Protein AF-A0A7S1QYG7-F1 (afdb_monomer_lite)

InterPro domains:
  IPR001876 Zinc finger, RanBP2-type [PS01358] (33-52)
  IPR001876 Zinc finger, RanBP2-type [PS50199] (29-58)

Secondary structure (DSSP, 8-state):
-HHHHHHHHTTTS--S-----------PPTTEEE-TTT--EEETT-SS-TTT-PPPPGGG-----------------------------------------PPPP----PPP----PPPPP-PPP--------PPP----------------TTHHHHHHHHHHHHHHHHHHHHHHHHHHHHHHHHHHHHHHHHHHHHHHHHHHHHHHHHHHHHHHHHHHHHHHHHHHHHHHHHHHHHHHHHHHHHHHHHHHHHHHHHHHHHHHHHHHHHHHHHHHHHHHHTS-TT----TT-TTTSSTTTS-S-----------------THHHHHHHHHTT---S--------PPP-HHHHHHHHHHHHH--HHHHHHHHHTTHHHHHHHHHHHHHHHGGG-SS-----HHHHHHHHHHHHHHHTT------------PPP-----HHHHHHHHHHHH-TT-HHHHHHHHHHTTT-HHHHHHHHHHHHHTT----GGG--SS----TTHHHHHHHHHHHHHHHHHHH-GGGTT-HHHHHHHHHS-HHHHHHHHHHHH-SPPPHHHHHHHHHTT-

Foldseek 3Di:
DVVVVVVVVPPPPPPDDDDDDDDDDDDDDPFWDADPPPRDIDGLPDQADPVPRHGDDPPPDDDDDDDDDDDDDDDDDDDDDDDDDDDDDDDDDDDDDDDDDDDDDDDDDDDDDDDDDDDDDDDPDDPPPDPDDDDDDDDDDDDDDDDDDPDDPVVVVVVVVVVVVVVVVVVVVVVVVVVVVVVVVVVVVVVVVVVVVVVVVVVVVVVVVVVVVVVVVVVCCVVVVVVVVVVVVVVVVVVVVVVVVVVVVVVVVVVVVVVVVVVVVVVVVVVVVVVVVVVVVPDDPDPPPDPVPPPPPVVVVPPPDPDDDDPDDDDDDDDDDLVVVVVVLVVVVPDDDDDDDDDDDDDDDPVVVVVVVVVVVPQDLVNLVVCVVVVVLVSVLVVLVVVVVVVVPDPDDDDPSVSVVSVVVNVVSVVVVDPDDDDDDDDDPDDDPDDCDDLLVLLVVLCCVLPVPPVVVSVVVCVVCPVNSVVVNVVSVVCVVVVNSDCVVVPPVPPPDDPVVCCVQVVLVLQLLLLCVVAPVVCSPPPVVVVPPVPDRSVVSNVVSCVVPNDGDDPVSSVVSVVVVD

pLDDT: mean 70.02, std 25.49, range [26.3, 98.56]

Structure (mmCIF, N/CA/C/O backbone):
data_AF-A0A7S1QYG7-F1
#
_entry.id   AF-A0A7S1QYG7-F1
#
loop_
_atom_site.group_PDB
_atom_site.id
_atom_site.type_symbol
_atom_site.label_atom_id
_atom_site.label_alt_id
_atom_site.label_comp_id
_atom_site.label_asym_id
_atom_site.label_entity_id
_atom_site.label_seq_id
_atom_site.pdbx_PDB_ins_code
_atom_site.Cartn_x
_atom_site.Cartn_y
_atom_site.Cartn_z
_atom_site.occupancy
_atom_site.B_iso_or_equiv
_atom_site.auth_seq_id
_atom_site.auth_comp_id
_atom_site.auth_asym_id
_atom_site.auth_atom_id
_atom_site.pdbx_PDB_model_num
ATOM 1 N N . SER A 1 1 ? 1.793 5.940 18.143 1.00 42.12 1 SER A N 1
ATOM 2 C CA . SER A 1 1 ? 1.588 6.685 19.405 1.00 42.12 1 SER A CA 1
ATOM 3 C C . SER A 1 1 ? 0.638 6.001 20.389 1.00 42.12 1 SER A C 1
ATOM 5 O O . SER A 1 1 ? 0.914 6.033 21.578 1.00 42.12 1 SER A O 1
ATOM 7 N N . PHE A 1 2 ? -0.424 5.314 19.941 1.00 30.92 2 PHE A N 1
ATOM 8 C CA . PHE A 1 2 ? -1.368 4.615 20.836 1.00 30.92 2 PHE A CA 1
ATOM 9 C C . PHE A 1 2 ? -0.780 3.353 21.518 1.00 30.92 2 PHE A C 1
ATOM 11 O O . PHE A 1 2 ? -1.027 3.113 22.695 1.00 30.92 2 PHE A O 1
ATOM 18 N N . CYS A 1 3 ? 0.094 2.594 20.838 1.00 36.97 3 CYS A N 1
ATOM 19 C CA . CYS A 1 3 ? 0.769 1.427 21.436 1.00 36.97 3 CYS A CA 1
ATOM 20 C C . CYS A 1 3 ? 1.814 1.789 22.506 1.00 36.97 3 CYS A C 1
ATOM 22 O O . CYS A 1 3 ? 2.080 0.991 23.400 1.00 36.97 3 CYS A O 1
ATOM 24 N N . THR A 1 4 ? 2.396 2.989 22.445 1.00 51.03 4 THR A N 1
ATOM 25 C CA . THR A 1 4 ? 3.426 3.435 23.395 1.00 51.03 4 THR A CA 1
ATOM 26 C C . THR A 1 4 ? 2.821 3.877 24.730 1.00 51.03 4 THR A C 1
ATOM 28 O O . THR A 1 4 ? 3.441 3.699 25.774 1.00 51.03 4 THR A O 1
ATOM 31 N N . LEU A 1 5 ? 1.584 4.386 24.714 1.00 41.97 5 LEU A N 1
ATOM 32 C CA . LEU A 1 5 ? 0.846 4.776 25.920 1.00 41.97 5 LEU A CA 1
ATOM 33 C C . LEU A 1 5 ? 0.330 3.562 26.710 1.00 41.97 5 LEU A C 1
ATOM 35 O O . LEU A 1 5 ? 0.355 3.581 27.940 1.00 41.97 5 LEU A O 1
ATOM 39 N N . LEU A 1 6 ? -0.036 2.469 26.029 1.00 43.16 6 LEU A N 1
ATOM 40 C CA . LEU A 1 6 ? -0.484 1.232 26.684 1.00 43.16 6 LEU A CA 1
ATOM 41 C C . LEU A 1 6 ? 0.656 0.510 27.434 1.00 43.16 6 LEU A C 1
ATOM 43 O O . LEU A 1 6 ? 0.429 -0.108 28.472 1.00 43.16 6 LEU A O 1
ATOM 47 N N . ALA A 1 7 ? 1.898 0.633 26.949 1.00 45.78 7 ALA A N 1
ATOM 48 C CA . ALA A 1 7 ? 3.075 0.004 27.555 1.00 45.78 7 ALA A CA 1
ATOM 49 C C . ALA A 1 7 ? 3.553 0.697 28.850 1.00 45.78 7 ALA A C 1
ATOM 51 O O . ALA A 1 7 ? 4.176 0.056 29.697 1.00 45.78 7 ALA A O 1
ATOM 52 N N . CYS A 1 8 ? 3.248 1.986 29.037 1.00 42.94 8 CYS A N 1
ATOM 53 C CA . CYS A 1 8 ? 3.620 2.724 30.250 1.00 42.94 8 CYS A CA 1
ATOM 54 C C . CYS A 1 8 ? 2.597 2.577 31.389 1.00 42.94 8 CYS A C 1
ATOM 56 O O . CYS A 1 8 ? 2.989 2.616 32.553 1.00 42.94 8 CYS A O 1
ATOM 58 N N . ALA A 1 9 ? 1.316 2.346 31.082 1.00 38.62 9 ALA A N 1
ATOM 59 C CA . ALA A 1 9 ? 0.256 2.241 32.092 1.00 38.62 9 ALA A CA 1
ATOM 60 C C . ALA A 1 9 ? 0.243 0.900 32.861 1.00 38.62 9 ALA A C 1
ATOM 62 O O . ALA A 1 9 ? -0.277 0.832 33.971 1.00 38.62 9 ALA A O 1
ATOM 63 N N . LEU A 1 10 ? 0.849 -0.162 32.316 1.00 40.81 10 LEU A N 1
ATOM 64 C CA . LEU A 1 10 ? 0.818 -1.514 32.905 1.00 40.81 10 LEU A CA 1
ATOM 65 C C . LEU A 1 10 ? 2.023 -1.849 33.802 1.00 40.81 10 LEU A C 1
ATOM 67 O O . LEU A 1 10 ? 2.121 -2.952 34.339 1.00 40.81 10 LEU A O 1
ATOM 71 N N . ARG A 1 11 ? 2.950 -0.906 33.998 1.00 35.47 11 ARG A N 1
ATOM 72 C CA . ARG A 1 11 ? 4.227 -1.167 34.680 1.00 35.47 11 ARG A CA 1
ATOM 73 C C . ARG A 1 11 ? 4.185 -1.319 36.217 1.00 35.47 11 ARG A C 1
ATOM 75 O O . ARG A 1 11 ? 5.116 -1.944 36.719 1.00 35.47 11 ARG A O 1
ATOM 82 N N . PRO A 1 12 ? 3.175 -0.852 36.988 1.00 36.53 12 PRO A N 1
ATOM 83 C CA . PRO A 1 12 ? 3.210 -1.006 38.446 1.00 36.53 12 PRO A CA 1
ATOM 84 C C . PRO A 1 12 ? 2.447 -2.227 38.999 1.00 36.53 12 PRO A C 1
ATOM 86 O O . PRO A 1 12 ? 2.493 -2.450 40.204 1.00 36.53 12 PRO A O 1
ATOM 89 N N . ILE A 1 13 ? 1.776 -3.045 38.175 1.00 38.59 13 ILE A N 1
ATOM 90 C CA . ILE A 1 13 ? 0.925 -4.153 38.674 1.00 38.59 13 ILE A CA 1
ATOM 91 C C . ILE A 1 13 ? 1.674 -5.502 38.763 1.00 38.59 13 ILE A C 1
ATOM 93 O O . ILE A 1 13 ? 1.250 -6.404 39.479 1.00 38.59 13 ILE A O 1
ATOM 97 N N . ILE A 1 14 ? 2.850 -5.643 38.140 1.00 37.31 14 ILE A N 1
ATOM 98 C CA . ILE A 1 14 ? 3.598 -6.915 38.092 1.00 37.31 14 ILE A CA 1
ATOM 99 C C . ILE A 1 14 ? 4.859 -6.838 38.961 1.00 37.31 14 ILE A C 1
ATOM 101 O O . ILE A 1 14 ? 5.983 -6.916 38.474 1.00 37.31 14 ILE A O 1
ATOM 105 N N . ASN A 1 15 ? 4.687 -6.660 40.272 1.00 33.81 15 ASN A N 1
ATOM 106 C CA . ASN A 1 15 ? 5.793 -6.848 41.214 1.00 33.81 15 ASN A CA 1
ATOM 107 C C . ASN A 1 15 ? 5.339 -7.525 42.515 1.00 33.81 15 ASN A C 1
ATOM 109 O O . ASN A 1 15 ? 5.514 -7.010 43.616 1.00 33.81 15 ASN A O 1
ATOM 113 N N . LYS A 1 16 ? 4.766 -8.726 42.382 1.00 32.16 16 LYS A N 1
ATOM 114 C CA . LYS A 1 16 ? 4.836 -9.768 43.413 1.00 32.16 16 LYS A CA 1
ATOM 115 C C . LYS A 1 16 ? 5.182 -11.095 42.743 1.00 32.16 16 LYS A C 1
ATOM 117 O O . LYS A 1 16 ? 4.493 -11.556 41.841 1.00 32.16 16 LYS A O 1
ATOM 122 N N . ARG A 1 17 ? 6.317 -11.648 43.168 1.00 36.16 17 ARG A N 1
ATOM 123 C CA . ARG A 1 17 ? 6.920 -12.898 42.704 1.00 36.16 17 ARG A CA 1
ATOM 124 C C . ARG A 1 17 ? 5.982 -14.083 42.944 1.00 36.16 17 ARG A C 1
ATOM 126 O O . ARG A 1 17 ? 5.699 -14.390 44.096 1.00 36.16 17 ARG A O 1
ATOM 133 N N . VAL A 1 18 ? 5.645 -14.803 41.880 1.00 29.08 18 VAL A N 1
ATOM 134 C CA . VAL A 1 18 ? 5.466 -16.260 41.901 1.00 29.08 18 VAL A CA 1
ATOM 135 C C . VAL A 1 18 ? 6.154 -16.798 40.649 1.00 29.08 18 VAL A C 1
ATOM 137 O O . VAL A 1 18 ? 5.883 -16.355 39.536 1.00 29.08 18 VAL A O 1
ATOM 140 N N . SER A 1 19 ? 7.117 -17.691 40.852 1.00 38.84 19 SER A N 1
ATOM 141 C CA . SER A 1 19 ? 7.883 -18.348 39.799 1.00 38.84 19 SER A CA 1
ATOM 142 C C . SER A 1 19 ? 6.986 -19.268 38.970 1.00 38.84 19 SER A C 1
ATOM 144 O O . SER A 1 19 ? 6.375 -20.180 39.517 1.00 38.84 19 SER A O 1
ATOM 146 N N . CYS A 1 20 ? 6.972 -19.081 37.652 1.00 26.30 20 CYS A N 1
ATOM 147 C CA . CYS A 1 20 ? 6.607 -20.116 36.687 1.00 26.30 20 CYS A CA 1
ATOM 148 C C . CYS A 1 20 ? 7.495 -19.964 35.451 1.00 26.30 20 CYS A C 1
ATOM 150 O O . CYS A 1 20 ? 7.399 -18.998 34.696 1.00 26.30 20 CYS A O 1
ATOM 152 N N . SER A 1 21 ? 8.405 -20.918 35.295 1.00 37.25 21 SER A N 1
ATOM 153 C CA . SER A 1 21 ? 9.235 -21.112 34.113 1.00 37.25 21 SER A CA 1
ATOM 154 C C . SER A 1 21 ? 8.400 -21.820 33.052 1.00 37.25 21 SER A C 1
ATOM 156 O O . SER A 1 21 ? 7.937 -22.915 33.342 1.00 37.25 21 SER A O 1
ATOM 158 N N . LEU A 1 22 ? 8.240 -21.246 31.853 1.00 32.22 22 LEU A N 1
ATOM 159 C CA . LEU A 1 22 ? 8.103 -21.974 30.579 1.00 32.22 22 LEU A CA 1
ATOM 160 C C . LEU A 1 22 ? 8.067 -20.986 29.390 1.00 32.22 22 LEU A C 1
ATOM 162 O O . LEU A 1 22 ? 7.192 -20.136 29.292 1.00 32.22 22 LEU A O 1
ATOM 166 N N . LEU A 1 23 ? 9.049 -21.161 28.496 1.00 34.22 23 LEU A N 1
ATOM 167 C CA . LEU A 1 23 ? 9.113 -20.747 27.082 1.00 34.22 23 LEU A CA 1
ATOM 168 C C . LEU A 1 23 ? 9.076 -19.239 26.755 1.00 34.22 23 LEU A C 1
ATOM 170 O O . LEU A 1 23 ? 8.065 -18.684 26.342 1.00 34.22 23 LEU A O 1
ATOM 174 N N . GLY A 1 24 ? 10.256 -18.607 26.807 1.00 29.50 24 GLY A N 1
ATOM 175 C CA . GLY A 1 24 ? 10.540 -17.335 26.134 1.00 29.50 24 GLY A CA 1
ATOM 176 C C . GLY A 1 24 ? 11.536 -17.526 24.986 1.00 29.50 24 GLY A C 1
ATOM 177 O O . GLY A 1 24 ? 12.669 -17.947 25.215 1.00 29.50 24 GLY A O 1
ATOM 178 N N . VAL A 1 25 ? 11.128 -17.203 23.757 1.00 36.16 25 VAL A N 1
ATOM 179 C CA . VAL A 1 25 ? 12.017 -17.083 22.588 1.00 36.16 25 VAL A CA 1
ATOM 180 C C . VAL A 1 25 ? 12.774 -15.751 22.693 1.00 36.16 25 VAL A C 1
ATOM 182 O O . VAL A 1 25 ? 12.120 -14.707 22.757 1.00 36.16 25 VAL A O 1
ATOM 185 N N . PRO A 1 26 ? 14.121 -15.719 22.717 1.00 39.94 26 PRO A N 1
ATOM 186 C CA . PRO A 1 26 ? 14.843 -14.461 22.807 1.00 39.94 26 PRO A CA 1
ATOM 187 C C . PRO A 1 26 ? 15.038 -13.834 21.423 1.00 39.94 26 PRO A C 1
ATOM 189 O O . PRO A 1 26 ? 15.604 -14.426 20.505 1.00 39.94 26 PRO A O 1
ATOM 192 N N . HIS A 1 27 ? 14.609 -12.581 21.316 1.00 36.19 27 HIS A N 1
ATOM 193 C CA . HIS A 1 27 ? 14.974 -11.646 20.258 1.00 36.19 27 HIS A CA 1
ATOM 194 C C . HIS A 1 27 ? 16.505 -11.449 20.277 1.00 36.19 27 HIS A C 1
ATOM 196 O O . HIS A 1 27 ? 17.041 -10.916 21.248 1.00 36.19 27 HIS A O 1
ATOM 202 N N . MET A 1 28 ? 17.226 -11.885 19.237 1.00 37.41 28 MET A N 1
ATOM 203 C CA . MET A 1 28 ? 18.670 -11.646 19.112 1.00 37.41 28 MET A CA 1
ATOM 204 C C . MET A 1 28 ? 18.954 -10.415 18.250 1.00 37.41 28 MET A C 1
ATOM 206 O O . MET A 1 28 ? 18.619 -10.361 17.067 1.00 37.41 28 MET A O 1
ATOM 210 N N . SER A 1 29 ? 19.600 -9.421 18.853 1.00 41.28 29 SER A N 1
ATOM 211 C CA . SER A 1 29 ? 20.268 -8.313 18.175 1.00 41.28 29 SER A CA 1
ATOM 212 C C . SER A 1 29 ? 21.508 -8.839 17.436 1.00 41.28 29 SER A C 1
ATOM 214 O O . SER A 1 29 ? 22.298 -9.606 17.985 1.00 41.28 29 SER A O 1
ATOM 216 N N . ARG A 1 30 ? 21.664 -8.442 16.167 1.00 56.97 30 ARG A N 1
ATOM 217 C CA . ARG A 1 30 ? 22.759 -8.857 15.272 1.00 56.97 30 ARG A CA 1
ATOM 218 C C . ARG A 1 30 ? 24.131 -8.602 15.923 1.00 56.97 30 ARG A C 1
ATOM 220 O O . ARG A 1 30 ? 24.437 -7.458 16.235 1.00 56.97 30 ARG A O 1
ATOM 227 N N . GLY A 1 31 ? 24.950 -9.647 16.088 1.00 81.56 31 GLY A N 1
ATOM 228 C CA . GLY A 1 31 ? 26.381 -9.518 16.420 1.00 81.56 31 GLY A CA 1
ATOM 229 C C . GLY A 1 31 ? 26.933 -10.426 17.526 1.00 81.56 31 GLY A C 1
ATOM 230 O O . GLY A 1 31 ? 28.151 -10.490 17.677 1.00 81.56 31 GLY A O 1
ATOM 231 N N . TYR A 1 32 ? 26.091 -11.156 18.269 1.00 90.88 32 TYR A N 1
ATOM 232 C CA . TYR A 1 32 ? 26.543 -12.002 19.383 1.00 90.88 32 TYR A CA 1
ATOM 233 C C . TYR A 1 32 ? 25.889 -13.390 19.380 1.00 90.88 32 TYR A C 1
ATOM 235 O O . TYR A 1 32 ? 24.724 -13.527 19.015 1.00 90.88 32 TYR A O 1
ATOM 243 N N . TRP A 1 33 ? 26.622 -14.413 19.832 1.00 92.44 33 TRP A N 1
ATOM 244 C CA . TRP A 1 33 ? 26.095 -15.754 20.121 1.00 92.44 33 TRP A CA 1
ATOM 245 C C . TRP A 1 33 ? 26.381 -16.139 21.576 1.00 92.44 33 TRP A C 1
ATOM 247 O O . TRP A 1 33 ? 27.420 -15.783 22.134 1.00 92.44 33 TRP A O 1
ATOM 257 N N . ARG A 1 34 ? 25.461 -16.867 22.219 1.00 94.44 34 ARG A N 1
ATOM 258 C CA . ARG A 1 34 ? 25.664 -17.379 23.583 1.00 94.44 34 ARG A CA 1
ATOM 259 C C . ARG A 1 34 ? 26.256 -18.781 23.547 1.00 94.44 34 ARG A C 1
ATOM 261 O O . ARG A 1 34 ? 25.757 -19.640 22.825 1.00 94.44 34 ARG A O 1
ATOM 268 N N . CYS A 1 35 ? 27.289 -19.019 24.351 1.00 93.44 35 CYS A N 1
ATOM 269 C CA . CYS A 1 35 ? 27.854 -20.354 24.516 1.00 93.44 35 CYS A CA 1
ATOM 270 C C . CYS A 1 35 ? 26.821 -21.300 25.131 1.00 93.44 35 CYS A C 1
ATOM 272 O O . CYS A 1 35 ? 26.270 -21.008 26.188 1.00 93.44 35 CYS A O 1
ATOM 274 N N . THR A 1 36 ? 26.578 -22.448 24.507 1.00 92.31 36 THR A N 1
ATOM 275 C CA . THR A 1 36 ? 25.620 -23.442 25.016 1.00 92.31 36 THR A CA 1
ATOM 276 C C . THR A 1 36 ? 26.061 -24.074 26.334 1.00 92.31 36 THR A C 1
ATOM 278 O O . THR A 1 36 ? 25.215 -24.555 27.078 1.00 92.31 36 THR A O 1
ATOM 281 N N . VAL A 1 37 ? 27.361 -24.037 26.650 1.00 93.81 37 VAL A N 1
ATOM 282 C CA . VAL A 1 37 ? 27.911 -24.655 27.865 1.00 93.81 37 VAL A CA 1
ATOM 283 C C . VAL A 1 37 ? 28.028 -23.686 29.034 1.00 93.81 37 VAL A C 1
ATOM 285 O O . VAL A 1 37 ? 27.622 -24.032 30.136 1.00 93.81 37 VAL A O 1
ATOM 288 N N . CYS A 1 38 ? 28.527 -22.466 28.824 1.00 93.81 38 CYS A N 1
ATOM 289 C CA . CYS A 1 38 ? 28.718 -21.502 29.920 1.00 93.81 38 CYS A CA 1
ATOM 290 C C . CYS A 1 38 ? 27.833 -20.250 29.828 1.00 93.81 38 CYS A C 1
ATOM 292 O O . CYS A 1 38 ? 27.948 -19.359 30.662 1.00 93.81 38 CYS A O 1
ATOM 294 N N . GLN A 1 39 ? 26.979 -20.144 28.805 1.00 94.38 39 GLN A N 1
ATOM 295 C CA . GLN A 1 39 ? 26.101 -18.996 28.526 1.00 94.38 39 GLN A CA 1
ATOM 296 C C . GLN A 1 39 ? 26.789 -17.635 28.328 1.00 94.38 39 GLN A C 1
ATOM 298 O O . GLN A 1 39 ? 26.099 -16.628 28.148 1.00 94.38 39 GLN A O 1
ATOM 303 N N . ALA A 1 40 ? 28.124 -17.587 28.279 1.00 92.44 40 ALA A N 1
ATOM 304 C CA . ALA A 1 40 ? 28.863 -16.369 27.972 1.00 92.44 40 ALA A CA 1
ATOM 305 C C . ALA A 1 40 ? 28.481 -15.830 26.582 1.00 92.44 40 ALA A C 1
ATOM 307 O O . ALA A 1 40 ? 28.307 -16.599 25.631 1.00 92.44 40 ALA A O 1
ATOM 308 N N . SER A 1 41 ? 28.351 -14.506 26.474 1.00 94.00 41 SER A N 1
ATOM 309 C CA . SER A 1 41 ? 28.115 -13.813 25.206 1.00 94.00 41 SER A CA 1
ATOM 310 C C . SER A 1 41 ? 29.430 -13.684 24.445 1.00 94.00 41 SER A C 1
ATOM 312 O O . SER A 1 41 ? 30.398 -13.141 24.972 1.00 94.00 41 SER A O 1
ATOM 314 N N . ASN A 1 42 ? 29.470 -14.180 23.214 1.00 94.44 42 ASN A N 1
ATOM 315 C CA . ASN A 1 42 ? 30.641 -14.141 22.346 1.00 94.44 42 ASN A CA 1
ATOM 316 C C . ASN A 1 42 ? 30.327 -13.309 21.107 1.00 94.44 42 ASN A C 1
ATOM 318 O O . ASN A 1 42 ? 29.190 -13.287 20.635 1.00 94.44 42 ASN A O 1
ATOM 322 N N . ASN A 1 43 ? 31.340 -12.638 20.565 1.00 92.81 43 ASN A N 1
ATOM 323 C CA . ASN A 1 43 ? 31.219 -11.927 19.298 1.00 92.81 43 ASN A CA 1
ATOM 324 C C . ASN A 1 43 ? 30.958 -12.939 18.161 1.00 92.81 43 ASN A C 1
ATOM 326 O O . ASN A 1 43 ? 31.522 -14.035 18.163 1.00 92.81 43 ASN A O 1
ATOM 330 N N . ALA A 1 44 ? 30.124 -12.580 17.181 1.00 88.94 44 ALA A N 1
ATOM 331 C CA . ALA A 1 44 ? 29.847 -13.388 15.990 1.00 88.94 44 ALA A CA 1
ATOM 332 C C . ALA A 1 44 ? 31.113 -13.807 15.213 1.00 88.94 44 ALA A C 1
ATOM 334 O O . ALA A 1 44 ? 31.106 -14.854 14.571 1.00 88.94 44 ALA A O 1
ATOM 335 N N . ALA A 1 45 ? 32.205 -13.039 15.305 1.00 89.00 45 ALA A N 1
ATOM 336 C CA . ALA A 1 45 ? 33.491 -13.377 14.684 1.00 89.00 45 ALA A CA 1
ATOM 337 C C . ALA A 1 45 ? 34.328 -14.415 15.469 1.00 89.00 45 ALA A C 1
ATOM 339 O O . ALA A 1 45 ? 35.326 -14.920 14.958 1.00 89.00 45 ALA A O 1
ATOM 340 N N . SER A 1 46 ? 33.967 -14.738 16.716 1.00 89.31 46 SER A N 1
ATOM 341 C CA . SER A 1 46 ? 34.741 -15.648 17.569 1.00 89.31 46 SER A CA 1
ATOM 342 C C . SER A 1 46 ? 34.440 -17.118 17.255 1.00 89.31 46 SER A C 1
ATOM 344 O O . SER A 1 46 ? 33.305 -17.571 17.386 1.00 89.31 46 SER A O 1
ATOM 346 N N . PHE A 1 47 ? 35.474 -17.892 16.903 1.00 91.94 47 PHE A N 1
ATOM 347 C CA . PHE A 1 47 ? 35.362 -19.320 16.555 1.00 91.94 47 PHE A CA 1
ATOM 348 C C . PHE A 1 47 ? 35.182 -20.266 17.755 1.00 91.94 47 PHE A C 1
ATOM 350 O O . PHE A 1 47 ? 34.855 -21.438 17.572 1.00 91.94 47 PHE A O 1
ATOM 357 N N . ALA A 1 48 ? 35.420 -19.779 18.971 1.00 94.94 48 ALA A N 1
ATOM 358 C CA . ALA A 1 48 ? 35.276 -20.513 20.221 1.00 94.94 48 ALA A CA 1
ATOM 359 C C . ALA A 1 48 ? 34.789 -19.561 21.316 1.00 94.94 48 ALA A C 1
ATOM 361 O O . ALA A 1 48 ? 34.987 -18.348 21.220 1.00 94.94 48 ALA A O 1
ATOM 362 N N . CYS A 1 49 ? 34.159 -20.108 22.354 1.00 94.88 49 CYS A N 1
ATOM 363 C CA . CYS A 1 49 ? 33.757 -19.310 23.500 1.00 94.88 49 CYS A CA 1
ATOM 364 C C . CYS A 1 49 ? 34.989 -18.754 24.228 1.00 94.88 49 CYS A C 1
ATOM 366 O O . CYS A 1 49 ? 35.862 -19.522 24.625 1.00 94.88 49 CYS A O 1
ATOM 368 N N . THR A 1 50 ? 35.035 -17.443 24.458 1.00 94.75 50 THR A N 1
ATOM 369 C CA . THR A 1 50 ? 36.155 -16.783 25.148 1.00 94.75 50 THR A CA 1
ATOM 370 C C . THR A 1 50 ? 36.277 -17.190 26.615 1.00 94.75 50 THR A C 1
ATOM 372 O O . THR A 1 50 ? 37.382 -17.193 27.143 1.00 94.75 50 THR A O 1
ATOM 375 N N . SER A 1 51 ? 35.178 -17.585 27.269 1.00 95.00 51 SER A N 1
ATOM 376 C CA . SER A 1 51 ? 35.215 -18.060 28.660 1.00 95.00 51 SER A CA 1
ATOM 377 C C . SER A 1 51 ? 35.632 -19.520 28.814 1.00 95.00 51 SER A C 1
ATOM 379 O O . SER A 1 51 ? 36.303 -19.839 29.786 1.00 95.00 51 SER A O 1
ATOM 381 N N . CYS A 1 52 ? 35.197 -20.425 27.930 1.00 94.25 52 CYS A N 1
ATOM 382 C CA . CYS A 1 52 ? 35.362 -21.870 28.160 1.00 94.25 52 CYS A CA 1
ATOM 383 C C . CYS A 1 52 ? 35.990 -22.644 26.992 1.00 94.25 52 CYS A C 1
ATOM 385 O O . CYS A 1 52 ? 36.056 -23.867 27.041 1.00 94.25 52 CYS A O 1
ATOM 387 N N . GLY A 1 53 ? 36.390 -21.974 25.908 1.00 93.69 53 GLY A N 1
ATOM 388 C CA . GLY A 1 53 ? 37.044 -22.595 24.750 1.00 93.69 53 GLY A CA 1
ATOM 389 C C . GLY A 1 53 ? 36.147 -23.477 23.870 1.00 93.69 53 GLY A C 1
ATOM 390 O O . GLY A 1 53 ? 36.602 -23.981 22.845 1.00 93.69 53 GLY A O 1
ATOM 391 N N . HIS A 1 54 ? 34.868 -23.654 24.214 1.00 94.38 54 HIS A N 1
ATOM 392 C CA . HIS A 1 54 ? 33.968 -24.525 23.459 1.00 94.38 54 HIS A CA 1
ATOM 393 C C . HIS A 1 54 ? 33.669 -23.955 22.068 1.00 94.38 54 HIS A C 1
ATOM 395 O O . HIS A 1 54 ? 33.241 -22.807 21.927 1.00 94.38 54 HIS A O 1
ATOM 401 N N . ARG A 1 55 ? 33.857 -24.780 21.033 1.00 93.19 55 ARG A N 1
ATOM 402 C CA . ARG A 1 55 ? 33.496 -24.468 19.642 1.00 93.19 55 ARG A CA 1
ATOM 403 C C . ARG A 1 55 ? 32.053 -24.892 19.343 1.00 93.19 55 ARG A C 1
ATOM 405 O O . ARG A 1 55 ? 31.725 -26.040 19.637 1.00 93.19 55 ARG A O 1
ATOM 412 N N . PRO A 1 56 ? 31.189 -24.027 18.788 1.00 83.31 56 PRO A N 1
ATOM 413 C CA . PRO A 1 56 ? 29.834 -24.424 18.419 1.00 83.31 56 PRO A CA 1
ATOM 414 C C . PRO A 1 56 ? 29.858 -25.420 17.249 1.00 83.31 56 PRO A C 1
ATOM 416 O O . PRO A 1 56 ? 30.660 -25.289 16.321 1.00 83.31 56 PRO A O 1
ATOM 419 N N . SER A 1 57 ? 28.978 -26.421 17.295 1.00 73.19 57 SER A N 1
ATOM 420 C CA . SER A 1 57 ? 28.793 -27.421 16.239 1.00 73.19 57 SER A CA 1
ATOM 421 C C . SER A 1 57 ? 28.455 -26.733 14.910 1.00 73.19 57 SER A C 1
ATOM 423 O O . SER A 1 57 ? 27.710 -25.753 14.890 1.00 73.19 57 SER A O 1
ATOM 425 N N . ALA A 1 58 ? 28.979 -27.243 13.791 1.00 51.56 58 ALA A N 1
ATOM 426 C CA . ALA A 1 58 ? 28.991 -26.582 12.477 1.00 51.56 58 ALA A CA 1
ATOM 427 C C . ALA A 1 58 ? 27.619 -26.145 11.899 1.00 51.56 58 ALA A C 1
ATOM 429 O O . ALA A 1 58 ? 27.590 -25.416 10.912 1.00 51.56 58 ALA A O 1
ATOM 430 N N . GLY A 1 59 ? 26.495 -26.524 12.516 1.00 44.72 59 GLY A N 1
ATOM 431 C CA . GLY A 1 59 ? 25.137 -26.178 12.079 1.00 44.72 59 GLY A CA 1
ATOM 432 C C . GLY A 1 59 ? 24.624 -24.783 12.470 1.00 44.72 59 GLY A C 1
ATOM 433 O O . GLY A 1 59 ? 23.542 -24.413 12.035 1.00 44.72 59 GLY A O 1
ATOM 434 N N . ALA A 1 60 ? 25.361 -23.995 13.264 1.00 47.00 60 ALA A N 1
ATOM 435 C CA . ALA A 1 60 ? 24.896 -22.690 13.768 1.00 47.00 60 ALA A CA 1
ATOM 436 C C . ALA A 1 60 ? 25.521 -21.460 13.070 1.00 47.00 60 ALA A C 1
ATOM 438 O O . ALA A 1 60 ? 25.525 -20.364 13.633 1.00 47.00 60 ALA A O 1
ATOM 439 N N . ARG A 1 61 ? 26.085 -21.607 11.862 1.00 45.16 61 ARG A N 1
ATOM 440 C CA . ARG A 1 61 ? 26.655 -20.472 11.113 1.00 45.16 61 ARG A CA 1
ATOM 441 C C . ARG A 1 61 ? 25.597 -19.823 10.218 1.00 45.16 61 ARG A C 1
ATOM 443 O O . ARG A 1 61 ? 25.209 -20.389 9.202 1.00 45.16 61 ARG A O 1
ATOM 450 N N . PHE A 1 62 ? 25.169 -18.611 10.570 1.00 41.28 62 PHE A N 1
ATOM 451 C CA . PHE A 1 62 ? 24.472 -17.726 9.637 1.00 41.28 62 PHE A CA 1
ATOM 452 C C . PHE A 1 62 ? 25.473 -17.210 8.594 1.00 41.28 62 PHE A C 1
ATOM 454 O O . PHE A 1 62 ? 26.489 -16.609 8.940 1.00 41.28 62 PHE A O 1
ATOM 461 N N . ASN A 1 63 ? 25.189 -17.472 7.317 1.00 35.00 63 ASN A N 1
ATOM 462 C CA . ASN A 1 63 ? 25.968 -16.984 6.182 1.00 35.00 63 ASN A CA 1
ATOM 463 C C . ASN A 1 63 ? 25.863 -15.457 6.077 1.00 35.00 63 ASN A C 1
ATOM 465 O O . ASN A 1 63 ? 24.821 -14.919 5.707 1.00 35.00 63 ASN A O 1
ATOM 469 N N . SER A 1 64 ? 26.967 -14.767 6.339 1.00 38.66 64 SER A N 1
ATOM 470 C CA . SER A 1 64 ? 27.169 -13.373 5.949 1.00 38.66 64 SER A CA 1
ATOM 471 C C . SER A 1 64 ? 28.621 -13.172 5.520 1.00 38.66 64 SER A C 1
ATOM 473 O O . SER A 1 64 ? 29.440 -12.773 6.340 1.00 38.66 64 SER A O 1
ATOM 475 N N . ALA A 1 65 ? 28.936 -13.517 4.266 1.00 34.50 65 ALA A N 1
ATOM 476 C CA . ALA A 1 65 ? 29.959 -12.876 3.424 1.00 34.50 65 ALA A CA 1
ATOM 477 C C . ALA A 1 65 ? 30.150 -13.670 2.119 1.00 34.50 65 ALA A C 1
ATOM 479 O O . ALA A 1 65 ? 30.735 -14.750 2.115 1.00 34.50 65 ALA A O 1
ATOM 480 N N . GLY A 1 66 ? 29.685 -13.105 1.005 1.00 33.09 66 GLY A N 1
ATOM 481 C CA . GLY A 1 66 ? 30.249 -13.369 -0.313 1.00 33.09 66 GLY A CA 1
ATOM 482 C C . GLY A 1 66 ? 31.263 -12.271 -0.616 1.00 33.09 66 GLY A C 1
ATOM 483 O O . GLY A 1 66 ? 30.872 -11.173 -0.992 1.00 33.09 66 GLY A O 1
ATOM 484 N N . ALA A 1 67 ? 32.544 -12.552 -0.400 1.00 32.72 67 ALA A N 1
ATOM 485 C CA . ALA A 1 67 ? 33.668 -11.810 -0.963 1.00 32.72 67 ALA A CA 1
ATOM 486 C C . ALA A 1 67 ? 34.867 -12.764 -0.960 1.00 32.72 67 ALA A C 1
ATOM 488 O O . ALA A 1 67 ? 35.431 -13.074 0.089 1.00 32.72 67 ALA A O 1
ATOM 489 N N . GLY A 1 68 ? 35.170 -13.316 -2.133 1.00 32.53 68 GLY A N 1
ATOM 490 C CA . GLY A 1 68 ? 36.301 -14.210 -2.329 1.00 32.53 68 GLY A CA 1
ATOM 491 C C . GLY A 1 68 ? 37.614 -13.438 -2.259 1.00 32.53 68 GLY A C 1
ATOM 492 O O . GLY A 1 68 ? 37.799 -12.464 -2.983 1.00 32.53 68 GLY A O 1
ATOM 493 N N . ALA A 1 69 ? 38.527 -13.904 -1.413 1.00 30.36 69 ALA A N 1
ATOM 494 C CA . ALA A 1 69 ? 39.941 -13.575 -1.485 1.00 30.36 69 ALA A CA 1
ATOM 495 C C . ALA A 1 69 ? 40.713 -14.895 -1.562 1.00 30.36 69 ALA A C 1
ATOM 497 O O . ALA A 1 69 ? 40.699 -15.704 -0.634 1.00 30.36 69 ALA A O 1
ATOM 498 N N . SER A 1 70 ? 41.318 -15.122 -2.722 1.00 33.50 70 SER A N 1
ATOM 499 C CA . SER A 1 70 ? 42.211 -16.230 -3.030 1.00 33.50 70 SER A CA 1
ATOM 500 C C . SER A 1 70 ? 43.532 -16.089 -2.278 1.00 33.50 70 SER A C 1
ATOM 502 O O . SER A 1 70 ? 44.166 -15.035 -2.297 1.00 33.50 70 SER A O 1
ATOM 504 N N . THR A 1 71 ? 43.959 -17.181 -1.657 1.00 32.38 71 THR A N 1
ATOM 505 C CA . THR A 1 71 ? 45.293 -17.396 -1.102 1.00 32.38 71 THR A CA 1
ATOM 506 C C . THR A 1 71 ? 46.321 -17.590 -2.221 1.00 32.38 71 THR A C 1
ATOM 508 O O . THR A 1 71 ? 46.100 -18.373 -3.141 1.00 32.38 71 THR A O 1
ATOM 511 N N . GLY A 1 72 ? 47.464 -16.908 -2.121 1.00 31.14 72 GLY A N 1
ATOM 512 C CA . GLY A 1 72 ? 48.614 -17.057 -3.014 1.00 31.14 72 GLY A CA 1
ATOM 513 C C . GLY A 1 72 ? 49.913 -16.799 -2.252 1.00 31.14 72 GLY A C 1
ATOM 514 O O . GLY A 1 72 ? 50.023 -15.830 -1.510 1.00 31.14 72 GLY A O 1
ATOM 515 N N . VAL A 1 73 ? 50.842 -17.738 -2.386 1.00 32.03 73 VAL A N 1
ATOM 516 C CA . VAL A 1 73 ? 52.009 -18.020 -1.542 1.00 32.03 73 VAL A CA 1
ATOM 517 C C . VAL A 1 73 ? 53.200 -17.099 -1.856 1.00 32.03 73 VAL A C 1
ATOM 519 O O . VAL A 1 73 ? 53.412 -16.711 -2.999 1.00 32.03 73 VAL A O 1
ATOM 522 N N . SER A 1 74 ? 53.988 -16.769 -0.830 1.00 32.28 74 SER A N 1
ATOM 523 C CA . SER A 1 74 ? 55.222 -15.973 -0.891 1.00 32.28 74 SER A CA 1
ATOM 524 C C . SER A 1 74 ? 56.390 -16.722 -1.547 1.00 32.28 74 SER A C 1
ATOM 526 O O . SER A 1 74 ? 56.586 -17.891 -1.223 1.00 32.28 74 SER A O 1
ATOM 528 N N . SER A 1 75 ? 57.225 -16.038 -2.347 1.00 31.27 75 SER A N 1
ATOM 529 C CA . SER A 1 75 ? 58.691 -16.239 -2.416 1.00 31.27 75 SER A CA 1
ATOM 530 C C . SER A 1 75 ? 59.416 -15.225 -3.323 1.00 31.27 75 SER A C 1
ATOM 532 O O . SER A 1 75 ? 58.984 -14.967 -4.439 1.00 31.27 75 SER A O 1
ATOM 534 N N . ALA A 1 76 ? 60.586 -14.799 -2.826 1.00 30.86 76 ALA A N 1
ATOM 535 C CA . ALA A 1 76 ? 61.798 -14.327 -3.514 1.00 30.86 76 ALA A CA 1
ATOM 536 C C . ALA A 1 76 ? 61.876 -12.900 -4.105 1.00 30.86 76 ALA A C 1
ATOM 538 O O . ALA A 1 76 ? 60.903 -12.280 -4.509 1.00 30.86 76 ALA A O 1
ATOM 539 N N . ALA A 1 77 ? 63.105 -12.378 -4.064 1.00 34.25 77 ALA A N 1
ATOM 540 C CA . ALA A 1 77 ? 63.495 -10.975 -4.049 1.00 34.25 77 ALA A CA 1
ATOM 541 C C . ALA A 1 77 ? 64.284 -10.531 -5.301 1.00 34.25 77 ALA A C 1
ATOM 543 O O . ALA A 1 77 ? 64.955 -11.354 -5.921 1.00 34.25 77 ALA A O 1
ATOM 544 N N . SER A 1 78 ? 64.298 -9.200 -5.509 1.00 30.33 78 SER A N 1
ATOM 545 C CA . SER A 1 78 ? 65.263 -8.356 -6.268 1.00 30.33 78 SER A CA 1
ATOM 546 C C . SER A 1 78 ? 65.141 -8.270 -7.808 1.00 30.33 78 SER A C 1
ATOM 548 O O . SER A 1 78 ? 64.732 -9.243 -8.428 1.00 30.33 78 SER A O 1
ATOM 550 N N . PRO A 1 79 ? 65.660 -7.202 -8.474 1.00 46.34 79 PRO A N 1
ATOM 551 C CA . PRO A 1 79 ? 65.690 -5.764 -8.144 1.00 46.34 79 PRO A CA 1
ATOM 552 C C . PRO A 1 79 ? 65.198 -4.840 -9.309 1.00 46.34 79 PRO A C 1
ATOM 554 O O . PRO A 1 79 ? 64.831 -5.295 -10.385 1.00 46.34 79 PRO A O 1
ATOM 557 N N . GLN A 1 80 ? 65.194 -3.525 -9.041 1.00 38.44 80 GLN A N 1
ATOM 558 C CA . GLN A 1 80 ? 64.807 -2.350 -9.865 1.00 38.44 80 GLN A CA 1
ATOM 559 C C . GLN A 1 80 ? 65.376 -2.276 -11.311 1.00 38.44 80 GLN A C 1
ATOM 561 O O . GLN A 1 80 ? 66.413 -2.881 -11.583 1.00 38.44 80 GLN A O 1
ATOM 566 N N . PRO A 1 81 ? 64.789 -1.435 -12.202 1.00 40.44 81 PRO A N 1
ATOM 567 C CA . PRO A 1 81 ? 65.349 -0.084 -12.391 1.00 40.44 81 PRO A CA 1
ATOM 568 C C . PRO A 1 81 ? 64.350 1.086 -12.578 1.00 40.44 81 PRO A C 1
ATOM 570 O O . PRO A 1 81 ? 63.249 0.956 -13.103 1.00 40.44 81 PRO A O 1
ATOM 573 N N . MET A 1 82 ? 64.855 2.246 -12.145 1.00 36.00 82 MET A N 1
ATOM 574 C CA . MET A 1 82 ? 64.481 3.653 -12.358 1.00 36.00 82 MET A CA 1
ATOM 575 C C . MET A 1 82 ? 63.988 4.064 -13.757 1.00 36.00 82 MET A C 1
ATOM 577 O O . MET A 1 82 ? 64.588 3.668 -14.744 1.00 36.00 82 MET A O 1
ATOM 581 N N . TYR A 1 83 ? 63.012 4.981 -13.788 1.00 35.69 83 TYR A N 1
ATOM 582 C CA . TYR A 1 83 ? 62.866 6.249 -14.556 1.00 35.69 83 TYR A CA 1
ATOM 583 C C . TYR A 1 83 ? 61.449 6.756 -14.179 1.00 35.69 83 TYR A C 1
ATOM 585 O O . TYR A 1 83 ? 60.542 5.946 -14.053 1.00 35.69 83 TYR A O 1
ATOM 593 N N . GLY A 1 84 ? 61.091 8.002 -13.880 1.00 29.00 84 GLY A N 1
ATOM 594 C CA . GLY A 1 84 ? 61.576 9.342 -14.187 1.00 29.00 84 GLY A CA 1
ATOM 595 C C . GLY A 1 84 ? 60.323 10.247 -14.120 1.00 29.00 84 GLY A C 1
ATOM 596 O O . GLY A 1 84 ? 59.344 9.985 -14.807 1.00 29.00 84 GLY A O 1
ATOM 597 N N . SER A 1 85 ? 60.320 11.236 -13.221 1.00 31.34 85 SER A N 1
ATOM 598 C CA . SER A 1 85 ? 59.265 12.257 -12.973 1.00 31.34 85 SER A CA 1
ATOM 599 C C . SER A 1 85 ? 58.986 13.159 -14.206 1.00 31.34 85 SER A C 1
ATOM 601 O O . SER A 1 85 ? 59.826 13.126 -15.106 1.00 31.34 85 SER A O 1
ATOM 603 N N . PRO A 1 86 ? 57.908 13.993 -14.290 1.00 48.53 86 PRO A N 1
ATOM 604 C CA . PRO A 1 86 ? 57.620 15.134 -13.377 1.00 48.53 86 PRO A CA 1
ATOM 605 C C . PRO A 1 86 ? 56.122 15.339 -13.007 1.00 48.53 86 PRO A C 1
ATOM 607 O O . PRO A 1 86 ? 55.226 14.942 -13.737 1.00 48.53 86 PRO A O 1
ATOM 610 N N . ARG A 1 87 ? 55.781 15.771 -11.780 1.00 33.34 87 ARG A N 1
ATOM 611 C CA . ARG A 1 87 ? 55.636 17.150 -11.226 1.00 33.34 87 ARG A CA 1
ATOM 612 C C . ARG A 1 87 ? 54.523 18.040 -11.822 1.00 33.34 87 ARG A C 1
ATOM 614 O O . ARG A 1 87 ? 54.586 18.434 -12.977 1.00 33.34 87 ARG A O 1
ATOM 621 N N . GLY A 1 88 ? 53.635 18.481 -10.920 1.00 30.11 88 GLY A N 1
ATOM 622 C CA . GLY A 1 88 ? 52.749 19.658 -10.995 1.00 30.11 88 GLY A CA 1
ATOM 623 C C . GLY A 1 88 ? 51.760 19.644 -9.809 1.00 30.11 88 GLY A C 1
ATOM 624 O O . GLY A 1 88 ? 50.769 18.933 -9.873 1.00 30.11 88 GLY A O 1
ATOM 625 N N . SER A 1 89 ? 52.133 20.106 -8.605 1.00 31.91 89 SER A N 1
ATOM 626 C CA . SER A 1 89 ? 51.916 21.475 -8.064 1.00 31.91 89 SER A CA 1
ATOM 627 C C . SER A 1 89 ? 50.419 21.830 -7.932 1.00 31.91 89 SER A C 1
ATOM 629 O O . SER A 1 89 ? 49.772 22.123 -8.926 1.00 31.91 89 SER A O 1
ATOM 631 N N . SER A 1 90 ? 49.786 21.597 -6.773 1.00 34.16 90 SER A N 1
ATOM 632 C CA . SER A 1 90 ? 49.571 22.555 -5.659 1.00 34.16 90 SER A CA 1
ATOM 633 C C . SER A 1 90 ? 48.699 23.769 -6.006 1.00 34.16 90 SER A C 1
ATOM 635 O O . SER A 1 90 ? 49.163 24.583 -6.788 1.00 34.16 90 SER A O 1
ATOM 637 N N . VAL A 1 91 ? 47.546 23.943 -5.338 1.00 32.25 91 VAL A N 1
ATOM 638 C CA . VAL A 1 91 ? 47.193 25.135 -4.526 1.00 32.25 91 VAL A CA 1
ATOM 639 C C . VAL A 1 91 ? 46.056 24.747 -3.565 1.00 32.25 91 VAL A C 1
ATOM 641 O O . VAL A 1 91 ? 44.966 24.380 -3.993 1.00 32.25 91 VAL A O 1
ATOM 644 N N . ALA A 1 92 ? 46.325 24.853 -2.267 1.00 34.81 92 ALA A N 1
ATOM 645 C CA . ALA A 1 92 ? 45.334 25.106 -1.229 1.00 34.81 92 ALA A CA 1
ATOM 646 C C . ALA A 1 92 ? 45.529 26.562 -0.792 1.00 34.81 92 ALA A C 1
ATOM 648 O O . ALA A 1 92 ? 46.683 26.962 -0.657 1.00 34.81 92 ALA A O 1
ATOM 649 N N . SER A 1 93 ? 44.440 27.306 -0.583 1.00 31.28 93 SER A N 1
ATOM 650 C CA . SER A 1 93 ? 44.394 28.478 0.300 1.00 31.28 93 SER A CA 1
ATOM 651 C C . SER A 1 93 ? 42.951 28.810 0.670 1.00 31.28 93 SER A C 1
ATOM 653 O O . SER A 1 93 ? 42.052 28.806 -0.170 1.00 31.28 93 SER A O 1
ATOM 655 N N . ASP A 1 94 ? 42.805 29.098 1.955 1.00 31.53 94 ASP A N 1
ATOM 656 C CA . ASP A 1 94 ? 41.643 29.552 2.704 1.00 31.53 94 ASP A CA 1
ATOM 657 C C . ASP A 1 94 ? 40.997 30.838 2.166 1.00 31.53 94 ASP A C 1
ATOM 659 O O . ASP A 1 94 ? 41.671 31.645 1.535 1.00 31.53 94 ASP A O 1
ATOM 663 N N . ILE A 1 95 ? 39.730 31.074 2.536 1.00 32.56 95 ILE A N 1
ATOM 664 C CA . ILE A 1 95 ? 39.227 32.363 3.048 1.00 32.56 95 ILE A CA 1
ATOM 665 C C . ILE A 1 95 ? 38.012 32.075 3.946 1.00 32.56 95 ILE A C 1
ATOM 667 O O . ILE A 1 95 ? 37.010 31.494 3.529 1.00 32.56 95 ILE A O 1
ATOM 671 N N . ALA A 1 96 ? 38.136 32.500 5.202 1.00 34.81 96 ALA A N 1
ATOM 672 C CA . ALA A 1 96 ? 37.075 32.595 6.191 1.00 34.81 96 ALA A CA 1
ATOM 673 C C . ALA A 1 96 ? 36.180 33.820 5.923 1.00 34.81 96 ALA A C 1
ATOM 675 O O . ALA A 1 96 ? 36.662 34.862 5.484 1.00 34.81 96 ALA A O 1
ATOM 676 N N . GLY A 1 97 ? 34.890 33.722 6.254 1.00 30.59 97 GLY A N 1
ATOM 677 C CA . GLY A 1 97 ? 33.947 34.837 6.172 1.00 30.59 97 GLY A CA 1
ATOM 678 C C . GLY A 1 97 ? 32.719 34.614 7.054 1.00 30.59 97 GLY A C 1
ATOM 679 O O . GLY A 1 97 ? 31.915 33.725 6.805 1.00 30.59 97 GLY A O 1
ATOM 680 N N . HIS A 1 98 ? 32.629 35.422 8.105 1.00 34.50 98 HIS A N 1
ATOM 681 C CA . HIS A 1 98 ? 31.629 35.479 9.169 1.00 34.50 98 HIS A CA 1
ATOM 682 C C . HIS A 1 98 ? 30.156 35.483 8.727 1.00 34.50 98 HIS A C 1
ATOM 684 O O . HIS A 1 98 ? 29.812 36.139 7.749 1.00 34.50 98 HIS A O 1
ATOM 690 N N . SER A 1 99 ? 29.271 34.906 9.555 1.00 31.36 99 SER A N 1
ATOM 691 C CA . SER A 1 99 ? 27.955 35.485 9.892 1.00 31.36 99 SER A CA 1
ATOM 692 C C . SER A 1 99 ? 27.361 34.827 11.142 1.00 31.36 99 SER A C 1
ATOM 694 O O . SER A 1 99 ? 26.858 33.709 11.128 1.00 31.36 99 SER A O 1
ATOM 696 N N . SER A 1 100 ? 27.451 35.569 12.238 1.00 32.88 100 SER A N 1
ATOM 697 C CA . SER A 1 100 ? 26.737 35.424 13.503 1.00 32.88 100 SER A CA 1
ATOM 698 C C . SER A 1 100 ? 25.235 35.680 13.341 1.00 32.88 100 SER A C 1
ATOM 700 O O . SER A 1 100 ? 24.855 36.700 12.771 1.00 32.88 100 SER A O 1
ATOM 702 N N . SER A 1 101 ? 24.381 34.837 13.926 1.00 32.31 101 SER A N 1
ATOM 703 C CA . SER A 1 101 ? 23.041 35.265 14.345 1.00 32.31 101 SER A CA 1
ATOM 704 C C . SER A 1 101 ? 22.609 34.537 15.617 1.00 32.31 101 SER A C 1
ATOM 706 O O . SER A 1 101 ? 22.797 33.335 15.791 1.00 32.31 101 SER A O 1
ATOM 708 N N . SER A 1 102 ? 22.136 35.357 16.540 1.00 32.19 102 SER A N 1
ATOM 709 C CA . SER A 1 102 ? 21.897 35.112 17.951 1.00 32.19 102 SER A CA 1
ATOM 710 C C . SER A 1 102 ? 20.559 34.406 18.171 1.00 32.19 102 SER A C 1
ATOM 712 O O . SER A 1 102 ? 19.550 34.805 17.593 1.00 32.19 102 SER A O 1
ATOM 714 N N . ALA A 1 103 ? 20.532 33.399 19.042 1.00 34.78 103 ALA A N 1
ATOM 715 C CA . ALA A 1 103 ? 19.299 32.829 19.578 1.00 34.78 103 ALA A CA 1
ATOM 716 C C . ALA A 1 103 ? 18.846 33.643 20.805 1.00 34.78 103 ALA A C 1
ATOM 718 O O . ALA A 1 103 ? 19.688 33.924 21.661 1.00 34.78 103 ALA A O 1
ATOM 719 N N . PRO A 1 104 ? 17.561 34.016 20.932 1.00 48.34 104 PRO A N 1
ATOM 720 C CA . PRO A 1 104 ? 17.028 34.486 22.197 1.00 48.34 104 PRO A CA 1
ATOM 721 C C . PRO A 1 104 ? 16.478 33.325 23.034 1.00 48.34 104 PRO A C 1
ATOM 723 O O . PRO A 1 104 ? 15.744 32.461 22.550 1.00 48.34 104 PRO A O 1
ATOM 726 N N . ASP A 1 105 ? 16.835 33.373 24.313 1.00 35.44 105 ASP A N 1
ATOM 727 C CA . ASP A 1 105 ? 16.149 32.742 25.434 1.00 35.44 105 ASP A CA 1
ATOM 728 C C . ASP A 1 105 ? 14.650 33.074 25.462 1.00 35.44 105 ASP A C 1
ATOM 730 O O . ASP A 1 105 ? 14.242 34.196 25.153 1.00 35.44 105 ASP A O 1
ATOM 734 N N . GLY A 1 106 ? 13.841 32.140 25.971 1.00 31.89 106 GLY A N 1
ATOM 735 C CA . GLY A 1 106 ? 12.559 32.498 26.574 1.00 31.89 106 GLY A CA 1
ATOM 736 C C . GLY A 1 106 ? 11.490 31.410 26.583 1.00 31.89 106 GLY A C 1
ATOM 737 O O . GLY A 1 106 ? 10.951 31.047 25.544 1.00 31.89 106 GLY A O 1
ATOM 738 N N . GLY A 1 107 ? 11.078 31.013 27.792 1.00 31.39 107 GLY A N 1
ATOM 739 C CA . GLY A 1 107 ? 9.656 30.786 28.069 1.00 31.39 107 GLY A CA 1
ATOM 740 C C . GLY A 1 107 ? 9.233 29.353 28.371 1.00 31.39 107 GLY A C 1
ATOM 741 O O . GLY A 1 107 ? 8.583 28.704 27.558 1.00 31.39 107 GLY A O 1
ATOM 742 N N . GLY A 1 108 ? 9.506 28.892 29.594 1.00 38.66 108 GLY A N 1
ATOM 743 C CA . GLY A 1 108 ? 8.752 27.793 30.190 1.00 38.66 108 GLY A CA 1
ATOM 744 C C . GLY A 1 108 ? 7.297 28.207 30.426 1.00 38.66 108 GLY A C 1
ATOM 745 O O . GLY A 1 108 ? 7.036 29.223 31.067 1.00 38.66 108 GLY A O 1
ATOM 746 N N . ILE A 1 109 ? 6.353 27.406 29.931 1.00 35.66 109 ILE A N 1
ATOM 747 C CA . ILE A 1 109 ? 4.933 27.517 30.269 1.00 35.66 109 ILE A CA 1
ATOM 748 C C . ILE A 1 109 ? 4.515 26.227 30.968 1.00 35.66 109 ILE A C 1
ATOM 750 O O . ILE A 1 109 ? 4.484 25.145 30.381 1.00 35.66 109 ILE A O 1
ATOM 754 N N . ALA A 1 110 ? 4.216 26.374 32.255 1.00 36.12 110 ALA A N 1
ATOM 755 C CA . ALA A 1 110 ? 3.526 25.395 33.070 1.00 36.12 110 ALA A CA 1
ATOM 756 C C . ALA A 1 110 ? 2.079 25.245 32.572 1.00 36.12 110 ALA A C 1
ATOM 758 O O . ALA A 1 110 ? 1.331 26.219 32.518 1.00 36.12 110 ALA A O 1
ATOM 759 N N . GLY A 1 111 ? 1.691 24.021 32.212 1.00 31.03 111 GLY A N 1
ATOM 760 C CA . GLY A 1 111 ? 0.309 23.648 31.911 1.00 31.03 111 GLY A CA 1
ATOM 761 C C . GLY A 1 111 ? -0.336 22.928 33.106 1.00 31.03 111 GLY A C 1
ATOM 762 O O . GLY A 1 111 ? 0.319 22.071 33.705 1.00 31.03 111 GLY A O 1
ATOM 763 N N . PRO A 1 112 ? -1.593 23.240 33.470 1.00 43.44 112 PRO A N 1
ATOM 764 C CA . PRO A 1 112 ? -2.263 22.674 34.634 1.00 43.44 112 PRO A CA 1
ATOM 765 C C . PRO A 1 112 ? -2.949 21.346 34.280 1.00 43.44 112 PRO A C 1
ATOM 767 O O . PRO A 1 112 ? -3.762 21.287 33.363 1.00 43.44 112 PRO A O 1
ATOM 770 N N . TYR A 1 113 ? -2.679 20.285 35.042 1.00 32.94 113 TYR A N 1
ATOM 771 C CA . TYR A 1 113 ? -3.524 19.087 35.063 1.00 32.94 113 TYR A CA 1
ATOM 772 C C . TYR A 1 113 ? -4.066 18.881 36.476 1.00 32.94 113 TYR A C 1
ATOM 774 O O . TYR A 1 113 ? -3.363 18.429 37.380 1.00 32.94 113 TYR A O 1
ATOM 782 N N . SER A 1 114 ? -5.339 19.229 36.652 1.00 32.94 114 SER A N 1
ATOM 783 C CA . SER A 1 114 ? -6.130 18.922 37.839 1.00 32.94 114 SER A CA 1
ATOM 784 C C . SER A 1 114 ? -6.902 17.612 37.640 1.00 32.94 114 SER A C 1
ATOM 786 O O . SER A 1 114 ? -7.633 17.432 36.673 1.00 32.94 114 SER A O 1
ATOM 788 N N . PHE A 1 115 ? -6.680 16.711 38.596 1.00 35.16 115 PHE A N 1
ATOM 789 C CA . PHE A 1 115 ? -7.410 15.511 39.013 1.00 35.16 115 PHE A CA 1
ATOM 790 C C . PHE A 1 115 ? -8.840 15.266 38.479 1.00 35.16 115 PHE A C 1
ATOM 792 O O . PHE A 1 115 ? -9.756 16.036 38.751 1.00 35.16 115 PHE A O 1
ATOM 799 N N . MET A 1 116 ? -9.067 14.063 37.934 1.00 33.06 116 MET A N 1
ATOM 800 C CA . MET A 1 116 ? -10.351 13.347 38.016 1.00 33.06 116 MET A CA 1
ATOM 801 C C . MET A 1 116 ? -10.292 12.376 39.207 1.00 33.06 116 MET A C 1
ATOM 803 O O . MET A 1 116 ? -9.497 11.435 39.217 1.00 33.06 116 MET A O 1
ATOM 807 N N . ARG A 1 117 ? -11.108 12.635 40.234 1.00 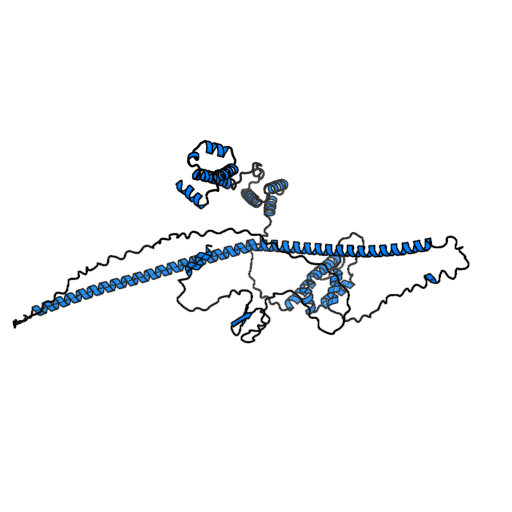33.09 117 ARG A N 1
ATOM 808 C CA . ARG A 1 117 ? -11.334 11.771 41.405 1.00 33.09 117 ARG A CA 1
ATOM 809 C C . ARG A 1 117 ? -12.499 10.820 41.109 1.00 33.09 117 ARG A C 1
ATOM 811 O O . ARG A 1 117 ? -13.580 11.278 40.756 1.00 33.09 117 ARG A O 1
ATOM 818 N N . SER A 1 118 ? -12.287 9.522 41.310 1.00 36.62 118 SER A N 1
ATOM 819 C CA . SER A 1 118 ? -13.337 8.492 41.342 1.00 36.62 118 SER A CA 1
ATOM 820 C C . SER A 1 118 ? -14.292 8.676 42.538 1.00 36.62 118 SER A C 1
ATOM 822 O O . SER A 1 118 ? -13.890 9.268 43.546 1.00 36.62 118 SER A O 1
ATOM 824 N N . PRO A 1 119 ? -15.536 8.157 42.471 1.00 43.38 119 PRO A N 1
ATOM 825 C CA . PRO A 1 119 ? -16.534 8.358 43.516 1.00 43.38 119 PRO A CA 1
ATOM 826 C C . PRO A 1 119 ? -16.199 7.527 44.762 1.00 43.38 119 PRO A C 1
ATOM 828 O O . PRO A 1 119 ? -16.146 6.299 44.719 1.00 43.38 119 PRO A O 1
ATOM 831 N N . GLN A 1 120 ? -15.978 8.208 45.887 1.00 35.81 120 GLN A N 1
ATOM 832 C CA . GLN A 1 120 ? -15.963 7.581 47.205 1.00 35.81 120 GLN A CA 1
ATOM 833 C C . GLN A 1 120 ? -17.386 7.148 47.568 1.00 35.81 120 GLN A C 1
ATOM 835 O O . GLN A 1 120 ? -18.291 7.977 47.652 1.00 35.81 120 GLN A O 1
ATOM 840 N N . GLN A 1 121 ? -17.558 5.851 47.818 1.00 42.62 121 GLN A N 1
ATOM 841 C CA . GLN A 1 121 ? -18.708 5.321 48.540 1.00 42.62 121 GLN A CA 1
ATOM 842 C C . GLN A 1 121 ? -18.760 5.956 49.936 1.00 42.62 121 GLN A C 1
ATOM 844 O O . GLN A 1 121 ? -17.782 5.928 50.687 1.00 42.62 121 GLN A O 1
ATOM 849 N N . GLN A 1 122 ? -19.908 6.548 50.258 1.00 37.34 122 GLN A N 1
ATOM 850 C CA . GLN A 1 122 ? -20.228 7.083 51.575 1.00 37.34 122 GLN A CA 1
ATOM 851 C C . GLN A 1 122 ? -20.274 5.943 52.597 1.00 37.34 122 GLN A C 1
ATOM 853 O O . GLN A 1 122 ? -21.154 5.086 52.557 1.00 37.34 122 GLN A O 1
ATOM 858 N N . LEU A 1 123 ? -19.324 5.956 53.530 1.00 43.41 123 LEU A N 1
ATOM 859 C CA . LEU A 1 123 ? -19.454 5.264 54.809 1.00 43.41 123 LEU A CA 1
ATOM 860 C C . LEU A 1 123 ? -20.541 5.967 55.646 1.00 43.41 123 LEU A C 1
ATOM 862 O O . LEU A 1 123 ? -20.601 7.201 55.630 1.00 43.41 123 LEU A O 1
ATOM 866 N N . PRO A 1 124 ? -21.386 5.229 56.390 1.00 54.47 124 PRO A N 1
ATOM 867 C CA . PRO A 1 124 ? -22.352 5.836 57.298 1.00 54.47 124 PRO A CA 1
ATOM 868 C C . PRO A 1 124 ? -21.633 6.572 58.445 1.00 54.47 124 PRO A C 1
ATOM 870 O O . PRO A 1 124 ? -20.491 6.240 58.781 1.00 54.47 124 PRO A O 1
ATOM 873 N N . PRO A 1 125 ? -22.273 7.591 59.043 1.00 44.03 125 PRO A N 1
ATOM 874 C CA . PRO A 1 125 ? -21.619 8.507 59.966 1.00 44.03 125 PRO A CA 1
ATOM 875 C C . PRO A 1 125 ? -21.165 7.777 61.232 1.00 44.03 125 PRO A C 1
ATOM 877 O O . PRO A 1 125 ? -21.979 7.288 62.015 1.00 44.03 125 PRO A O 1
ATOM 880 N N . GLN A 1 126 ? -19.849 7.756 61.466 1.00 44.34 126 GLN A N 1
ATOM 881 C CA . GLN A 1 126 ? -19.328 7.526 62.806 1.00 44.34 126 GLN A CA 1
ATOM 882 C C . GLN A 1 126 ? -19.821 8.658 63.704 1.00 44.34 126 GLN A C 1
ATOM 884 O O . GLN A 1 126 ? -19.479 9.826 63.519 1.00 44.34 126 GLN A O 1
ATOM 889 N N . GLN A 1 127 ? -20.631 8.279 64.684 1.00 48.03 127 GLN A N 1
ATOM 890 C CA . GLN A 1 127 ? -21.055 9.111 65.793 1.00 48.03 127 GLN A CA 1
ATOM 891 C C . GLN A 1 127 ? -19.795 9.541 66.564 1.00 48.03 127 GLN A C 1
ATOM 893 O O . GLN A 1 127 ? -19.257 8.802 67.388 1.00 48.03 127 GLN A O 1
ATOM 898 N N . GLN A 1 128 ? -19.273 10.725 66.233 1.00 42.16 128 GLN A N 1
ATOM 899 C CA . GLN A 1 128 ? -18.181 11.359 66.957 1.00 42.16 128 GLN A CA 1
ATOM 900 C C . GLN A 1 128 ? -18.656 11.638 68.382 1.00 42.16 128 GLN A C 1
ATOM 902 O O . GLN A 1 128 ? -19.422 12.563 68.648 1.00 42.16 128 GLN A O 1
ATOM 907 N N . ARG A 1 129 ? -18.195 10.799 69.310 1.00 41.38 129 ARG A N 1
ATOM 908 C CA . ARG A 1 129 ? -18.216 11.064 70.745 1.00 41.38 129 ARG A CA 1
ATOM 909 C C . ARG A 1 129 ? -17.382 12.326 70.972 1.00 41.38 129 ARG A C 1
ATOM 911 O O . ARG A 1 129 ? -16.160 12.288 70.856 1.00 41.38 129 ARG A O 1
ATOM 918 N N . GLY A 1 130 ? -18.054 13.444 71.234 1.00 41.31 130 GLY A N 1
ATOM 919 C CA . GLY A 1 130 ? -17.423 14.711 71.582 1.00 41.31 130 GLY A CA 1
ATOM 920 C C . GLY A 1 130 ? -16.530 14.543 72.809 1.00 41.31 130 GLY A C 1
ATOM 921 O O . GLY A 1 130 ? -17.014 14.361 73.925 1.00 41.31 130 GLY A O 1
ATOM 922 N N . GLY A 1 131 ? -15.219 14.590 72.588 1.00 43.94 131 GLY A N 1
ATOM 923 C CA . GLY A 1 131 ? -14.231 14.758 73.640 1.00 43.94 131 GLY A CA 1
ATOM 924 C C . GLY A 1 131 ? -14.248 16.204 74.115 1.00 43.94 131 GLY A C 1
ATOM 925 O O . GLY A 1 131 ? -13.510 17.035 73.596 1.00 43.94 131 GLY A O 1
ATOM 926 N N . HIS A 1 132 ? -15.088 16.509 75.103 1.00 43.16 132 HIS A N 1
ATOM 927 C CA . HIS A 1 132 ? -14.874 17.682 75.939 1.00 43.16 132 HIS A CA 1
ATOM 928 C C . HIS A 1 132 ? -13.756 17.360 76.929 1.00 43.16 132 HIS A C 1
ATOM 930 O O . HIS A 1 132 ? -13.919 16.551 77.841 1.00 43.16 132 HIS A O 1
ATOM 936 N N . GLY A 1 133 ? -12.601 17.992 76.720 1.00 50.50 133 GLY A N 1
ATOM 937 C CA . GLY A 1 133 ? -11.571 18.102 77.738 1.00 50.50 133 GLY A CA 1
ATOM 938 C C . GLY A 1 133 ? -12.109 18.925 78.904 1.00 50.50 133 GLY A C 1
ATOM 939 O O . GLY A 1 133 ? -12.249 20.141 78.794 1.00 50.50 133 GLY A O 1
ATOM 940 N N . SER A 1 134 ? -12.403 18.261 80.017 1.00 43.41 134 SER A N 1
ATOM 941 C CA . SER A 1 134 ? -12.526 18.909 81.318 1.00 43.41 134 SER A CA 1
ATOM 942 C C . SER A 1 134 ? -11.261 18.621 82.106 1.00 43.41 134 SER A C 1
ATOM 944 O O . SER A 1 134 ? -10.874 17.472 82.318 1.00 43.41 134 SER A O 1
ATOM 946 N N . ALA A 1 135 ? -10.598 19.715 82.460 1.00 42.78 135 ALA A N 1
ATOM 947 C CA . ALA A 1 135 ? -9.382 19.767 83.234 1.00 42.78 135 ALA A CA 1
ATOM 948 C C . ALA A 1 135 ? -9.498 18.976 84.542 1.00 42.78 135 ALA A C 1
ATOM 950 O O . ALA A 1 135 ? -10.523 18.984 85.224 1.00 42.78 135 ALA A O 1
ATOM 951 N N . ALA A 1 136 ? -8.388 18.330 84.882 1.00 46.81 136 ALA A N 1
ATOM 952 C CA . ALA A 1 136 ? -8.134 17.742 86.177 1.00 46.81 136 ALA A CA 1
ATOM 953 C C . ALA A 1 136 ? -8.302 18.793 87.286 1.00 46.81 136 ALA A C 1
ATOM 955 O O . ALA A 1 136 ? -7.548 19.761 87.358 1.00 46.81 136 ALA A O 1
ATOM 956 N N . ALA A 1 137 ? -9.264 18.562 88.173 1.00 42.78 137 ALA A N 1
ATOM 957 C CA . ALA A 1 137 ? -9.273 19.118 89.514 1.00 42.78 137 ALA A CA 1
ATOM 958 C C . ALA A 1 137 ? -9.381 17.941 90.483 1.00 42.78 137 ALA A C 1
ATOM 960 O O . ALA A 1 137 ? -10.417 17.288 90.588 1.00 42.78 137 ALA A O 1
ATOM 961 N N . SER A 1 138 ? -8.266 17.642 91.139 1.00 47.28 138 SER A N 1
ATOM 962 C CA . SER A 1 138 ? -8.184 16.734 92.276 1.00 47.28 138 SER A CA 1
ATOM 963 C C . SER A 1 138 ? -9.011 17.279 93.445 1.00 47.28 138 SER A C 1
ATOM 965 O O . SER A 1 138 ? -8.828 18.445 93.801 1.00 47.28 138 SER A O 1
ATOM 967 N N . PRO A 1 139 ? -9.810 16.450 94.133 1.00 48.09 139 PRO A N 1
ATOM 968 C CA . PRO A 1 139 ? -10.117 16.688 95.530 1.00 48.09 139 PRO A CA 1
ATOM 969 C C . PRO A 1 139 ? -9.527 15.573 96.398 1.00 48.09 139 PRO A C 1
ATOM 971 O O . PRO A 1 139 ? -9.773 14.382 96.205 1.00 48.09 139 PRO A O 1
ATOM 974 N N . SER A 1 140 ? -8.729 15.995 97.371 1.00 45.91 140 SER A N 1
ATOM 975 C CA . SER A 1 140 ? -8.259 15.205 98.505 1.00 45.91 140 SER A CA 1
ATOM 976 C C . SER A 1 140 ? -9.424 14.540 99.256 1.00 45.91 140 SER A C 1
ATOM 978 O O . SER A 1 140 ? -10.418 15.220 99.516 1.00 45.91 140 SER A O 1
ATOM 980 N N . PRO A 1 141 ? -9.308 13.280 99.713 1.00 52.66 141 PRO A N 1
ATOM 981 C CA . PRO A 1 141 ? -10.222 12.735 100.703 1.00 52.66 141 PRO A CA 1
ATOM 982 C C . PRO A 1 141 ? -9.600 12.853 102.099 1.00 52.66 141 PRO A C 1
ATOM 984 O O . PRO A 1 141 ? -8.732 12.074 102.493 1.00 52.66 141 PRO A O 1
ATOM 987 N N . SER A 1 142 ? -10.071 13.835 102.864 1.00 43.97 142 SER A N 1
ATOM 988 C CA . SER A 1 142 ? -9.853 13.914 104.308 1.00 43.97 142 SER A CA 1
ATOM 989 C C . SER A 1 142 ? -10.994 13.193 105.026 1.00 43.97 142 SER A C 1
ATOM 991 O O . SER A 1 142 ? -12.141 13.612 104.941 1.00 43.97 142 SER A O 1
ATOM 993 N N . ALA A 1 143 ? -10.641 12.103 105.707 1.00 46.44 143 ALA A N 1
ATOM 994 C CA . ALA A 1 143 ? -11.214 11.546 106.937 1.00 46.44 143 ALA A CA 1
ATOM 995 C C . ALA A 1 143 ? -12.683 11.863 107.314 1.00 46.44 143 ALA A C 1
ATOM 997 O O . ALA A 1 143 ? -13.028 12.991 107.646 1.00 46.44 143 ALA A O 1
ATOM 998 N N . SER A 1 144 ? -13.486 10.826 107.572 1.00 41.22 144 SER A N 1
ATOM 999 C CA . SER A 1 144 ? -13.673 10.293 108.939 1.00 41.22 144 SER A CA 1
ATOM 1000 C C . SER A 1 144 ? -14.930 9.413 109.076 1.00 41.22 144 SER A C 1
ATOM 1002 O O . SER A 1 144 ? -16.027 9.772 108.677 1.00 41.22 144 SER A O 1
ATOM 1004 N N . ARG A 1 145 ? -14.697 8.227 109.655 1.00 42.78 145 ARG A N 1
ATOM 1005 C CA . ARG A 1 145 ? -15.533 7.431 110.576 1.00 42.78 145 ARG A CA 1
ATOM 1006 C C . ARG A 1 145 ? -17.069 7.533 110.508 1.00 42.78 145 ARG A C 1
ATOM 1008 O O . ARG A 1 145 ? -17.661 8.517 110.925 1.00 42.78 145 ARG A O 1
ATOM 1015 N N . GLY A 1 146 ? -17.682 6.371 110.283 1.00 38.78 146 GLY A N 1
ATOM 1016 C CA . GLY A 1 146 ? -19.010 6.015 110.788 1.00 38.78 146 GLY A CA 1
ATOM 1017 C C . GLY A 1 146 ? -19.222 4.499 110.680 1.00 38.78 146 GLY A C 1
ATOM 1018 O O . GLY A 1 146 ? -19.201 3.990 109.562 1.00 38.78 146 GLY A O 1
ATOM 1019 N N . PRO A 1 147 ? -19.328 3.751 111.793 1.00 56.94 147 PRO A N 1
ATOM 1020 C CA . PRO A 1 147 ? -19.353 2.293 111.779 1.00 56.94 147 PRO A CA 1
ATOM 1021 C C . PRO A 1 147 ? -20.772 1.729 111.607 1.00 56.94 147 PRO A C 1
ATOM 1023 O O . PRO A 1 147 ? -21.759 2.337 112.009 1.00 56.94 147 PRO A O 1
ATOM 1026 N N . THR A 1 148 ? -20.821 0.503 111.080 1.00 52.72 148 THR A N 1
ATOM 1027 C CA . THR A 1 148 ? -21.830 -0.527 111.386 1.00 52.72 148 THR A CA 1
ATOM 1028 C C . THR A 1 148 ? -23.301 -0.147 111.181 1.00 52.72 148 THR A C 1
ATOM 1030 O O . THR A 1 148 ? -24.021 0.132 112.134 1.00 52.72 148 THR A O 1
ATOM 1033 N N . ALA A 1 149 ? -23.785 -0.299 109.949 1.00 45.47 149 ALA A N 1
ATOM 1034 C CA . ALA A 1 149 ? -25.167 -0.698 109.704 1.00 45.47 149 ALA A CA 1
ATOM 1035 C C . ALA A 1 149 ? -25.122 -2.034 108.957 1.00 45.47 149 ALA A C 1
ATOM 1037 O O . ALA A 1 149 ? -24.558 -2.125 107.867 1.00 45.47 149 ALA A O 1
ATOM 1038 N N . ALA A 1 150 ? -25.630 -3.086 109.597 1.00 54.31 150 ALA A N 1
ATOM 1039 C CA . ALA A 1 150 ? -25.755 -4.409 109.012 1.00 54.31 150 ALA A CA 1
ATOM 1040 C C . ALA A 1 150 ? -26.587 -4.303 107.726 1.00 54.31 150 ALA A C 1
ATOM 1042 O O . ALA A 1 150 ? -27.799 -4.084 107.778 1.00 54.31 150 ALA A O 1
ATOM 1043 N N . ALA A 1 151 ? -25.910 -4.408 106.580 1.00 47.09 151 ALA A N 1
ATOM 1044 C CA . ALA A 1 151 ? -26.547 -4.459 105.276 1.00 47.09 151 ALA A CA 1
ATOM 1045 C C . ALA A 1 151 ? -27.535 -5.626 105.282 1.00 47.09 151 ALA A C 1
ATOM 1047 O O . ALA A 1 151 ? -27.168 -6.787 105.482 1.00 47.09 151 ALA A O 1
ATOM 1048 N N . SER A 1 152 ? -28.811 -5.290 105.129 1.00 53.47 152 SER A N 1
ATOM 1049 C CA . SER A 1 152 ? -29.880 -6.273 105.085 1.00 53.47 152 SER A CA 1
ATOM 1050 C C . SER A 1 152 ? -29.679 -7.177 103.860 1.00 53.47 152 SER A C 1
ATOM 1052 O O . SER A 1 152 ? -29.376 -6.668 102.778 1.00 53.47 152 SER A O 1
ATOM 1054 N N . PRO A 1 153 ? -29.892 -8.502 103.970 1.00 58.25 153 PRO A N 1
ATOM 1055 C CA . PRO A 1 153 ? -29.609 -9.482 102.910 1.00 58.25 153 PRO A CA 1
ATOM 1056 C C . PRO A 1 153 ? -30.396 -9.284 101.593 1.00 58.25 153 PRO A C 1
ATOM 1058 O O . PRO A 1 153 ? -30.197 -10.028 100.636 1.00 58.25 153 PRO A O 1
ATOM 1061 N N . MET A 1 154 ? -31.275 -8.278 101.505 1.00 58.50 154 MET A N 1
ATOM 1062 C CA . MET A 1 154 ? -31.976 -7.897 100.275 1.00 58.50 154 MET A CA 1
ATOM 1063 C C . MET A 1 154 ? -31.163 -6.992 99.331 1.00 58.50 154 MET A C 1
ATOM 1065 O O . MET A 1 154 ? -31.396 -7.030 98.122 1.00 58.50 154 MET A O 1
ATOM 1069 N N . GLU A 1 155 ? -30.207 -6.195 99.819 1.00 57.06 155 GLU A N 1
ATOM 1070 C CA . GLU A 1 155 ? -29.456 -5.264 98.954 1.00 57.06 155 GLU A CA 1
ATOM 1071 C C . GLU A 1 155 ? -28.378 -5.967 98.118 1.00 57.06 155 GLU A C 1
ATOM 1073 O O . GLU A 1 155 ? -28.182 -5.639 96.945 1.00 57.06 155 GLU A O 1
ATOM 1078 N N . THR A 1 156 ? -27.767 -7.023 98.657 1.00 64.69 156 THR A N 1
ATOM 1079 C CA . THR A 1 156 ? -26.865 -7.918 97.915 1.00 64.69 156 THR A CA 1
ATOM 1080 C C . THR A 1 156 ? -27.574 -8.627 96.756 1.00 64.69 156 THR A C 1
ATOM 1082 O O . THR A 1 156 ? -26.979 -8.823 95.695 1.00 64.69 156 THR A O 1
ATOM 1085 N N . SER A 1 157 ? -28.866 -8.939 96.893 1.00 71.69 157 SER A N 1
ATOM 1086 C CA . SER A 1 157 ? -29.663 -9.557 95.822 1.00 71.69 157 SER A CA 1
ATOM 1087 C C . SER A 1 157 ? -29.911 -8.604 94.641 1.00 71.69 157 SER A C 1
ATOM 1089 O O . SER A 1 157 ? -29.760 -8.991 93.480 1.00 71.69 157 SER A O 1
ATOM 1091 N N . ARG A 1 158 ? -30.186 -7.316 94.903 1.00 77.12 158 ARG A N 1
ATOM 1092 C CA . ARG A 1 158 ? -30.356 -6.309 93.837 1.00 77.12 158 ARG A CA 1
ATOM 1093 C C . ARG A 1 158 ? -29.068 -6.041 93.059 1.00 77.12 158 ARG A C 1
ATOM 1095 O O . ARG A 1 158 ? -29.125 -5.962 91.834 1.00 77.12 158 ARG A O 1
ATOM 1102 N N . ALA A 1 159 ? -27.926 -5.948 93.741 1.00 78.62 159 ALA A N 1
ATOM 1103 C CA . ALA A 1 159 ? -26.627 -5.767 93.084 1.00 78.62 159 ALA A CA 1
ATOM 1104 C C . ALA A 1 159 ? -26.246 -6.969 92.195 1.00 78.62 159 ALA A C 1
ATOM 1106 O O . ALA A 1 159 ? -25.678 -6.806 91.116 1.00 78.62 159 ALA A O 1
ATOM 1107 N N . SER A 1 160 ? -26.619 -8.180 92.616 1.00 80.88 160 SER A N 1
ATOM 1108 C CA . SER A 1 160 ? -26.420 -9.401 91.824 1.00 80.88 160 SER A CA 1
ATOM 1109 C C . SER A 1 160 ? -27.266 -9.391 90.544 1.00 80.88 160 SER A C 1
ATOM 1111 O O . SER A 1 160 ? -26.799 -9.765 89.469 1.00 80.88 160 SER A O 1
ATOM 1113 N N . HIS A 1 161 ? -28.507 -8.906 90.634 1.00 85.19 161 HIS A N 1
ATOM 1114 C CA . HIS A 1 161 ? -29.420 -8.829 89.495 1.00 85.19 161 HIS A CA 1
ATOM 1115 C C . HIS A 1 161 ? -29.006 -7.769 88.460 1.00 85.19 161 HIS A C 1
ATOM 1117 O O . HIS A 1 161 ? -29.144 -7.991 87.256 1.00 85.19 161 HIS A O 1
ATOM 1123 N N . THR A 1 162 ? -28.477 -6.619 88.892 1.00 89.50 162 THR A N 1
ATOM 1124 C CA . THR A 1 162 ? -27.978 -5.588 87.965 1.00 89.50 162 THR A CA 1
ATOM 1125 C C . THR A 1 162 ? -26.715 -6.038 87.233 1.00 89.50 162 THR A C 1
ATOM 1127 O O . THR A 1 162 ? -26.616 -5.815 86.028 1.00 89.50 162 THR A O 1
ATOM 1130 N N . MET A 1 163 ? -25.801 -6.741 87.910 1.00 88.81 163 MET A N 1
ATOM 1131 C CA . MET A 1 163 ? -24.626 -7.367 87.286 1.00 88.81 163 MET A CA 1
ATOM 1132 C C . MET A 1 163 ? -25.022 -8.404 86.227 1.00 88.81 163 MET A C 1
ATOM 1134 O O . MET A 1 163 ? -24.464 -8.413 85.131 1.00 88.81 163 MET A O 1
ATOM 1138 N N . LEU A 1 164 ? -26.036 -9.231 86.506 1.00 91.56 164 LEU A N 1
ATOM 1139 C CA . LEU A 1 164 ? -26.528 -10.215 85.541 1.00 91.56 164 LEU A CA 1
ATOM 1140 C C . LEU A 1 164 ? -27.184 -9.548 84.320 1.00 91.56 164 LEU A C 1
ATOM 1142 O O . LEU A 1 164 ? -26.932 -9.960 83.191 1.00 91.56 164 LEU A O 1
ATOM 1146 N N . GLN A 1 165 ? -27.973 -8.484 84.515 1.00 91.00 165 GLN A N 1
ATOM 1147 C CA . GLN A 1 165 ? -28.539 -7.710 83.400 1.00 91.00 165 GLN A CA 1
ATOM 1148 C C . GLN A 1 165 ? -27.467 -7.004 82.562 1.00 91.00 165 GLN A C 1
ATOM 1150 O O . GLN A 1 165 ? -27.598 -6.943 81.340 1.00 91.00 165 GLN A O 1
ATOM 1155 N N . GLN A 1 166 ? -26.417 -6.481 83.198 1.00 93.06 166 GLN A N 1
ATOM 1156 C CA . GLN A 1 166 ? -25.273 -5.873 82.520 1.00 93.06 166 GLN A CA 1
ATOM 1157 C C . GLN A 1 166 ? -24.562 -6.909 81.634 1.00 93.06 166 GLN A C 1
ATOM 1159 O O . GLN A 1 166 ? -24.412 -6.678 80.436 1.00 93.06 166 GLN A O 1
ATOM 1164 N N . ALA A 1 167 ? -24.233 -8.081 82.187 1.00 91.38 167 ALA A N 1
ATOM 1165 C CA . ALA A 1 167 ? -23.605 -9.172 81.444 1.00 91.38 167 ALA A CA 1
ATOM 1166 C C . ALA A 1 167 ? -24.471 -9.651 80.263 1.00 91.38 167 ALA A C 1
ATOM 1168 O O . ALA A 1 167 ? -23.954 -9.963 79.192 1.00 91.38 167 ALA A O 1
ATOM 1169 N N . LEU A 1 168 ? -25.800 -9.660 80.419 1.00 93.44 168 LEU A N 1
ATOM 1170 C CA . LEU A 1 168 ? -26.728 -10.051 79.354 1.00 93.44 168 LEU A CA 1
ATOM 1171 C C . LEU A 1 168 ? -26.768 -9.023 78.211 1.00 93.44 168 LEU A C 1
ATOM 1173 O O . LEU A 1 168 ? -26.814 -9.414 77.046 1.00 93.44 168 LEU A O 1
ATOM 1177 N N . ARG A 1 169 ? -26.682 -7.720 78.518 1.00 93.31 169 ARG A N 1
ATOM 1178 C CA . ARG A 1 169 ? -26.542 -6.661 77.499 1.00 93.31 169 ARG A CA 1
ATOM 1179 C C . ARG A 1 169 ? -25.193 -6.726 76.790 1.00 93.31 169 ARG A C 1
ATOM 1181 O O . ARG A 1 169 ? -25.135 -6.544 75.578 1.00 93.31 169 ARG A O 1
ATOM 1188 N N . GLU A 1 170 ? -24.118 -7.001 77.523 1.00 94.12 170 GLU A N 1
ATOM 1189 C CA . GLU A 1 170 ? -22.781 -7.172 76.945 1.00 94.12 170 GLU A CA 1
ATOM 1190 C C . GLU A 1 170 ? -22.732 -8.391 76.013 1.00 94.12 170 GLU A C 1
ATOM 1192 O O . GLU A 1 170 ? -22.209 -8.296 74.903 1.00 94.12 170 GLU A O 1
ATOM 1197 N N . ALA A 1 171 ? -23.375 -9.499 76.392 1.00 94.12 171 ALA A N 1
ATOM 1198 C CA . ALA A 1 171 ? -23.519 -10.671 75.531 1.00 94.12 171 ALA A CA 1
ATOM 1199 C C . ALA A 1 171 ? -24.359 -10.384 74.270 1.00 94.12 171 ALA A C 1
ATOM 1201 O O . ALA A 1 171 ? -24.008 -10.837 73.180 1.00 94.12 171 ALA A O 1
ATOM 1202 N N . GLN A 1 172 ? -25.445 -9.610 74.389 1.00 94.88 172 GLN A N 1
ATOM 1203 C CA . GLN A 1 172 ? -26.264 -9.194 73.242 1.00 94.88 172 GLN A CA 1
ATOM 1204 C C . GLN A 1 172 ? -25.485 -8.291 72.277 1.00 94.88 172 GLN A C 1
ATOM 1206 O O . GLN A 1 172 ? -25.493 -8.540 71.075 1.00 94.88 172 GLN A O 1
ATOM 1211 N N . SER A 1 173 ? -24.739 -7.317 72.802 1.00 95.25 173 SER A N 1
ATOM 1212 C CA . SER A 1 173 ? -23.834 -6.472 72.012 1.00 95.25 173 SER A CA 1
ATOM 1213 C C . SER A 1 173 ? -22.764 -7.303 71.291 1.00 95.25 173 SER A C 1
ATOM 1215 O O . SER A 1 173 ? -22.501 -7.100 70.106 1.00 95.25 173 SER A O 1
ATOM 1217 N N . GLY A 1 174 ? -22.198 -8.310 71.967 1.00 95.88 174 GLY A N 1
ATOM 1218 C CA . GLY A 1 174 ? -21.262 -9.251 71.350 1.00 95.88 174 GLY A CA 1
ATOM 1219 C C . GLY A 1 174 ? -21.876 -10.018 70.175 1.00 95.88 174 GLY A C 1
ATOM 1220 O O . GLY A 1 174 ? -21.226 -10.183 69.144 1.00 95.88 174 GLY A O 1
ATOM 1221 N N . LYS A 1 175 ? -23.144 -10.433 70.284 1.00 96.31 175 LYS A N 1
ATOM 1222 C CA . LYS A 1 175 ? -23.861 -11.098 69.187 1.00 96.31 175 LYS A CA 1
ATOM 1223 C C . LYS A 1 175 ? -24.048 -10.175 67.980 1.00 96.31 175 LYS A C 1
ATOM 1225 O O . LYS A 1 175 ? -23.749 -10.587 66.865 1.00 96.31 175 LYS A O 1
ATOM 1230 N N . GLU A 1 176 ? -24.466 -8.928 68.195 1.00 94.94 176 GLU A N 1
ATOM 1231 C CA . GLU A 1 176 ? -24.617 -7.941 67.113 1.00 94.94 176 GLU A CA 1
ATOM 1232 C C . GLU A 1 176 ? -23.286 -7.668 66.395 1.00 94.94 176 GLU A C 1
ATOM 1234 O O . GLU A 1 176 ? -23.251 -7.554 65.168 1.00 94.94 176 GLU A O 1
ATOM 1239 N N . GLN A 1 177 ? -22.172 -7.625 67.135 1.00 95.88 177 GLN A N 1
ATOM 1240 C CA . GLN A 1 177 ? -20.837 -7.497 66.542 1.00 95.88 177 GLN A CA 1
ATOM 1241 C C . GLN A 1 177 ? -20.461 -8.713 65.688 1.00 95.88 177 GLN A C 1
ATOM 1243 O O . GLN A 1 177 ? -19.896 -8.545 64.606 1.00 95.88 177 GLN A O 1
ATOM 1248 N N . VAL A 1 178 ? -20.778 -9.930 66.140 1.00 96.75 178 VAL A N 1
ATOM 1249 C CA . VAL A 1 178 ? -20.538 -11.157 65.364 1.00 96.75 178 VAL A CA 1
ATOM 1250 C C . VAL A 1 178 ? -21.392 -11.176 64.097 1.00 96.75 178 VAL A C 1
ATOM 1252 O O . VAL A 1 178 ? -20.851 -11.427 63.020 1.00 96.75 178 VAL A O 1
ATOM 1255 N N . ASP A 1 179 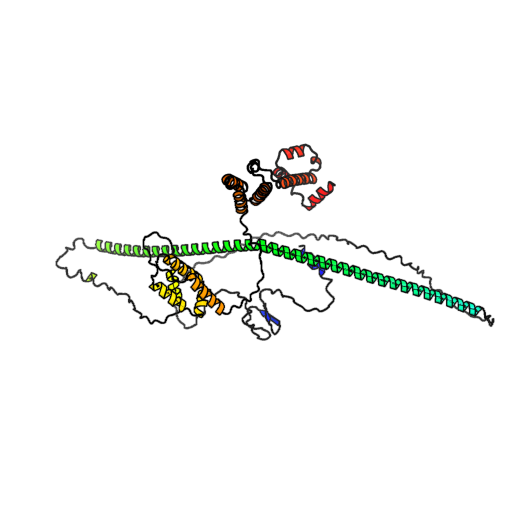? -22.680 -10.840 64.190 1.00 96.50 179 ASP A N 1
ATOM 1256 C CA . ASP A 1 179 ? -23.588 -10.775 63.038 1.00 96.50 179 ASP A CA 1
ATOM 1257 C C . ASP A 1 179 ? -23.117 -9.718 62.019 1.00 96.50 179 ASP A C 1
ATOM 1259 O O . ASP A 1 179 ? -23.099 -9.965 60.808 1.00 96.50 179 ASP A O 1
ATOM 1263 N N . TYR A 1 180 ? -22.642 -8.563 62.498 1.00 96.44 180 TYR A N 1
ATOM 1264 C CA . TYR A 1 180 ? -22.033 -7.534 61.655 1.00 96.44 180 TYR A CA 1
ATOM 1265 C C . TYR A 1 180 ? -20.775 -8.046 60.937 1.00 96.44 180 TYR A C 1
ATOM 1267 O O . TYR A 1 180 ? -20.659 -7.907 59.717 1.00 96.44 180 TYR A O 1
ATOM 1275 N N . LEU A 1 181 ? -19.843 -8.677 61.658 1.00 97.38 181 LEU A N 1
ATOM 1276 C CA . LEU A 1 181 ? -18.631 -9.248 61.061 1.00 97.38 181 LEU A CA 1
ATOM 1277 C C . LEU A 1 181 ? -18.962 -10.351 60.051 1.00 97.38 181 LEU A C 1
ATOM 1279 O O . LEU A 1 181 ? -18.328 -10.436 58.998 1.00 97.38 181 LEU A O 1
ATOM 1283 N N . GLN A 1 182 ? -19.979 -11.165 60.328 1.00 97.75 182 GLN A N 1
ATOM 1284 C CA . GLN A 1 182 ? -20.443 -12.201 59.417 1.00 97.75 182 GLN A CA 1
ATOM 1285 C C . GLN A 1 182 ? -21.013 -11.604 58.123 1.00 97.75 182 GLN A C 1
ATOM 1287 O O . GLN A 1 182 ? -20.698 -12.098 57.039 1.00 97.75 182 GLN A O 1
ATOM 1292 N N . ASN A 1 183 ? -21.767 -10.505 58.208 1.00 97.75 183 ASN A N 1
ATOM 1293 C CA . ASN A 1 183 ? -22.248 -9.764 57.040 1.00 97.75 183 ASN A CA 1
ATOM 1294 C C . ASN A 1 183 ? -21.082 -9.162 56.228 1.00 97.75 183 ASN A C 1
ATOM 1296 O O . ASN A 1 183 ? -21.006 -9.338 55.013 1.00 97.75 183 ASN A O 1
ATOM 1300 N N . VAL A 1 184 ? -20.094 -8.544 56.886 1.00 97.75 184 VAL A N 1
ATOM 1301 C CA . VAL A 1 184 ? -18.882 -8.027 56.216 1.00 97.75 184 VAL A CA 1
ATOM 1302 C C . VAL A 1 184 ? -18.105 -9.148 55.506 1.00 97.75 184 VAL A C 1
ATOM 1304 O O . VAL A 1 184 ? -17.647 -8.973 54.372 1.00 97.75 184 VAL A O 1
ATOM 1307 N N . LEU A 1 185 ? -17.994 -10.331 56.116 1.00 98.06 185 LEU A N 1
ATOM 1308 C CA . LEU A 1 185 ? -17.367 -11.498 55.487 1.00 98.06 185 LEU A CA 1
ATOM 1309 C C . LEU A 1 185 ? -18.165 -12.016 54.282 1.00 98.06 185 LEU A C 1
ATOM 1311 O O . LEU A 1 185 ? -17.572 -12.413 53.281 1.00 98.06 185 LEU A O 1
ATOM 1315 N N . GLN A 1 186 ? -19.496 -11.994 54.333 1.00 97.81 186 GLN A N 1
ATOM 1316 C CA . GLN A 1 186 ? -20.328 -12.367 53.186 1.00 97.81 186 GLN A CA 1
ATOM 1317 C C . GLN A 1 186 ? -20.203 -11.358 52.038 1.00 97.81 186 GLN A C 1
ATOM 1319 O O . GLN A 1 186 ? -19.999 -11.768 50.895 1.00 97.81 186 GLN A O 1
ATOM 1324 N N . ASN A 1 187 ? -20.220 -10.058 52.339 1.00 97.56 187 ASN A N 1
ATOM 1325 C CA . ASN A 1 187 ? -20.060 -9.004 51.335 1.00 97.56 187 ASN A CA 1
ATOM 1326 C C . ASN A 1 187 ? -18.674 -9.032 50.686 1.00 97.56 187 ASN A C 1
ATOM 1328 O O . ASN A 1 187 ? -18.561 -8.901 49.471 1.00 97.56 187 ASN A O 1
ATOM 1332 N N . SER A 1 188 ? -17.615 -9.269 51.464 1.00 97.44 188 SER A N 1
ATOM 1333 C CA . SER A 1 188 ? -16.262 -9.401 50.905 1.00 97.44 188 SER A CA 1
ATOM 1334 C C . SER A 1 188 ? -16.111 -10.641 50.016 1.00 97.44 188 SER A C 1
ATOM 1336 O O . SER A 1 188 ? -15.459 -10.562 48.976 1.00 97.44 188 SER A O 1
ATOM 1338 N N . ARG A 1 189 ? -16.767 -11.763 50.350 1.00 98.25 189 ARG A N 1
ATOM 1339 C CA . ARG A 1 189 ? -16.841 -12.942 49.467 1.00 98.25 189 ARG A CA 1
ATOM 1340 C C . ARG A 1 189 ? -17.609 -12.657 48.181 1.00 98.25 189 ARG A C 1
ATOM 1342 O O . ARG A 1 189 ? -17.182 -13.106 47.122 1.00 98.25 189 ARG A O 1
ATOM 1349 N N . GLN A 1 190 ? -18.722 -11.927 48.262 1.00 97.81 190 GLN A N 1
ATOM 1350 C CA . GLN A 1 190 ? -19.483 -11.546 47.074 1.00 97.81 190 GLN A CA 1
ATOM 1351 C C . GLN A 1 190 ? -18.656 -10.641 46.158 1.00 97.81 190 GLN A C 1
ATOM 1353 O O . GLN A 1 190 ? -18.528 -10.941 44.977 1.00 97.81 190 GLN A O 1
ATOM 1358 N N . TYR A 1 191 ? -18.001 -9.625 46.723 1.00 97.50 191 TYR A N 1
ATOM 1359 C CA . TYR A 1 191 ? -17.099 -8.752 45.978 1.00 97.50 191 TYR A CA 1
ATOM 1360 C C . TYR A 1 191 ? -15.957 -9.533 45.307 1.00 97.50 191 TYR A C 1
ATOM 1362 O O . TYR A 1 191 ? -15.617 -9.261 44.161 1.00 97.50 191 TYR A O 1
ATOM 1370 N N . GLY A 1 192 ? -15.396 -10.542 45.985 1.00 97.50 192 GLY A N 1
ATOM 1371 C CA . GLY A 1 192 ? -14.403 -11.442 45.392 1.00 97.50 192 GLY A CA 1
ATOM 1372 C C . GLY A 1 192 ? -14.918 -12.152 44.136 1.00 97.50 192 GLY A C 1
ATOM 1373 O O . GLY A 1 192 ? -14.244 -12.127 43.110 1.00 97.50 192 GLY A O 1
ATOM 1374 N N . ARG A 1 193 ? -16.141 -12.699 44.184 1.00 98.12 193 ARG A N 1
ATOM 1375 C CA . ARG A 1 193 ? -16.780 -13.343 43.021 1.00 98.12 193 ARG A CA 1
ATOM 1376 C C . ARG A 1 193 ? -17.050 -12.367 41.880 1.00 98.12 193 ARG A C 1
ATOM 1378 O O . ARG A 1 193 ? -16.829 -12.711 40.723 1.00 98.12 193 ARG A O 1
ATOM 1385 N N . ASP A 1 194 ? -17.490 -11.152 42.194 1.00 97.12 194 ASP A N 1
ATOM 1386 C CA . ASP A 1 194 ? -17.756 -10.126 41.180 1.00 97.12 194 ASP A CA 1
ATOM 1387 C C . ASP A 1 194 ? -16.454 -9.691 40.478 1.00 97.12 194 ASP A C 1
ATOM 1389 O O . ASP A 1 194 ? -16.427 -9.500 39.260 1.00 97.12 194 ASP A O 1
ATOM 1393 N N . VAL A 1 195 ? -15.347 -9.597 41.226 1.00 97.88 195 VAL A N 1
ATOM 1394 C CA . VAL A 1 195 ? -14.012 -9.324 40.671 1.00 97.88 195 VAL A CA 1
ATOM 1395 C C . VAL A 1 195 ? -13.522 -10.483 39.798 1.00 97.88 195 VAL A C 1
ATOM 1397 O O . VAL A 1 195 ? -13.014 -10.234 38.706 1.00 97.88 195 VAL A O 1
ATOM 1400 N N . GLU A 1 196 ? -13.691 -11.735 40.229 1.00 97.75 196 GLU A N 1
ATOM 1401 C CA . GLU A 1 196 ? -13.339 -12.917 39.428 1.00 97.75 196 GLU A CA 1
ATOM 1402 C C . GLU A 1 196 ? -14.121 -12.959 38.105 1.00 97.75 196 GLU A C 1
ATOM 1404 O O . GLU A 1 196 ? -13.516 -13.109 37.042 1.00 97.75 196 GLU A O 1
ATOM 1409 N N . ALA A 1 197 ? -15.434 -12.711 38.143 1.00 97.69 197 ALA A N 1
ATOM 1410 C CA . ALA A 1 197 ? -16.273 -12.641 36.946 1.00 97.69 197 ALA A CA 1
ATOM 1411 C C . ALA A 1 197 ? -15.845 -11.506 35.995 1.00 97.69 197 ALA A C 1
ATOM 1413 O O . ALA A 1 197 ? -15.814 -11.680 34.774 1.00 97.69 197 ALA A O 1
ATOM 1414 N N . ALA A 1 198 ? -15.465 -10.344 36.538 1.00 97.56 198 ALA A N 1
ATOM 1415 C CA . ALA A 1 198 ? -14.950 -9.233 35.739 1.00 97.56 198 ALA A CA 1
ATOM 1416 C C . ALA A 1 198 ? -13.601 -9.568 35.073 1.00 97.56 198 ALA A C 1
ATOM 1418 O O . ALA A 1 198 ? -13.377 -9.206 33.914 1.00 97.56 198 ALA A O 1
ATOM 1419 N N . ILE A 1 199 ? -12.713 -10.278 35.779 1.00 98.19 199 ILE A N 1
ATOM 1420 C CA . ILE A 1 199 ? -11.430 -10.748 35.237 1.00 98.19 199 ILE A CA 1
ATOM 1421 C C . ILE A 1 199 ? -11.664 -11.755 34.107 1.00 98.19 199 ILE A C 1
ATOM 1423 O O . ILE A 1 199 ? -11.041 -11.632 33.051 1.00 98.19 199 ILE A O 1
ATOM 1427 N N . GLU A 1 200 ? -12.578 -12.709 34.284 1.00 98.12 200 GLU A N 1
ATOM 1428 C CA . GLU A 1 200 ? -12.911 -13.702 33.258 1.00 98.12 200 GLU A CA 1
ATOM 1429 C C . GLU A 1 200 ? -13.514 -13.047 32.005 1.00 98.12 200 GLU A C 1
ATOM 1431 O O . GLU A 1 200 ? -13.104 -13.339 30.879 1.00 98.12 200 GLU A O 1
ATOM 1436 N N . HIS A 1 201 ? -14.414 -12.075 32.180 1.00 98.00 201 HIS A N 1
ATOM 1437 C CA . HIS A 1 201 ? -14.953 -11.293 31.068 1.00 98.00 201 HIS A CA 1
ATOM 1438 C C . HIS A 1 201 ? -13.850 -10.540 30.303 1.00 98.00 201 HIS A C 1
ATOM 1440 O O . HIS A 1 201 ? -13.823 -10.552 29.068 1.00 98.00 201 HIS A O 1
ATOM 1446 N N . LEU A 1 202 ? -12.907 -9.912 31.016 1.00 98.19 202 LEU A N 1
ATOM 1447 C CA . LEU A 1 202 ? -11.778 -9.223 30.390 1.00 98.19 202 LEU A CA 1
ATOM 1448 C C . LEU A 1 202 ? -10.858 -10.199 29.641 1.00 98.19 202 LEU A C 1
ATOM 1450 O O . LEU A 1 202 ? -10.425 -9.892 28.529 1.00 98.19 202 LEU A O 1
ATOM 1454 N N . ALA A 1 203 ? -10.589 -11.377 30.209 1.00 98.00 203 ALA A N 1
ATOM 1455 C CA . ALA A 1 203 ? -9.791 -12.419 29.567 1.00 98.00 203 ALA A CA 1
ATOM 1456 C C . ALA A 1 203 ? -10.438 -12.901 28.257 1.00 98.00 203 ALA A C 1
ATOM 1458 O O . ALA A 1 203 ? -9.765 -12.970 27.226 1.00 98.00 203 ALA A O 1
ATOM 1459 N N . ASN A 1 204 ? -11.753 -13.131 28.261 1.00 97.88 204 ASN A N 1
ATOM 1460 C CA . ASN A 1 204 ? -12.509 -13.512 27.067 1.00 97.88 204 ASN A CA 1
ATOM 1461 C C . ASN A 1 204 ? -12.482 -12.418 25.990 1.00 97.88 204 ASN A C 1
ATOM 1463 O O . ASN A 1 204 ? -12.318 -12.708 24.802 1.00 97.88 204 ASN A O 1
ATOM 1467 N N . LEU A 1 205 ? -12.579 -11.147 26.391 1.00 98.38 205 LEU A N 1
ATOM 1468 C CA . LEU A 1 205 ? -12.500 -10.017 25.466 1.00 98.38 205 LEU A CA 1
ATOM 1469 C C . LEU A 1 205 ? -11.104 -9.889 24.838 1.00 98.38 205 LEU A C 1
ATOM 1471 O O . LEU A 1 205 ? -10.991 -9.675 23.628 1.00 98.38 205 LEU A O 1
ATOM 1475 N N . LEU A 1 206 ? -10.040 -10.074 25.625 1.00 98.19 206 LEU A N 1
ATOM 1476 C CA . LEU A 1 206 ? -8.662 -10.092 25.125 1.00 98.19 206 LEU A CA 1
ATOM 1477 C C . LEU A 1 206 ? -8.409 -11.273 24.183 1.00 98.19 206 LEU A C 1
ATOM 1479 O O . LEU A 1 206 ? -7.778 -11.094 23.139 1.00 98.19 206 LEU A O 1
ATOM 1483 N N . HIS A 1 207 ? -8.935 -12.456 24.503 1.00 98.19 207 HIS A N 1
ATOM 1484 C CA . HIS A 1 207 ? -8.835 -13.624 23.633 1.00 98.19 207 HIS A CA 1
ATOM 1485 C C . HIS A 1 207 ? -9.527 -13.373 22.287 1.00 98.19 207 HIS A C 1
ATOM 1487 O O . HIS A 1 207 ? -8.899 -13.512 21.238 1.00 98.19 207 HIS A O 1
ATOM 1493 N N . LYS A 1 208 ? -10.771 -12.873 22.306 1.00 98.25 208 LYS A N 1
ATOM 1494 C CA . LYS A 1 208 ? -11.511 -12.503 21.089 1.00 98.25 208 LYS A CA 1
ATOM 1495 C C . LYS A 1 208 ? -10.741 -11.493 20.236 1.00 98.25 208 LYS A C 1
ATOM 1497 O O . LYS A 1 208 ? -10.621 -11.671 19.026 1.00 98.25 208 LYS A O 1
ATOM 1502 N N . LYS A 1 209 ? -10.176 -10.454 20.857 1.00 98.00 209 LYS A N 1
ATOM 1503 C CA . LYS A 1 209 ? -9.388 -9.437 20.140 1.00 98.00 209 LYS A CA 1
ATOM 1504 C C . LYS A 1 209 ? -8.085 -9.988 19.565 1.00 98.00 209 LYS A C 1
ATOM 1506 O O . LYS A 1 209 ? -7.667 -9.550 18.496 1.00 98.00 209 LYS A O 1
ATOM 1511 N N . THR A 1 210 ? -7.469 -10.959 20.233 1.00 98.00 210 THR A N 1
ATOM 1512 C CA . THR A 1 210 ? -6.275 -11.648 19.725 1.00 98.00 210 THR A CA 1
ATOM 1513 C C . THR A 1 210 ? -6.599 -12.438 18.457 1.00 98.00 210 THR A C 1
ATOM 1515 O O . THR A 1 210 ? -5.920 -12.253 17.450 1.00 98.00 210 THR A O 1
ATOM 1518 N N . VAL A 1 211 ? -7.692 -13.209 18.462 1.00 98.19 211 VAL A N 1
ATOM 1519 C CA . VAL A 1 211 ? -8.167 -13.956 17.284 1.00 98.19 211 VAL A CA 1
ATOM 1520 C C . VAL A 1 211 ? -8.536 -13.013 16.132 1.00 98.19 211 VAL A C 1
ATOM 1522 O O . VAL A 1 211 ? -8.148 -13.246 14.990 1.00 98.19 211 VAL A O 1
ATOM 1525 N N . GLU A 1 212 ? -9.217 -11.895 16.411 1.00 97.69 212 GLU A N 1
ATOM 1526 C CA . GLU A 1 212 ? -9.499 -10.866 15.395 1.00 97.69 212 GLU A CA 1
ATOM 1527 C C . GLU A 1 212 ? -8.204 -10.308 14.769 1.00 97.69 212 GLU A C 1
ATOM 1529 O O . GLU A 1 212 ? -8.126 -10.139 13.552 1.00 97.69 212 GLU A O 1
ATOM 1534 N N . CYS A 1 213 ? -7.159 -10.070 15.570 1.00 97.44 213 CYS A N 1
ATOM 1535 C CA . CYS A 1 213 ? -5.865 -9.603 15.064 1.00 97.44 213 CYS A CA 1
ATOM 1536 C C . CYS A 1 213 ? -5.140 -10.660 14.219 1.00 97.44 213 CYS A C 1
ATOM 1538 O O . CYS A 1 213 ? -4.474 -10.308 13.244 1.00 97.44 213 CYS A O 1
ATOM 1540 N N . GLU A 1 214 ? -5.246 -11.939 14.573 1.00 97.75 214 GLU A N 1
ATOM 1541 C CA . GLU A 1 214 ? -4.685 -13.043 13.788 1.00 97.75 214 GLU A CA 1
ATOM 1542 C C . GLU A 1 214 ? -5.399 -13.202 12.446 1.00 97.75 214 GLU A C 1
ATOM 1544 O O . GLU A 1 214 ? -4.729 -13.288 11.416 1.00 97.75 214 GLU A O 1
ATOM 1549 N N . ASN A 1 215 ? -6.729 -13.104 12.427 1.00 97.69 215 ASN A N 1
ATOM 1550 C CA . ASN A 1 215 ? -7.516 -13.131 11.195 1.00 97.69 215 ASN A CA 1
ATOM 1551 C C . ASN A 1 215 ? -7.164 -11.960 10.267 1.00 97.69 215 ASN A C 1
ATOM 1553 O O . ASN A 1 215 ? -6.981 -12.152 9.067 1.00 97.69 215 ASN A O 1
ATOM 1557 N N . LEU A 1 216 ? -6.989 -10.750 10.812 1.00 97.38 216 LEU A N 1
ATOM 1558 C CA . LEU A 1 216 ? -6.544 -9.596 10.024 1.00 97.38 216 LEU A CA 1
ATOM 1559 C C . LEU A 1 216 ? -5.124 -9.781 9.470 1.00 97.38 216 LEU A C 1
ATOM 1561 O O . LEU A 1 216 ? -4.852 -9.375 8.341 1.00 97.38 216 LEU A O 1
ATOM 1565 N N . ARG A 1 217 ? -4.215 -10.412 10.225 1.00 97.69 217 ARG A N 1
ATOM 1566 C CA . ARG A 1 217 ? -2.874 -10.756 9.722 1.00 97.69 217 ARG A CA 1
ATOM 1567 C C . ARG A 1 217 ? -2.927 -11.814 8.624 1.00 97.69 217 ARG A C 1
ATOM 1569 O O . ARG A 1 217 ? -2.182 -11.687 7.656 1.00 97.69 217 ARG A O 1
ATOM 1576 N N . ALA A 1 218 ? -3.778 -12.829 8.760 1.00 97.31 218 ALA A N 1
ATOM 1577 C CA . ALA A 1 218 ? -3.979 -13.846 7.732 1.00 97.31 218 ALA A CA 1
ATOM 1578 C C . ALA A 1 218 ? -4.511 -13.212 6.440 1.00 97.31 218 ALA A C 1
ATOM 1580 O O . ALA A 1 218 ? -3.884 -13.355 5.394 1.00 97.31 218 ALA A O 1
ATOM 1581 N N . LEU A 1 219 ? -5.557 -12.387 6.540 1.00 96.94 219 LEU A N 1
ATOM 1582 C CA . LEU A 1 219 ? -6.141 -11.670 5.404 1.00 96.94 219 LEU A CA 1
ATOM 1583 C C . LEU A 1 219 ? -5.144 -10.698 4.749 1.00 96.94 219 LEU A C 1
ATOM 1585 O O . LEU A 1 219 ? -5.087 -10.570 3.527 1.00 96.94 219 LEU A O 1
ATOM 1589 N N . ALA A 1 220 ? -4.312 -10.023 5.546 1.00 95.94 220 ALA A N 1
ATOM 1590 C CA . ALA A 1 220 ? -3.223 -9.212 5.014 1.00 95.94 220 ALA A CA 1
ATOM 1591 C C . ALA A 1 220 ? -2.194 -10.080 4.272 1.00 95.94 220 ALA A C 1
ATOM 1593 O O . ALA A 1 220 ? -1.775 -9.732 3.172 1.00 95.94 220 ALA A O 1
ATOM 1594 N N . ASN A 1 221 ? -1.792 -11.223 4.824 1.00 97.25 221 ASN A N 1
ATOM 1595 C CA . ASN A 1 221 ? -0.849 -12.111 4.150 1.00 97.25 221 ASN A CA 1
ATOM 1596 C C . ASN A 1 221 ? -1.418 -12.663 2.838 1.00 97.25 221 ASN A C 1
ATOM 1598 O O . ASN A 1 221 ? -0.707 -12.646 1.838 1.00 97.25 221 ASN A O 1
ATOM 1602 N N . GLU A 1 222 ? -2.682 -13.077 2.813 1.00 96.88 222 GLU A N 1
ATOM 1603 C CA . GLU A 1 222 ? -3.356 -13.566 1.605 1.00 96.88 222 GLU A CA 1
ATOM 1604 C C . GLU A 1 222 ? -3.407 -12.503 0.501 1.00 96.88 222 GLU A C 1
ATOM 1606 O O . GLU A 1 222 ? -3.114 -12.806 -0.654 1.00 96.88 222 GLU A O 1
ATOM 1611 N N . ASN A 1 223 ? -3.680 -11.243 0.852 1.00 95.44 223 ASN A N 1
ATOM 1612 C CA . ASN A 1 223 ? -3.772 -10.156 -0.124 1.00 95.44 223 ASN A CA 1
ATOM 1613 C C . ASN A 1 223 ? -2.401 -9.599 -0.553 1.00 95.44 223 ASN A C 1
ATOM 1615 O O . ASN A 1 223 ? -2.183 -9.301 -1.728 1.00 95.44 223 ASN A O 1
ATOM 1619 N N . TYR A 1 224 ? -1.445 -9.460 0.371 1.00 95.62 224 TYR A N 1
ATOM 1620 C CA . TYR A 1 224 ? -0.155 -8.814 0.089 1.00 95.62 224 TYR A CA 1
ATOM 1621 C C . TYR A 1 224 ? 0.940 -9.781 -0.381 1.00 95.62 224 TYR A C 1
ATOM 1623 O O . TYR A 1 224 ? 1.887 -9.340 -1.040 1.00 95.62 224 TYR A O 1
ATOM 1631 N N . ALA A 1 225 ? 0.865 -11.078 -0.068 1.00 95.62 225 ALA A N 1
ATOM 1632 C CA . ALA A 1 225 ? 1.829 -12.064 -0.562 1.00 95.62 225 ALA A CA 1
ATOM 1633 C C . ALA A 1 225 ? 1.871 -12.175 -2.100 1.00 95.62 225 ALA A C 1
ATOM 1635 O O . ALA A 1 225 ? 2.978 -12.104 -2.643 1.00 95.62 225 ALA A O 1
ATOM 1636 N N . PRO A 1 226 ? 0.741 -12.298 -2.831 1.00 95.12 226 PRO A N 1
ATOM 1637 C CA . PRO A 1 226 ? 0.777 -12.398 -4.289 1.00 95.12 226 PRO A CA 1
ATOM 1638 C C . PRO A 1 226 ? 1.325 -11.121 -4.925 1.00 95.12 226 PRO A C 1
ATOM 1640 O O . PRO A 1 226 ? 2.165 -11.211 -5.815 1.00 95.12 226 PRO A O 1
ATOM 1643 N N . LEU A 1 227 ? 0.956 -9.941 -4.412 1.00 96.62 227 LEU A N 1
ATOM 1644 C CA . LEU A 1 227 ? 1.495 -8.666 -4.891 1.00 96.62 227 LEU A CA 1
ATOM 1645 C C . LEU A 1 227 ? 3.014 -8.587 -4.690 1.00 96.62 227 LEU A C 1
ATOM 1647 O O . LEU A 1 227 ? 3.751 -8.223 -5.602 1.00 96.62 227 LEU A O 1
ATOM 1651 N N . ARG A 1 228 ? 3.507 -8.988 -3.512 1.00 97.69 228 ARG A N 1
ATOM 1652 C CA . ARG A 1 228 ? 4.946 -9.012 -3.217 1.00 97.69 228 ARG A CA 1
ATOM 1653 C C . ARG A 1 228 ? 5.701 -9.972 -4.136 1.00 97.69 228 ARG A C 1
ATOM 1655 O O . ARG A 1 228 ? 6.795 -9.643 -4.590 1.00 97.69 228 ARG A O 1
ATOM 1662 N N . ASN A 1 229 ? 5.124 -11.139 -4.411 1.00 97.12 229 ASN A N 1
ATOM 1663 C CA . ASN A 1 229 ? 5.710 -12.125 -5.315 1.00 97.12 229 ASN A CA 1
ATOM 1664 C C . ASN A 1 229 ? 5.679 -11.648 -6.772 1.00 97.12 229 ASN A C 1
ATOM 1666 O O . ASN A 1 229 ? 6.664 -11.833 -7.479 1.00 97.12 229 ASN A O 1
ATOM 1670 N N . ALA A 1 230 ? 4.607 -10.976 -7.200 1.00 97.12 230 ALA A N 1
ATOM 1671 C CA . ALA A 1 230 ? 4.498 -10.386 -8.530 1.00 97.12 230 ALA A CA 1
ATOM 1672 C C . ALA A 1 230 ? 5.537 -9.276 -8.741 1.00 97.12 230 ALA A C 1
ATOM 1674 O O . ALA A 1 230 ? 6.278 -9.317 -9.719 1.00 97.12 230 ALA A O 1
ATOM 1675 N N . VAL A 1 231 ? 5.669 -8.345 -7.789 1.00 98.00 231 VAL A N 1
ATOM 1676 C CA . VAL A 1 231 ? 6.682 -7.276 -7.840 1.00 98.00 231 VAL A CA 1
ATOM 1677 C C . VAL A 1 231 ? 8.095 -7.859 -7.841 1.00 98.00 231 VAL A C 1
ATOM 1679 O O . VAL A 1 231 ? 8.937 -7.435 -8.630 1.00 98.00 231 VAL A O 1
ATOM 1682 N N . ARG A 1 232 ? 8.363 -8.871 -7.003 1.00 98.19 232 ARG A N 1
ATOM 1683 C CA . ARG A 1 232 ? 9.658 -9.565 -7.002 1.00 98.19 232 ARG A CA 1
ATOM 1684 C C . ARG A 1 232 ? 9.934 -10.241 -8.345 1.00 98.19 232 ARG A C 1
ATOM 1686 O O . ARG A 1 232 ? 11.032 -10.101 -8.867 1.00 98.19 232 ARG A O 1
ATOM 1693 N N . SER A 1 233 ? 8.950 -10.936 -8.910 1.00 98.00 233 SER A N 1
ATOM 1694 C CA . SER A 1 233 ? 9.089 -11.611 -10.202 1.00 98.00 233 SER A CA 1
ATOM 1695 C C . SER A 1 233 ? 9.348 -10.615 -11.333 1.00 98.00 233 SER A C 1
ATOM 1697 O O . SER A 1 233 ? 10.265 -10.830 -12.122 1.00 98.00 233 SER A O 1
ATOM 1699 N N . GLN A 1 234 ? 8.623 -9.493 -11.370 1.00 97.75 234 GLN A N 1
ATOM 1700 C CA . GLN A 1 234 ? 8.869 -8.421 -12.335 1.00 97.75 234 GLN A CA 1
ATOM 1701 C C . GLN A 1 234 ? 10.288 -7.863 -12.195 1.00 97.75 234 GLN A C 1
ATOM 1703 O O . GLN A 1 234 ? 11.017 -7.805 -13.184 1.00 97.75 234 GLN A O 1
ATOM 1708 N N . PHE A 1 235 ? 10.721 -7.553 -10.973 1.00 98.38 235 PHE A N 1
ATOM 1709 C CA . PHE A 1 235 ? 12.077 -7.069 -10.718 1.00 98.38 235 PHE A CA 1
ATOM 1710 C C . PHE A 1 235 ? 13.157 -8.078 -11.147 1.00 98.38 235 PHE A C 1
ATOM 1712 O O . PHE A 1 235 ? 14.158 -7.717 -11.759 1.00 98.38 235 PHE A O 1
ATOM 1719 N N . GLU A 1 236 ? 12.957 -9.370 -10.892 1.00 98.31 236 GLU A N 1
ATOM 1720 C CA . GLU A 1 236 ? 13.883 -10.406 -11.359 1.00 98.31 236 GLU A CA 1
ATOM 1721 C C . GLU A 1 236 ? 13.933 -10.494 -12.891 1.00 98.31 236 GLU A C 1
ATOM 1723 O O . GLU A 1 236 ? 15.003 -10.728 -13.459 1.00 98.31 236 GLU A O 1
ATOM 1728 N N . THR A 1 237 ? 12.802 -10.304 -13.579 1.00 97.81 237 THR A N 1
ATOM 1729 C CA . THR A 1 237 ? 12.780 -10.289 -15.049 1.00 97.81 237 THR A CA 1
ATOM 1730 C C . THR A 1 237 ? 13.488 -9.070 -15.629 1.00 97.81 237 THR A C 1
ATOM 1732 O O . THR A 1 237 ? 14.256 -9.234 -16.578 1.00 97.81 237 THR A O 1
ATOM 1735 N N . THR A 1 238 ? 13.319 -7.883 -15.037 1.00 98.19 238 THR A N 1
ATOM 1736 C CA . THR A 1 238 ? 14.001 -6.664 -15.494 1.00 98.19 238 THR A CA 1
ATOM 1737 C C . THR A 1 238 ? 15.504 -6.763 -15.270 1.00 98.19 238 THR A C 1
ATOM 1739 O O . THR A 1 238 ? 16.267 -6.514 -16.197 1.00 98.19 238 THR A O 1
ATOM 1742 N N . VAL A 1 239 ? 15.947 -7.257 -14.109 1.00 98.44 239 VAL A N 1
ATOM 1743 C CA . VAL A 1 239 ? 17.378 -7.482 -13.834 1.00 98.44 239 VAL A CA 1
ATOM 1744 C C . VAL A 1 239 ? 17.989 -8.484 -14.821 1.00 98.44 239 VAL A C 1
ATOM 1746 O O . VAL A 1 239 ? 19.096 -8.279 -15.317 1.00 98.44 239 VAL A O 1
ATOM 1749 N N . LYS A 1 240 ? 17.273 -9.565 -15.165 1.00 98.19 240 LYS A N 1
ATOM 1750 C CA . LYS A 1 240 ? 17.735 -10.519 -16.192 1.00 98.19 240 LYS A CA 1
ATOM 1751 C C . LYS A 1 240 ? 17.813 -9.884 -17.580 1.00 98.19 240 LYS A C 1
ATOM 1753 O O . LYS A 1 240 ? 18.714 -10.226 -18.344 1.00 98.19 240 LYS A O 1
ATOM 1758 N N . GLN A 1 241 ? 16.879 -9.001 -17.922 1.00 98.19 241 GLN A N 1
ATOM 1759 C CA . GLN A 1 241 ? 16.883 -8.284 -19.194 1.00 98.19 241 GLN A CA 1
ATOM 1760 C C . GLN A 1 241 ? 18.052 -7.297 -19.277 1.00 98.19 241 GLN A C 1
ATOM 1762 O O . GLN A 1 241 ? 18.787 -7.322 -20.263 1.00 98.19 241 GLN A O 1
ATOM 1767 N N . GLU A 1 242 ? 18.283 -6.506 -18.231 1.00 97.94 242 GLU A N 1
ATOM 1768 C CA . GLU A 1 242 ? 19.421 -5.585 -18.145 1.00 97.94 242 GLU A CA 1
ATOM 1769 C C . GLU A 1 242 ? 20.756 -6.332 -18.219 1.00 97.94 242 GLU A C 1
ATOM 1771 O O . GLU A 1 242 ? 21.656 -5.923 -18.948 1.00 97.94 242 GLU A O 1
ATOM 1776 N N . ALA A 1 243 ? 20.877 -7.483 -17.551 1.00 98.25 243 ALA A N 1
ATOM 1777 C CA . ALA A 1 243 ? 22.079 -8.310 -17.635 1.00 98.25 243 ALA A CA 1
ATOM 1778 C C . ALA A 1 243 ? 22.357 -8.808 -19.068 1.00 98.25 243 ALA A C 1
ATOM 1780 O O . ALA A 1 243 ? 23.515 -8.857 -19.488 1.00 98.25 243 ALA A O 1
ATOM 1781 N N . ARG A 1 244 ? 21.312 -9.151 -19.838 1.00 98.44 244 ARG A N 1
ATOM 1782 C CA . ARG A 1 244 ? 21.445 -9.531 -21.258 1.00 98.44 244 ARG A CA 1
ATOM 1783 C C . ARG A 1 244 ? 21.875 -8.348 -22.118 1.00 98.44 244 ARG A C 1
ATOM 1785 O O . ARG A 1 244 ? 22.813 -8.492 -22.894 1.00 98.44 244 ARG A O 1
ATOM 1792 N N . GLN A 1 245 ? 21.248 -7.187 -21.935 1.00 98.38 245 GLN A N 1
ATOM 1793 C CA . GLN A 1 245 ? 21.627 -5.958 -22.641 1.00 98.38 245 GLN A CA 1
ATOM 1794 C C . GLN A 1 245 ? 23.075 -5.564 -22.332 1.00 98.38 245 GLN A C 1
ATOM 1796 O O . GLN A 1 245 ? 23.835 -5.213 -23.227 1.00 98.38 245 GLN A O 1
ATOM 1801 N N . GLN A 1 246 ? 23.504 -5.694 -21.077 1.00 98.38 246 GLN A N 1
ATOM 1802 C CA . GLN A 1 246 ? 24.879 -5.405 -20.691 1.00 98.38 246 GLN A CA 1
ATOM 1803 C C . GLN A 1 246 ? 25.878 -6.395 -21.310 1.00 98.38 246 GLN A C 1
ATOM 1805 O O . GLN A 1 246 ? 26.989 -6.000 -21.662 1.00 98.38 246 GLN A O 1
ATOM 1810 N N . ALA A 1 247 ? 25.508 -7.669 -21.464 1.00 98.31 247 ALA A N 1
ATOM 1811 C CA . ALA A 1 247 ? 26.332 -8.648 -22.171 1.00 98.31 247 ALA A CA 1
ATOM 1812 C C . ALA A 1 247 ? 26.453 -8.321 -23.671 1.00 98.31 247 ALA A C 1
ATOM 1814 O O . ALA A 1 247 ? 27.550 -8.397 -24.219 1.00 98.31 247 ALA A O 1
ATOM 1815 N N . GLU A 1 248 ? 25.361 -7.897 -24.309 1.00 98.44 248 GLU A N 1
ATOM 1816 C CA . GLU A 1 248 ? 25.351 -7.457 -25.709 1.00 98.44 248 GLU A CA 1
ATOM 1817 C C . GLU A 1 248 ? 26.216 -6.207 -25.920 1.00 98.44 248 GLU A C 1
ATOM 1819 O O . GLU A 1 248 ? 27.046 -6.183 -26.825 1.00 98.44 248 GLU A O 1
ATOM 1824 N N . LEU A 1 249 ? 26.123 -5.215 -25.029 1.00 98.25 249 LEU A N 1
ATOM 1825 C CA . LEU A 1 249 ? 26.987 -4.031 -25.070 1.00 98.25 249 LEU A CA 1
ATOM 1826 C C . LEU A 1 249 ? 28.474 -4.391 -24.946 1.00 98.25 249 LEU A C 1
ATOM 1828 O O . LEU A 1 249 ? 29.298 -3.838 -25.670 1.00 98.25 249 LEU A O 1
ATOM 1832 N N . ARG A 1 250 ? 28.833 -5.342 -24.074 1.00 98.50 250 ARG A N 1
ATOM 1833 C CA . ARG A 1 250 ? 30.223 -5.829 -23.971 1.00 98.50 250 ARG A CA 1
ATOM 1834 C C . ARG A 1 250 ? 30.676 -6.546 -25.240 1.00 98.50 250 ARG A C 1
ATOM 1836 O O . ARG A 1 250 ? 31.821 -6.383 -25.647 1.00 98.50 250 ARG A O 1
ATOM 1843 N N . HIS A 1 251 ? 29.793 -7.324 -25.861 1.00 98.44 251 HIS A N 1
ATOM 1844 C CA . HIS A 1 251 ? 30.088 -7.990 -27.125 1.00 98.44 251 HIS A CA 1
ATOM 1845 C C . HIS A 1 251 ? 30.331 -6.975 -28.252 1.00 98.44 251 HIS A C 1
ATOM 1847 O O . HIS A 1 251 ? 31.347 -7.058 -28.938 1.00 98.44 251 HIS A O 1
ATOM 1853 N N . LEU A 1 252 ? 29.447 -5.982 -28.401 1.00 98.31 252 LEU A N 1
ATOM 1854 C CA . LEU A 1 252 ? 29.606 -4.900 -29.379 1.00 98.31 252 LEU A CA 1
ATOM 1855 C C . LEU A 1 252 ? 30.892 -4.098 -29.136 1.00 98.31 252 LEU A C 1
ATOM 1857 O O . LEU A 1 252 ? 31.602 -3.785 -30.088 1.00 98.31 252 LEU A O 1
ATOM 1861 N N . GLN A 1 253 ? 31.237 -3.823 -27.875 1.00 98.38 253 GLN A N 1
ATOM 1862 C CA . GLN A 1 253 ? 32.502 -3.169 -27.536 1.00 98.38 253 GLN A CA 1
ATOM 1863 C C . GLN A 1 253 ? 33.711 -3.989 -28.013 1.00 98.38 253 GLN A C 1
ATOM 1865 O O . GLN A 1 253 ? 34.610 -3.435 -28.637 1.00 98.38 253 GLN A O 1
ATOM 1870 N N . GLY A 1 254 ? 33.702 -5.311 -27.809 1.00 97.94 254 GLY A N 1
ATOM 1871 C CA . GLY A 1 254 ? 34.765 -6.188 -28.311 1.00 97.94 254 GLY A CA 1
ATOM 1872 C C . GLY A 1 254 ? 34.884 -6.195 -29.842 1.00 97.94 254 GLY A C 1
ATOM 1873 O O . GLY A 1 254 ? 35.992 -6.239 -30.377 1.00 97.94 254 GLY A O 1
ATOM 1874 N N . GLN A 1 255 ? 33.762 -6.095 -30.565 1.00 98.56 255 GLN A N 1
ATOM 1875 C CA . GLN A 1 255 ? 33.778 -5.949 -32.026 1.00 98.56 255 GLN A CA 1
ATOM 1876 C C . GLN A 1 255 ? 34.394 -4.615 -32.460 1.00 98.56 255 GLN A C 1
ATOM 1878 O O . GLN A 1 255 ? 35.197 -4.591 -33.391 1.00 98.56 255 GLN A O 1
ATOM 1883 N N . ILE A 1 256 ? 34.059 -3.517 -31.774 1.00 98.31 256 ILE A N 1
ATOM 1884 C CA . ILE A 1 256 ? 34.656 -2.199 -32.031 1.00 98.31 256 ILE A CA 1
ATOM 1885 C C . ILE A 1 256 ? 36.172 -2.254 -31.819 1.00 98.31 256 ILE A C 1
ATOM 1887 O O . ILE A 1 256 ? 36.917 -1.805 -32.687 1.00 98.31 256 ILE A O 1
ATOM 1891 N N . ASP A 1 257 ? 36.633 -2.843 -30.716 1.00 98.19 257 ASP A N 1
ATOM 1892 C CA . ASP A 1 257 ? 38.062 -2.949 -30.411 1.00 98.19 257 ASP A CA 1
ATOM 1893 C C . ASP A 1 257 ? 38.807 -3.791 -31.467 1.00 98.19 257 ASP A C 1
ATOM 1895 O O . ASP A 1 257 ? 39.910 -3.432 -31.883 1.00 98.19 257 ASP A O 1
ATOM 1899 N N . THR A 1 258 ? 38.174 -4.855 -31.977 1.00 98.31 258 THR A N 1
ATOM 1900 C CA . THR A 1 258 ? 38.720 -5.681 -33.072 1.00 98.31 258 THR A CA 1
ATOM 1901 C C . THR A 1 258 ? 38.860 -4.875 -34.366 1.00 98.31 258 THR A C 1
ATOM 1903 O O . THR A 1 258 ? 39.939 -4.841 -34.956 1.00 98.31 258 THR A O 1
ATOM 1906 N N . LEU A 1 259 ? 37.810 -4.151 -34.773 1.00 98.44 259 LEU A N 1
ATOM 1907 C CA . LEU A 1 259 ? 37.830 -3.300 -35.970 1.00 98.44 259 LEU A CA 1
ATOM 1908 C C . LEU A 1 259 ? 38.842 -2.149 -35.854 1.00 98.44 259 LEU A C 1
ATOM 1910 O O . LEU A 1 259 ? 39.467 -1.760 -36.842 1.00 98.44 259 LEU A O 1
ATOM 1914 N N . LEU A 1 260 ? 39.026 -1.591 -34.654 1.00 98.12 260 LEU A N 1
ATOM 1915 C CA . LEU A 1 260 ? 40.073 -0.600 -34.390 1.00 98.12 260 LEU A CA 1
ATOM 1916 C C . LEU A 1 260 ? 41.473 -1.211 -34.538 1.00 98.12 260 LEU A C 1
ATOM 1918 O O . LEU A 1 260 ? 42.358 -0.561 -35.102 1.00 98.12 260 LEU A O 1
ATOM 1922 N N . GLY A 1 261 ? 41.653 -2.459 -34.100 1.00 97.75 261 GLY A N 1
ATOM 1923 C CA . GLY A 1 261 ? 42.860 -3.246 -34.345 1.00 97.75 261 GLY A CA 1
ATOM 1924 C C . GLY A 1 261 ? 43.140 -3.404 -35.840 1.00 97.75 261 GLY A C 1
ATOM 1925 O O . GLY A 1 261 ? 44.189 -2.967 -36.315 1.00 97.75 261 GLY A O 1
ATOM 1926 N N . GLU A 1 262 ? 42.175 -3.919 -36.604 1.00 98.19 262 GLU A N 1
ATOM 1927 C CA . GLU A 1 262 ? 42.278 -4.100 -38.062 1.00 98.19 262 GLU A CA 1
ATOM 1928 C C . GLU A 1 262 ? 42.593 -2.784 -38.783 1.00 98.19 262 GLU A C 1
ATOM 1930 O O . GLU A 1 262 ? 43.516 -2.706 -39.596 1.00 98.19 262 GLU A O 1
ATOM 1935 N N . ARG A 1 263 ? 41.903 -1.695 -38.426 1.00 98.31 263 ARG A N 1
ATOM 1936 C CA . ARG A 1 263 ? 42.186 -0.367 -38.982 1.00 98.31 263 ARG A CA 1
ATOM 1937 C C . ARG A 1 263 ? 43.636 0.057 -38.750 1.00 98.31 263 ARG A C 1
ATOM 1939 O O . ARG A 1 263 ? 44.230 0.658 -39.644 1.00 98.31 263 ARG A O 1
ATOM 1946 N N . SER A 1 264 ? 44.202 -0.221 -37.576 1.00 98.38 264 SER A N 1
ATOM 1947 C CA . SER A 1 264 ? 45.593 0.145 -37.284 1.00 98.38 264 SER A CA 1
ATOM 1948 C C . SER A 1 264 ? 46.589 -0.681 -38.111 1.00 98.38 264 SER A C 1
ATOM 1950 O O . SER A 1 264 ? 47.535 -0.110 -38.653 1.00 98.38 264 SER A O 1
ATOM 1952 N N . THR A 1 265 ? 46.323 -1.978 -38.320 1.00 97.94 265 THR A N 1
ATOM 1953 C CA . THR A 1 265 ? 47.133 -2.831 -39.211 1.00 97.94 265 THR A CA 1
ATOM 1954 C C . THR A 1 265 ? 47.100 -2.343 -40.661 1.00 97.94 265 THR A C 1
ATOM 1956 O O . THR A 1 265 ? 48.153 -2.122 -41.257 1.00 97.94 265 THR A O 1
ATOM 1959 N N . LEU A 1 266 ? 45.917 -2.022 -41.196 1.00 98.31 266 LEU A N 1
ATOM 1960 C CA . LEU A 1 266 ? 45.778 -1.455 -42.541 1.00 98.31 266 LEU A CA 1
ATOM 1961 C C . LEU A 1 266 ? 46.500 -0.106 -42.677 1.00 98.31 266 LEU A C 1
ATOM 1963 O O . LEU A 1 266 ? 47.111 0.182 -43.705 1.00 98.31 266 LEU A O 1
ATOM 1967 N N . GLN A 1 267 ? 46.467 0.740 -41.643 1.00 98.25 267 GLN A N 1
ATOM 1968 C CA . GLN A 1 267 ? 47.219 1.999 -41.642 1.00 98.25 267 GLN A CA 1
ATOM 1969 C C . GLN A 1 267 ? 48.736 1.771 -41.694 1.00 98.25 267 GLN A C 1
ATOM 1971 O O . GLN A 1 267 ? 49.433 2.518 -42.387 1.00 98.25 267 GLN A O 1
ATOM 1976 N N . GLN A 1 268 ? 49.244 0.742 -41.010 1.00 98.00 268 GLN A N 1
ATOM 1977 C CA . GLN A 1 268 ? 50.651 0.350 -41.072 1.00 98.00 268 GLN A CA 1
ATOM 1978 C C . GLN A 1 268 ? 51.031 -0.163 -42.468 1.00 98.00 268 GLN A C 1
ATOM 1980 O O . GLN A 1 268 ? 52.039 0.277 -43.020 1.00 98.00 268 GLN A O 1
ATOM 1985 N N . GLU A 1 269 ? 50.207 -1.019 -43.076 1.00 97.81 269 GLU A N 1
ATOM 1986 C CA . GLU A 1 269 ? 50.419 -1.523 -44.441 1.00 97.81 269 GLU A CA 1
ATOM 1987 C C . GLU A 1 269 ? 50.438 -0.397 -45.479 1.00 97.81 269 GLU A C 1
ATOM 1989 O O . GLU A 1 269 ? 51.339 -0.337 -46.316 1.00 97.81 269 GLU A O 1
ATOM 1994 N N . ILE A 1 270 ? 49.501 0.554 -45.387 1.00 98.00 270 ILE A N 1
ATOM 1995 C CA . ILE A 1 270 ? 49.492 1.754 -46.236 1.00 98.00 270 ILE A CA 1
ATOM 1996 C C . ILE A 1 270 ? 50.787 2.558 -46.052 1.00 98.00 270 ILE A C 1
ATOM 1998 O O . ILE A 1 270 ? 51.325 3.085 -47.027 1.00 98.00 270 ILE A O 1
ATOM 2002 N N . GLY A 1 271 ? 51.298 2.664 -44.823 1.00 97.25 271 GLY A N 1
ATOM 2003 C CA . GLY A 1 271 ? 52.588 3.296 -44.537 1.00 97.25 271 GLY A CA 1
ATOM 2004 C C . GLY A 1 271 ? 53.751 2.600 -45.249 1.00 97.25 271 GLY A C 1
ATOM 2005 O O . GLY A 1 271 ? 54.538 3.261 -45.929 1.00 97.25 271 GLY A O 1
ATOM 2006 N N . SER A 1 272 ? 53.814 1.271 -45.159 1.00 97.56 272 SER A N 1
ATOM 2007 C CA . SER A 1 272 ? 54.824 0.445 -45.834 1.00 97.56 272 SER A CA 1
ATOM 2008 C C . SER A 1 272 ? 54.753 0.572 -47.358 1.00 97.56 272 SER A C 1
ATOM 2010 O O . SER A 1 272 ? 55.772 0.811 -48.006 1.00 97.56 272 SER A O 1
ATOM 2012 N N . LEU A 1 273 ? 53.550 0.503 -47.941 1.00 97.44 273 LEU A N 1
ATOM 2013 C CA . LEU A 1 273 ? 53.340 0.677 -49.382 1.00 97.44 273 LEU A CA 1
ATOM 2014 C C . LEU A 1 273 ? 53.768 2.068 -49.859 1.00 97.44 273 LEU A C 1
ATOM 2016 O O . LEU A 1 273 ? 54.439 2.184 -50.881 1.00 97.44 273 LEU A O 1
ATOM 2020 N N . LYS A 1 274 ? 53.446 3.129 -49.109 1.00 97.62 274 LYS A N 1
ATOM 2021 C CA . LYS A 1 274 ? 53.908 4.492 -49.426 1.00 97.62 274 LYS A CA 1
ATOM 2022 C C . LYS A 1 274 ? 55.433 4.604 -49.417 1.00 97.62 274 LYS A C 1
ATOM 2024 O O . LYS A 1 274 ? 55.985 5.311 -50.256 1.00 97.62 274 LYS A O 1
ATOM 2029 N N . SER A 1 275 ? 56.111 3.915 -48.497 1.00 97.19 275 SER A N 1
ATOM 2030 C CA . SER A 1 275 ? 57.577 3.866 -48.472 1.00 97.19 275 SER A CA 1
ATOM 2031 C C . SER A 1 275 ? 58.143 3.190 -49.723 1.00 97.19 275 SER A C 1
ATOM 2033 O O . SER A 1 275 ? 59.065 3.728 -50.329 1.00 97.19 275 SER A O 1
ATOM 2035 N N . LEU A 1 276 ? 57.560 2.061 -50.144 1.00 96.69 276 LEU A N 1
ATOM 2036 C CA . LEU A 1 276 ? 57.962 1.348 -51.363 1.00 96.69 276 LEU A CA 1
ATOM 2037 C C . LEU A 1 276 ? 57.736 2.185 -52.628 1.00 96.69 276 LEU A C 1
ATOM 2039 O O . LEU A 1 276 ? 58.601 2.235 -53.496 1.00 96.69 276 LEU A O 1
ATOM 2043 N N . VAL A 1 277 ? 56.598 2.880 -52.727 1.00 96.44 277 VAL A N 1
ATOM 2044 C CA . VAL A 1 277 ? 56.322 3.792 -53.851 1.00 96.44 277 VAL A CA 1
ATOM 2045 C C . VAL A 1 277 ? 57.379 4.892 -53.919 1.00 96.44 277 VAL A C 1
ATOM 2047 O O . VAL A 1 277 ? 57.922 5.148 -54.988 1.00 96.44 277 VAL A O 1
ATOM 2050 N N . LYS A 1 278 ? 57.739 5.490 -52.779 1.00 96.12 278 LYS A N 1
ATOM 2051 C CA . LYS A 1 278 ? 58.777 6.525 -52.718 1.00 96.12 278 LYS A CA 1
ATOM 2052 C C . LYS A 1 278 ? 60.164 6.000 -53.115 1.00 96.12 278 LYS A C 1
ATOM 2054 O O . LYS A 1 278 ? 60.943 6.731 -53.721 1.00 96.12 278 LYS A O 1
ATOM 2059 N N . GLU A 1 279 ? 60.481 4.751 -52.778 1.00 95.06 279 GLU A N 1
ATOM 2060 C CA . GLU A 1 279 ? 61.722 4.089 -53.201 1.00 95.06 279 GLU A CA 1
ATOM 2061 C C . GLU A 1 279 ? 61.749 3.857 -54.721 1.00 95.06 279 GLU A C 1
ATOM 2063 O O . GLU A 1 279 ? 62.758 4.139 -55.366 1.00 95.06 279 GLU A O 1
ATOM 2068 N N . LEU A 1 280 ? 60.622 3.436 -55.307 1.00 91.50 280 LEU A N 1
ATOM 2069 C CA . LEU A 1 280 ? 60.465 3.282 -56.757 1.00 91.50 280 LEU A CA 1
ATOM 2070 C C . LEU A 1 280 ? 60.542 4.621 -57.505 1.00 91.50 280 LEU A C 1
ATOM 2072 O O . LEU A 1 280 ? 61.172 4.690 -58.556 1.00 91.50 280 LEU A O 1
ATOM 2076 N N . GLU A 1 281 ? 59.948 5.689 -56.967 1.00 92.12 281 GLU A N 1
ATOM 2077 C CA . GLU A 1 281 ? 60.038 7.045 -57.534 1.00 92.12 281 GLU A CA 1
ATOM 2078 C C . GLU A 1 281 ? 61.470 7.605 -57.500 1.00 92.12 281 GLU A C 1
ATOM 2080 O O . GLU A 1 281 ? 61.838 8.419 -58.345 1.00 92.12 281 GLU A O 1
ATOM 2085 N N . GLY A 1 282 ? 62.290 7.165 -56.540 1.00 89.12 282 GLY A N 1
ATOM 2086 C CA . GLY A 1 282 ? 63.708 7.519 -56.449 1.00 89.12 282 GLY A CA 1
ATOM 2087 C C . GLY A 1 282 ? 64.622 6.738 -57.402 1.00 89.12 282 GLY A C 1
ATOM 2088 O O . GLY A 1 282 ? 65.801 7.081 -57.518 1.00 89.12 282 GLY A O 1
ATOM 2089 N N . ALA A 1 283 ? 64.121 5.699 -58.078 1.00 85.88 283 ALA A N 1
ATOM 2090 C CA . ALA A 1 283 ? 64.919 4.900 -59.000 1.00 85.88 283 ALA A CA 1
ATOM 2091 C C . ALA A 1 283 ? 65.193 5.672 -60.312 1.00 85.88 283 ALA A C 1
ATOM 2093 O O . ALA A 1 283 ? 64.293 6.311 -60.861 1.00 85.88 283 ALA A O 1
ATOM 2094 N N . PRO A 1 284 ? 66.426 5.631 -60.853 1.00 82.69 284 PRO A N 1
ATOM 2095 C CA . PRO A 1 284 ? 66.782 6.386 -62.049 1.00 82.69 284 PRO A CA 1
ATOM 2096 C C . PRO A 1 284 ? 65.933 5.949 -63.264 1.00 82.69 284 PRO A C 1
ATOM 2098 O O . PRO A 1 284 ? 65.830 4.751 -63.535 1.00 82.69 284 PRO A O 1
ATOM 2101 N N . PRO A 1 285 ? 65.381 6.892 -64.055 1.00 72.31 285 PRO A N 1
ATOM 2102 C CA . PRO A 1 285 ? 64.369 6.621 -65.089 1.00 72.31 285 PRO A CA 1
ATOM 2103 C C . PRO A 1 285 ? 64.854 5.811 -66.309 1.00 72.31 285 PRO A C 1
ATOM 2105 O O . PRO A 1 285 ? 64.065 5.522 -67.206 1.00 72.31 285 PRO A O 1
ATOM 2108 N N . HIS A 1 286 ? 66.127 5.405 -66.358 1.00 63.06 286 HIS A N 1
ATOM 2109 C CA . HIS A 1 286 ? 66.718 4.670 -67.480 1.00 63.06 286 HIS A CA 1
ATOM 2110 C C . HIS A 1 286 ? 67.651 3.540 -67.024 1.00 63.06 286 HIS A C 1
ATOM 2112 O O . HIS A 1 286 ? 68.787 3.429 -67.481 1.00 63.06 286 HIS A O 1
ATOM 2118 N N . ALA A 1 287 ? 67.186 2.661 -66.137 1.00 58.59 287 ALA A N 1
ATOM 2119 C CA . ALA A 1 287 ? 67.780 1.331 -66.049 1.00 58.59 287 ALA A CA 1
ATOM 2120 C C . ALA A 1 287 ? 67.291 0.510 -67.258 1.00 58.59 287 ALA A C 1
ATOM 2122 O O . ALA A 1 287 ? 66.169 0.010 -67.269 1.00 58.59 287 ALA A O 1
ATOM 2123 N N . SER A 1 288 ? 68.110 0.422 -68.312 1.00 56.28 288 SER A N 1
ATOM 2124 C CA . SER A 1 288 ? 67.873 -0.469 -69.456 1.00 56.28 288 SER A CA 1
ATOM 2125 C C . SER A 1 288 ? 67.662 -1.896 -68.945 1.00 56.28 288 SER A C 1
ATOM 2127 O O . SER A 1 288 ? 68.615 -2.535 -68.503 1.00 56.28 288 SER A O 1
ATOM 2129 N N . TYR A 1 289 ? 66.423 -2.391 -69.000 1.00 58.72 289 TYR A N 1
ATOM 2130 C CA . TYR A 1 289 ? 66.083 -3.768 -68.652 1.00 58.72 289 TYR A CA 1
ATOM 2131 C C . TYR A 1 289 ? 66.897 -4.719 -69.537 1.00 58.72 289 TYR A C 1
ATOM 2133 O O . TYR A 1 289 ? 66.627 -4.849 -70.730 1.00 58.72 289 TYR A O 1
ATOM 2141 N N . ASN A 1 290 ? 67.933 -5.339 -68.968 1.00 63.88 290 ASN A N 1
ATOM 2142 C CA . ASN A 1 290 ? 68.771 -6.303 -69.665 1.00 63.88 290 ASN A CA 1
ATOM 2143 C C . ASN A 1 290 ? 68.175 -7.710 -69.471 1.00 63.88 290 ASN A C 1
ATOM 2145 O O . ASN A 1 290 ? 68.269 -8.265 -68.374 1.00 63.88 290 ASN A O 1
ATOM 2149 N N . PRO A 1 291 ? 67.561 -8.325 -70.498 1.00 62.41 291 PRO A N 1
ATOM 2150 C CA . PRO A 1 291 ? 66.895 -9.621 -70.370 1.00 62.41 291 PRO A CA 1
ATOM 2151 C C . PRO A 1 291 ? 67.859 -10.804 -70.147 1.00 62.41 291 PRO A C 1
ATOM 2153 O O . PRO A 1 291 ? 67.389 -11.937 -70.025 1.00 62.41 291 PRO A O 1
ATOM 2156 N N . ALA A 1 292 ? 69.177 -10.569 -70.099 1.00 59.72 292 ALA A N 1
ATOM 2157 C CA . ALA A 1 292 ? 70.186 -11.581 -69.786 1.00 59.72 292 ALA A CA 1
ATOM 2158 C C . ALA A 1 292 ? 70.332 -11.869 -68.273 1.00 59.72 292 ALA A C 1
ATOM 2160 O O . ALA A 1 292 ? 70.757 -12.962 -67.911 1.00 59.72 292 ALA A O 1
ATOM 2161 N N . ASP A 1 293 ? 69.894 -10.966 -67.387 1.00 55.38 293 ASP A N 1
ATOM 2162 C CA . ASP A 1 293 ? 70.023 -11.101 -65.921 1.00 55.38 293 ASP A CA 1
ATOM 2163 C C . ASP A 1 293 ? 68.822 -11.806 -65.255 1.00 55.38 293 ASP A C 1
ATOM 2165 O O . ASP A 1 293 ? 68.385 -11.480 -64.149 1.00 55.38 293 ASP A O 1
ATOM 2169 N N . LYS A 1 294 ? 68.273 -12.839 -65.907 1.00 54.91 294 LYS A N 1
ATOM 2170 C CA . LYS A 1 294 ? 67.152 -13.634 -65.359 1.00 54.91 294 LYS A CA 1
ATOM 2171 C C . LYS A 1 294 ? 67.510 -14.419 -64.086 1.00 54.91 294 LYS A C 1
ATOM 2173 O O . LYS A 1 294 ? 66.611 -14.915 -63.416 1.00 54.91 294 LYS A O 1
ATOM 2178 N N . GLY A 1 295 ? 68.796 -14.528 -63.741 1.00 54.69 295 GLY A N 1
ATOM 2179 C CA . GLY A 1 295 ? 69.277 -15.327 -62.609 1.00 54.69 295 GLY A CA 1
ATOM 2180 C C . GLY A 1 295 ? 69.262 -14.636 -61.240 1.00 54.69 295 GLY A C 1
ATOM 2181 O O . GLY A 1 295 ? 69.338 -15.330 -60.230 1.00 54.69 295 GLY A O 1
ATOM 2182 N N . LEU A 1 296 ? 69.162 -13.302 -61.165 1.00 53.47 296 LEU A N 1
ATOM 2183 C CA . LEU A 1 296 ? 69.362 -12.576 -59.895 1.00 53.47 296 LEU A CA 1
ATOM 2184 C C . LEU A 1 296 ? 68.078 -12.042 -59.247 1.00 53.47 296 LEU A C 1
ATOM 2186 O O . LEU A 1 296 ? 68.065 -11.805 -58.041 1.00 53.47 296 LEU A O 1
ATOM 2190 N N . LEU A 1 297 ? 66.980 -11.913 -59.996 1.00 51.72 297 LEU A N 1
ATOM 2191 C CA . LEU A 1 297 ? 65.714 -11.408 -59.445 1.00 51.72 297 LEU A CA 1
ATOM 2192 C C . LEU A 1 297 ? 64.886 -12.476 -58.710 1.00 51.72 297 LEU A C 1
ATOM 2194 O O . LEU A 1 297 ? 64.065 -12.122 -57.869 1.00 51.72 297 LEU A O 1
ATOM 2198 N N . PHE A 1 298 ? 65.128 -13.770 -58.948 1.00 48.62 298 PHE A N 1
ATOM 2199 C CA . PHE A 1 298 ? 64.398 -14.840 -58.252 1.00 48.62 298 PHE A CA 1
ATOM 2200 C C . PHE A 1 298 ? 64.959 -15.169 -56.858 1.00 48.62 298 PHE A C 1
ATOM 2202 O O . PHE A 1 298 ? 64.202 -15.586 -55.988 1.00 48.62 298 PHE A O 1
ATOM 2209 N N . ASN A 1 299 ? 66.243 -14.900 -56.593 1.00 48.19 299 ASN A N 1
ATOM 2210 C CA . ASN A 1 299 ? 66.880 -15.273 -55.321 1.00 48.19 299 ASN A CA 1
ATOM 2211 C C . ASN A 1 299 ? 66.507 -14.381 -54.127 1.00 48.19 299 ASN A C 1
ATOM 2213 O O . ASN A 1 299 ? 66.819 -14.735 -52.993 1.00 48.19 299 ASN A O 1
ATOM 2217 N N . ARG A 1 300 ? 65.841 -13.238 -54.340 1.00 47.06 300 ARG A N 1
ATOM 2218 C CA . ARG A 1 300 ? 65.447 -12.340 -53.238 1.00 47.06 300 ARG A CA 1
ATOM 2219 C C . ARG A 1 300 ? 64.001 -12.522 -52.776 1.00 47.06 300 ARG A C 1
ATOM 2221 O O . ARG A 1 300 ? 63.680 -12.119 -51.667 1.00 47.06 300 ARG A O 1
ATOM 2228 N N . VAL A 1 301 ? 63.151 -13.157 -53.585 1.00 49.38 301 VAL A N 1
ATOM 2229 C CA . VAL A 1 301 ? 61.747 -13.430 -53.222 1.00 49.38 301 VAL A CA 1
ATOM 2230 C C . VAL A 1 301 ? 61.596 -14.792 -52.531 1.00 49.38 301 VAL A C 1
ATOM 2232 O O . VAL A 1 301 ? 60.685 -14.967 -51.733 1.00 49.38 301 VAL A O 1
ATOM 2235 N N . THR A 1 302 ? 62.519 -15.736 -52.745 1.00 50.00 302 THR A N 1
ATOM 2236 C CA . THR A 1 302 ? 62.490 -17.069 -52.107 1.00 50.00 302 THR A CA 1
ATOM 2237 C C . THR A 1 302 ? 63.346 -17.199 -50.842 1.00 50.00 302 THR A C 1
ATOM 2239 O O . THR A 1 302 ? 63.359 -18.267 -50.243 1.00 50.00 302 THR A O 1
ATOM 2242 N N . ALA A 1 303 ? 64.056 -16.146 -50.419 1.00 48.66 303 ALA A N 1
ATOM 2243 C CA . ALA A 1 303 ? 64.907 -16.150 -49.219 1.00 48.66 303 ALA A CA 1
ATOM 2244 C C . ALA A 1 303 ? 64.270 -15.438 -48.004 1.00 48.66 303 ALA A C 1
ATOM 2246 O O . ALA A 1 303 ? 64.972 -15.067 -47.066 1.00 48.66 303 ALA A O 1
ATOM 2247 N N . GLY A 1 304 ? 62.954 -15.205 -48.033 1.00 43.91 304 GLY A N 1
ATOM 2248 C CA . GLY A 1 304 ? 62.195 -14.788 -46.857 1.00 43.91 304 GLY A CA 1
ATOM 2249 C C . GLY A 1 304 ? 61.741 -16.017 -46.077 1.00 43.91 304 GLY A C 1
ATOM 2250 O O . GLY A 1 304 ? 60.845 -16.720 -46.537 1.00 43.91 304 GLY A O 1
ATOM 2251 N N . ASP A 1 305 ? 62.381 -16.261 -44.933 1.00 46.28 305 ASP A N 1
ATOM 2252 C CA . ASP A 1 305 ? 62.015 -17.240 -43.904 1.00 46.28 305 ASP A CA 1
ATOM 2253 C C . ASP A 1 305 ? 60.493 -17.307 -43.676 1.00 46.28 305 ASP A C 1
ATOM 2255 O O . ASP A 1 305 ? 59.900 -16.467 -42.997 1.00 46.28 305 ASP A O 1
ATOM 2259 N N . LEU A 1 306 ? 59.863 -18.349 -44.219 1.00 45.59 306 LEU A N 1
ATOM 2260 C CA . LEU A 1 306 ? 58.592 -18.881 -43.739 1.00 45.59 306 LEU A CA 1
ATOM 2261 C C . LEU A 1 306 ? 58.913 -19.852 -42.599 1.00 45.59 306 LEU A C 1
ATOM 2263 O O . LEU A 1 306 ? 58.955 -21.065 -42.788 1.00 45.59 306 LEU A O 1
ATOM 2267 N N . SER A 1 307 ? 59.193 -19.304 -41.421 1.00 43.59 307 SER A N 1
ATOM 2268 C CA . SER A 1 307 ? 59.228 -20.087 -40.188 1.00 43.59 307 SER A CA 1
ATOM 2269 C C . SER A 1 307 ? 57.790 -20.410 -39.778 1.00 43.59 307 SER A C 1
ATOM 2271 O O . SER A 1 307 ? 57.066 -19.541 -39.288 1.00 43.59 307 SER A O 1
ATOM 2273 N N . ASP A 1 308 ? 57.383 -21.655 -40.026 1.00 39.53 308 ASP A N 1
ATOM 2274 C CA . ASP A 1 308 ? 56.190 -22.302 -39.468 1.00 39.53 308 ASP A CA 1
ATOM 2275 C C . ASP A 1 308 ? 56.134 -22.118 -37.938 1.00 39.53 308 ASP A C 1
ATOM 2277 O O . ASP A 1 308 ? 57.127 -22.399 -37.261 1.00 39.53 308 ASP A O 1
ATOM 2281 N N . PRO A 1 309 ? 55.000 -21.703 -37.343 1.00 46.94 309 PRO A N 1
ATOM 2282 C CA . PRO A 1 309 ? 54.800 -21.856 -35.914 1.00 46.94 309 PRO A CA 1
ATOM 2283 C C . PRO A 1 309 ? 54.339 -23.288 -35.615 1.00 46.94 309 PRO A C 1
ATOM 2285 O O . PRO A 1 309 ? 53.288 -23.738 -36.075 1.00 46.94 309 PRO A O 1
ATOM 2288 N N . ASP A 1 310 ? 55.144 -23.978 -34.811 1.00 40.34 310 ASP A N 1
ATOM 2289 C CA . ASP A 1 310 ? 54.937 -25.320 -34.274 1.00 40.34 310 ASP A CA 1
ATOM 2290 C C . ASP A 1 310 ? 53.474 -25.634 -33.903 1.00 40.34 310 ASP A C 1
ATOM 2292 O O . ASP A 1 310 ? 52.896 -25.094 -32.955 1.00 40.34 310 ASP A O 1
ATOM 2296 N N . HIS A 1 311 ? 52.886 -26.587 -34.628 1.00 40.12 311 HIS A N 1
ATOM 2297 C CA . HIS A 1 311 ? 51.710 -27.336 -34.197 1.00 40.12 311 HIS A CA 1
ATOM 2298 C C . HIS A 1 311 ? 52.181 -28.559 -33.401 1.00 40.12 311 HIS A C 1
ATOM 2300 O O . HIS A 1 311 ? 52.441 -29.627 -33.958 1.00 40.12 311 HIS A O 1
ATOM 2306 N N . ASP A 1 312 ? 52.304 -28.394 -32.083 1.00 38.62 312 ASP A N 1
ATOM 2307 C CA . ASP A 1 312 ? 52.644 -29.483 -31.170 1.00 38.62 312 ASP A CA 1
ATOM 2308 C C . ASP A 1 312 ? 51.441 -30.429 -30.981 1.00 38.62 312 ASP A C 1
ATOM 2310 O O . ASP A 1 312 ? 50.416 -30.109 -30.367 1.00 38.62 312 ASP A O 1
ATOM 2314 N N . GLY A 1 313 ? 51.562 -31.614 -31.578 1.00 43.81 313 GLY A N 1
ATOM 2315 C CA . GLY A 1 313 ? 50.606 -32.711 -31.517 1.00 43.81 313 GLY A CA 1
ATOM 2316 C C . GLY A 1 313 ? 50.730 -33.513 -30.222 1.00 43.81 313 GLY A C 1
ATOM 2317 O O . GLY A 1 313 ? 51.351 -34.575 -30.187 1.00 43.81 313 GLY A O 1
ATOM 2318 N N . GLY A 1 314 ? 50.046 -33.058 -29.171 1.00 34.97 314 GLY A N 1
ATOM 2319 C CA . GLY A 1 314 ? 49.878 -33.781 -27.908 1.00 34.97 314 GLY A CA 1
ATOM 2320 C C . GLY A 1 314 ? 48.843 -34.914 -27.980 1.00 34.97 314 GLY A C 1
ATOM 2321 O O . GLY A 1 314 ? 47.632 -34.700 -27.942 1.00 34.97 314 GLY A O 1
ATOM 2322 N N . ARG A 1 315 ? 49.350 -36.147 -28.048 1.00 35.19 315 ARG A N 1
ATOM 2323 C CA . ARG A 1 315 ? 48.658 -37.449 -28.000 1.00 35.19 315 ARG A CA 1
ATOM 2324 C C . ARG A 1 315 ? 47.655 -37.586 -26.835 1.00 35.19 315 ARG A C 1
ATOM 2326 O O . ARG A 1 315 ? 47.997 -37.403 -25.671 1.00 35.19 315 ARG A O 1
ATOM 2333 N N . ARG A 1 316 ? 46.437 -38.038 -27.163 1.00 34.22 316 ARG A N 1
ATOM 2334 C CA . ARG A 1 316 ? 45.366 -38.446 -26.233 1.00 34.22 316 ARG A CA 1
ATOM 2335 C C . ARG A 1 316 ? 45.753 -39.680 -25.406 1.00 34.22 316 ARG A C 1
ATOM 2337 O O . ARG A 1 316 ? 46.044 -40.729 -25.973 1.00 34.22 316 ARG A O 1
ATOM 2344 N N . GLY A 1 317 ? 45.613 -39.582 -24.084 1.00 34.34 317 GLY A N 1
ATOM 2345 C CA . GLY A 1 317 ? 45.324 -40.706 -23.191 1.00 34.34 317 GLY A CA 1
ATOM 2346 C C . GLY A 1 317 ? 43.887 -40.573 -22.684 1.00 34.34 317 GLY A C 1
ATOM 2347 O O . GLY A 1 317 ? 43.557 -39.587 -22.030 1.00 34.34 317 GLY A O 1
ATOM 2348 N N . SER A 1 318 ? 43.010 -41.517 -23.035 1.00 38.31 318 SER A N 1
ATOM 2349 C CA . SER A 1 318 ? 41.606 -41.508 -22.621 1.00 38.31 318 SER A CA 1
ATOM 2350 C C . SER A 1 318 ? 41.450 -42.078 -21.212 1.00 38.31 318 SER A C 1
ATOM 2352 O O . SER A 1 318 ? 41.568 -43.285 -21.008 1.00 38.31 318 SER A O 1
ATOM 2354 N N . VAL A 1 319 ? 41.105 -41.220 -20.258 1.00 38.84 319 VAL A N 1
ATOM 2355 C CA . VAL A 1 319 ? 40.404 -41.616 -19.034 1.00 38.84 319 VAL A CA 1
ATOM 2356 C C . VAL A 1 319 ? 39.125 -40.787 -19.011 1.00 38.84 319 VAL A C 1
ATOM 2358 O O . VAL A 1 319 ? 39.180 -39.559 -19.030 1.00 38.84 319 VAL A O 1
ATOM 2361 N N . ALA A 1 320 ? 37.974 -41.456 -19.090 1.00 41.47 320 ALA A N 1
ATOM 2362 C CA . ALA A 1 320 ? 36.665 -40.818 -19.156 1.00 41.47 320 ALA A CA 1
ATOM 2363 C C . ALA A 1 320 ? 36.390 -40.047 -17.856 1.00 41.47 320 ALA A C 1
ATOM 2365 O O . ALA A 1 320 ? 36.130 -40.640 -16.811 1.00 41.47 320 ALA A O 1
ATOM 2366 N N . ALA A 1 321 ? 36.482 -38.720 -17.928 1.00 42.44 321 ALA A N 1
ATOM 2367 C CA . ALA 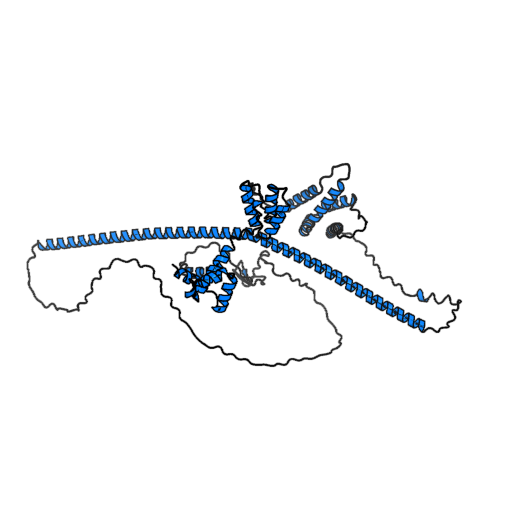A 1 321 ? 36.100 -37.819 -16.852 1.00 42.44 321 ALA A CA 1
ATOM 2368 C C . ALA A 1 321 ? 34.583 -37.531 -16.911 1.00 42.44 321 ALA A C 1
ATOM 2370 O O . ALA A 1 321 ? 34.035 -37.384 -18.008 1.00 42.44 321 ALA A O 1
ATOM 2371 N N . PRO A 1 322 ? 33.900 -37.394 -15.759 1.00 50.31 322 PRO A N 1
ATOM 2372 C CA . PRO A 1 322 ? 32.453 -37.146 -15.679 1.00 50.31 322 PRO A CA 1
ATOM 2373 C C . PRO A 1 322 ? 31.990 -35.832 -16.344 1.00 50.31 322 PRO A C 1
ATOM 2375 O O . PRO A 1 322 ? 30.801 -35.667 -16.611 1.00 50.31 322 PRO A O 1
ATOM 2378 N N . ASP A 1 323 ? 32.909 -34.927 -16.688 1.00 53.59 323 ASP A N 1
ATOM 2379 C CA . ASP A 1 323 ? 32.603 -33.661 -17.366 1.00 53.59 323 ASP A CA 1
ATOM 2380 C C . ASP A 1 323 ? 32.286 -33.829 -18.866 1.00 53.59 323 ASP A C 1
ATOM 2382 O O . ASP A 1 323 ? 31.629 -32.974 -19.465 1.00 53.59 323 ASP A O 1
ATOM 2386 N N . ALA A 1 324 ? 32.669 -34.958 -19.477 1.00 53.56 324 ALA A N 1
ATOM 2387 C CA . ALA A 1 324 ? 32.387 -35.237 -20.887 1.00 53.56 324 ALA A CA 1
ATOM 2388 C C . ALA A 1 324 ? 30.882 -35.416 -21.162 1.00 53.56 324 ALA A C 1
ATOM 2390 O O . ALA A 1 324 ? 30.380 -34.953 -22.182 1.00 53.56 324 ALA A O 1
ATOM 2391 N N . ALA A 1 325 ? 30.138 -36.021 -20.228 1.00 55.06 325 ALA A N 1
ATOM 2392 C CA . ALA A 1 325 ? 28.691 -36.201 -20.347 1.00 55.06 325 ALA A CA 1
ATOM 2393 C C . ALA A 1 325 ? 27.940 -34.858 -20.360 1.00 55.06 325 ALA A C 1
ATOM 2395 O O . ALA A 1 325 ? 27.051 -34.647 -21.185 1.00 55.06 325 ALA A O 1
ATOM 2396 N N . ALA A 1 326 ? 28.330 -33.926 -19.484 1.00 57.41 326 ALA A N 1
ATOM 2397 C CA . ALA A 1 326 ? 27.748 -32.588 -19.433 1.00 57.41 326 ALA A CA 1
ATOM 2398 C C . ALA A 1 326 ? 28.074 -31.776 -20.700 1.00 57.41 326 ALA A C 1
ATOM 2400 O O . ALA A 1 326 ? 27.198 -31.095 -21.233 1.00 57.41 326 ALA A O 1
ATOM 2401 N N . ALA A 1 327 ? 29.299 -31.899 -21.226 1.00 59.25 327 ALA A N 1
ATOM 2402 C CA . ALA A 1 327 ? 29.718 -31.240 -22.464 1.00 59.25 327 ALA A CA 1
ATOM 2403 C C . ALA A 1 327 ? 28.975 -31.772 -23.706 1.00 59.25 327 ALA A C 1
ATOM 2405 O O . ALA A 1 327 ? 28.550 -30.983 -24.550 1.00 59.25 327 ALA A O 1
ATOM 2406 N N . THR A 1 328 ? 28.749 -33.088 -23.798 1.00 59.94 328 THR A N 1
ATOM 2407 C CA . THR A 1 328 ? 27.974 -33.700 -24.892 1.00 59.94 328 THR A CA 1
ATOM 2408 C C . THR A 1 328 ? 26.490 -33.325 -24.831 1.00 59.94 328 THR A C 1
ATOM 2410 O O . THR A 1 328 ? 25.880 -33.060 -25.862 1.00 59.94 328 THR A O 1
ATOM 2413 N N . ILE A 1 329 ? 25.895 -33.222 -23.637 1.00 60.97 329 ILE A N 1
ATOM 2414 C CA . ILE A 1 329 ? 24.502 -32.762 -23.485 1.00 60.97 329 ILE A CA 1
ATOM 2415 C C . ILE A 1 329 ? 24.378 -31.263 -23.816 1.00 60.97 329 ILE A C 1
ATOM 2417 O O . ILE A 1 329 ? 23.397 -30.841 -24.432 1.00 60.97 329 ILE A O 1
ATOM 2421 N N . ALA A 1 330 ? 25.379 -30.452 -23.456 1.00 59.91 330 ALA A N 1
ATOM 2422 C CA . ALA A 1 330 ? 25.410 -29.025 -23.771 1.00 59.91 330 ALA A CA 1
ATOM 2423 C C . ALA A 1 330 ? 25.574 -28.749 -25.277 1.00 59.91 330 ALA A C 1
ATOM 2425 O O . ALA A 1 330 ? 24.932 -27.833 -25.797 1.00 59.91 330 ALA A O 1
ATOM 2426 N N . SER A 1 331 ? 26.365 -29.555 -25.998 1.00 57.56 331 SER A N 1
ATOM 2427 C CA . SER A 1 331 ? 26.550 -29.401 -27.450 1.00 57.56 331 SER A CA 1
ATOM 2428 C C . SER A 1 331 ? 25.276 -29.694 -28.252 1.00 57.56 331 SER A C 1
ATOM 2430 O O . SER A 1 331 ? 25.080 -29.116 -29.318 1.00 57.56 331 SER A O 1
ATOM 2432 N N . TRP A 1 332 ? 24.352 -30.499 -27.715 1.00 61.03 332 TRP A N 1
ATOM 2433 C CA . TRP A 1 332 ? 23.028 -30.727 -28.307 1.00 61.03 332 TRP A CA 1
ATOM 2434 C C . TRP A 1 332 ? 22.012 -29.606 -28.030 1.00 61.03 332 TRP A C 1
ATOM 2436 O O . TRP A 1 332 ? 20.968 -29.557 -28.679 1.00 61.03 332 TRP A O 1
ATOM 2446 N N . ASN A 1 333 ? 22.296 -28.701 -27.086 1.00 51.34 333 ASN A N 1
ATOM 2447 C CA . ASN A 1 333 ? 21.376 -27.640 -26.664 1.00 51.34 333 ASN A CA 1
ATOM 2448 C C . ASN A 1 333 ? 21.669 -26.270 -27.323 1.00 51.34 333 ASN A C 1
ATOM 2450 O O . ASN A 1 333 ? 20.802 -25.400 -27.346 1.00 51.34 333 ASN A O 1
ATOM 2454 N N . LEU A 1 334 ? 22.862 -26.063 -27.897 1.00 42.84 334 LEU A N 1
ATOM 2455 C CA . LEU A 1 334 ? 23.319 -24.778 -28.462 1.00 42.84 334 LEU A CA 1
ATOM 2456 C C . LEU A 1 334 ? 22.914 -24.542 -29.934 1.00 42.84 334 LEU A C 1
ATOM 2458 O O . LEU A 1 334 ? 23.688 -24.024 -30.732 1.00 42.84 334 LEU A O 1
ATOM 2462 N N . GLY A 1 335 ? 21.679 -24.888 -30.298 1.00 43.94 335 GLY A N 1
ATOM 2463 C CA . GLY A 1 335 ? 21.100 -24.597 -31.614 1.00 43.94 335 GLY A CA 1
ATOM 2464 C C . GLY A 1 335 ? 19.834 -23.758 -31.484 1.00 43.94 335 GLY A C 1
ATOM 2465 O O . GLY A 1 335 ? 18.730 -24.293 -31.573 1.00 43.94 335 GLY A O 1
ATOM 2466 N N . GLY A 1 336 ? 19.977 -22.458 -31.223 1.00 38.44 336 GLY A N 1
ATOM 2467 C CA . GLY A 1 336 ? 18.828 -21.579 -31.016 1.00 38.44 336 GLY A CA 1
ATOM 2468 C C . GLY A 1 336 ? 19.160 -20.090 -30.988 1.00 38.44 336 GLY A C 1
ATOM 2469 O O . GLY A 1 336 ? 18.964 -19.446 -29.964 1.00 38.44 336 GLY A O 1
ATOM 2470 N N . SER A 1 337 ? 19.601 -19.525 -32.112 1.00 35.41 337 SER A N 1
ATOM 2471 C CA . SER A 1 337 ? 19.360 -18.110 -32.419 1.00 35.41 337 SER A CA 1
ATOM 2472 C C . SER A 1 337 ? 19.160 -17.935 -33.926 1.00 35.41 337 SER A C 1
ATOM 2474 O O . SER A 1 337 ? 19.757 -18.635 -34.740 1.00 35.41 337 SER A O 1
ATOM 2476 N N . GLY A 1 338 ? 18.188 -17.094 -34.280 1.00 39.72 338 GLY A N 1
ATOM 2477 C CA . GLY A 1 338 ? 17.609 -17.015 -35.614 1.00 39.72 338 GLY A CA 1
ATOM 2478 C C . GLY A 1 338 ? 18.553 -16.450 -36.671 1.00 39.72 338 GLY A C 1
ATOM 2479 O O . GLY A 1 338 ? 19.189 -15.421 -36.477 1.00 39.72 338 GLY A O 1
ATOM 2480 N N . GLY A 1 339 ? 18.549 -17.106 -37.825 1.00 30.97 339 GLY A N 1
ATOM 2481 C CA . GLY A 1 339 ? 19.096 -16.617 -39.081 1.00 30.97 339 GLY A CA 1
ATOM 2482 C C . GLY A 1 339 ? 18.614 -17.542 -40.189 1.00 30.97 339 GLY A C 1
ATOM 2483 O O . GLY A 1 339 ? 18.978 -18.714 -40.222 1.00 30.97 339 GLY A O 1
ATOM 2484 N N . ALA A 1 340 ? 17.722 -17.047 -41.044 1.00 39.31 340 ALA A N 1
ATOM 2485 C CA . ALA A 1 340 ? 17.197 -17.790 -42.178 1.00 39.31 340 ALA A CA 1
ATOM 2486 C C . ALA A 1 340 ? 18.321 -18.062 -43.191 1.00 39.31 340 ALA A C 1
ATOM 2488 O O . ALA A 1 340 ? 18.661 -17.202 -43.995 1.00 39.31 340 ALA A O 1
ATOM 2489 N N . ALA A 1 341 ? 18.886 -19.266 -43.152 1.00 34.41 341 ALA A N 1
ATOM 2490 C CA . ALA A 1 341 ? 19.630 -19.852 -44.257 1.00 34.41 341 ALA A CA 1
ATOM 2491 C C . ALA A 1 341 ? 19.447 -21.374 -44.215 1.00 34.41 341 ALA A C 1
ATOM 2493 O O . ALA A 1 341 ? 19.640 -22.028 -43.192 1.00 34.41 341 ALA A O 1
ATOM 2494 N N . SER A 1 342 ? 18.999 -21.924 -45.336 1.00 42.03 342 SER A N 1
ATOM 2495 C CA . SER A 1 342 ? 18.722 -23.337 -45.568 1.00 42.03 342 SER A CA 1
ATOM 2496 C C . SER A 1 342 ? 19.973 -24.202 -45.380 1.00 42.03 342 SER A C 1
ATOM 2498 O O . SER A 1 342 ? 20.815 -24.288 -46.270 1.00 42.03 342 SER A O 1
ATOM 2500 N N . GLY A 1 343 ? 20.065 -24.875 -44.235 1.00 34.69 343 GLY A N 1
ATOM 2501 C CA . GLY A 1 343 ? 21.064 -25.901 -43.943 1.00 34.69 343 GLY A CA 1
ATOM 2502 C C . GLY A 1 343 ? 20.620 -26.719 -42.735 1.00 34.69 343 GLY A C 1
ATOM 2503 O O . GLY A 1 343 ? 20.931 -26.378 -41.600 1.00 34.69 343 GLY A O 1
ATOM 2504 N N . GLY A 1 344 ? 19.818 -27.762 -42.965 1.00 35.53 344 GLY A N 1
ATOM 2505 C CA . GLY A 1 344 ? 19.304 -28.621 -41.899 1.00 35.53 344 GLY A CA 1
ATOM 2506 C C . GLY A 1 344 ? 20.429 -29.403 -41.221 1.00 35.53 344 GLY A C 1
ATOM 2507 O O . GLY A 1 344 ? 20.984 -30.324 -41.814 1.00 35.53 344 GLY A O 1
ATOM 2508 N N . ALA A 1 345 ? 20.745 -29.063 -39.971 1.00 39.59 345 ALA A N 1
ATOM 2509 C CA . ALA A 1 345 ? 21.581 -29.902 -39.124 1.00 39.59 345 ALA A CA 1
ATOM 2510 C C . ALA A 1 345 ? 20.811 -31.190 -38.787 1.00 39.59 345 ALA A C 1
ATOM 2512 O O . ALA A 1 345 ? 19.763 -31.155 -38.138 1.00 39.59 345 ALA A O 1
ATOM 2513 N N . ALA A 1 346 ? 21.311 -32.329 -39.267 1.00 47.00 346 ALA A N 1
ATOM 2514 C CA . ALA A 1 346 ? 20.745 -33.635 -38.967 1.00 47.00 346 ALA A CA 1
ATOM 2515 C C . ALA A 1 346 ? 20.904 -33.941 -37.468 1.00 47.00 346 ALA A C 1
ATOM 2517 O O . ALA A 1 346 ? 22.017 -33.990 -36.945 1.00 47.00 346 ALA A O 1
ATOM 2518 N N . LEU A 1 347 ? 19.779 -34.148 -36.778 1.00 54.97 347 LEU A N 1
ATOM 2519 C CA . LEU A 1 347 ? 19.748 -34.705 -35.425 1.00 54.97 347 LEU A CA 1
ATOM 2520 C C . LEU A 1 347 ? 20.392 -36.104 -35.413 1.00 54.97 347 LEU A C 1
ATOM 2522 O O . LEU A 1 347 ? 20.419 -36.774 -36.451 1.00 54.97 347 LEU A O 1
ATOM 2526 N N . PRO A 1 348 ? 20.907 -36.571 -34.261 1.00 54.88 348 PRO A N 1
ATOM 2527 C CA . PRO A 1 348 ? 21.560 -37.869 -34.178 1.00 54.88 348 PRO A CA 1
ATOM 2528 C C . PRO A 1 348 ? 20.627 -38.984 -34.666 1.00 54.88 348 PRO A C 1
ATOM 2530 O O . PRO A 1 348 ? 19.532 -39.173 -34.136 1.00 54.88 348 PRO A O 1
ATOM 2533 N N . GLY A 1 349 ? 21.073 -39.743 -35.671 1.00 68.88 349 GLY A N 1
ATOM 2534 C CA . GLY A 1 349 ? 20.384 -40.953 -36.122 1.00 68.88 349 GLY A CA 1
ATOM 2535 C C . GLY A 1 349 ? 20.368 -42.048 -35.045 1.00 68.88 349 GLY A C 1
ATOM 2536 O O . GLY A 1 349 ? 20.834 -41.857 -33.921 1.00 68.88 349 GLY A O 1
ATOM 2537 N N . ASN A 1 350 ? 19.896 -43.246 -35.402 1.00 68.06 350 ASN A N 1
ATOM 2538 C CA . ASN A 1 350 ? 19.748 -44.402 -34.495 1.00 68.06 350 ASN A CA 1
ATOM 2539 C C . ASN A 1 350 ? 21.008 -44.758 -33.668 1.00 68.06 350 ASN A C 1
ATOM 2541 O O . ASN A 1 350 ? 20.902 -45.450 -32.654 1.00 68.06 350 ASN A O 1
ATOM 2545 N N . ALA A 1 351 ? 22.195 -44.316 -34.095 1.00 68.44 351 ALA A N 1
ATOM 2546 C CA . ALA A 1 351 ? 23.440 -44.443 -33.341 1.00 68.44 351 ALA A CA 1
ATOM 2547 C C . ALA A 1 351 ? 23.473 -43.536 -32.095 1.00 68.44 351 ALA A C 1
ATOM 2549 O O . ALA A 1 351 ? 23.710 -44.032 -30.997 1.00 68.44 351 ALA A O 1
ATOM 2550 N N . GLY A 1 352 ? 23.136 -42.248 -32.223 1.00 73.38 352 GLY A N 1
ATOM 2551 C CA . GLY A 1 352 ? 23.168 -41.320 -31.087 1.00 73.38 352 GLY A CA 1
ATOM 2552 C C . GLY A 1 352 ? 22.042 -41.560 -30.077 1.00 73.38 352 GLY A C 1
ATOM 2553 O O . GLY A 1 352 ? 22.212 -41.291 -28.892 1.00 73.38 352 GLY A O 1
ATOM 2554 N N . GLN A 1 353 ? 20.927 -42.170 -30.498 1.00 72.12 353 GLN A N 1
ATOM 2555 C CA . GLN A 1 353 ? 19.894 -42.634 -29.562 1.00 72.12 353 GLN A CA 1
ATOM 2556 C C . GLN A 1 353 ? 20.389 -43.792 -28.681 1.00 72.12 353 GLN A C 1
ATOM 2558 O O . GLN A 1 353 ? 20.129 -43.811 -27.477 1.00 72.12 353 GLN A O 1
ATOM 2563 N N . ARG A 1 354 ? 21.129 -44.751 -29.262 1.00 72.00 354 ARG A N 1
ATOM 2564 C CA . ARG A 1 354 ? 21.744 -45.856 -28.507 1.00 72.00 354 ARG A CA 1
ATOM 2565 C C . ARG A 1 354 ? 22.825 -45.352 -27.558 1.00 72.00 354 ARG A C 1
ATOM 2567 O O . ARG A 1 354 ? 22.899 -45.817 -26.422 1.00 72.00 354 ARG A O 1
ATOM 2574 N N . GLU A 1 355 ? 23.617 -44.386 -28.001 1.00 74.31 355 GLU A N 1
ATOM 2575 C CA . GLU A 1 355 ? 24.665 -43.770 -27.190 1.00 74.31 355 GLU A CA 1
ATOM 2576 C C . GLU A 1 355 ? 24.077 -42.981 -26.011 1.00 74.31 355 GLU A C 1
ATOM 2578 O O . GLU A 1 355 ? 24.501 -43.194 -24.879 1.00 74.31 355 GLU A O 1
ATOM 2583 N N . LEU A 1 356 ? 23.011 -42.196 -26.225 1.00 78.06 356 LEU A N 1
ATOM 2584 C CA . LEU A 1 356 ? 22.268 -41.523 -25.152 1.00 78.06 356 LEU A CA 1
ATOM 2585 C C . LEU A 1 356 ? 21.704 -42.522 -24.128 1.00 78.06 356 LEU A C 1
ATOM 2587 O O . LEU A 1 356 ? 21.824 -42.294 -22.927 1.00 78.06 356 LEU A O 1
ATOM 2591 N N . MET A 1 357 ? 21.108 -43.632 -24.576 1.00 76.31 357 MET A N 1
ATOM 2592 C CA . MET A 1 357 ? 20.559 -44.648 -23.665 1.00 76.31 357 MET A CA 1
ATOM 2593 C C . MET A 1 357 ? 21.650 -45.385 -22.883 1.00 76.31 357 MET A C 1
ATOM 2595 O O . MET A 1 357 ? 21.463 -45.695 -21.705 1.00 76.31 357 MET A O 1
ATOM 2599 N N . THR A 1 358 ? 22.805 -45.622 -23.507 1.00 78.12 358 THR A N 1
ATOM 2600 C CA . THR A 1 358 ? 23.976 -46.211 -22.840 1.00 78.12 358 THR A CA 1
ATOM 2601 C C . THR A 1 358 ? 24.521 -45.246 -21.791 1.00 78.12 358 THR A C 1
ATOM 2603 O O . THR A 1 358 ? 24.776 -45.640 -20.655 1.00 78.12 358 THR A O 1
ATOM 2606 N N . LEU A 1 359 ? 24.600 -43.960 -22.140 1.00 79.12 359 LEU A N 1
ATOM 2607 C CA . LEU A 1 359 ? 25.085 -42.905 -21.265 1.00 79.12 359 LEU A CA 1
ATOM 2608 C C . LEU A 1 359 ? 24.151 -42.722 -20.065 1.00 79.12 359 LEU A C 1
ATOM 2610 O O . LEU A 1 359 ? 24.629 -4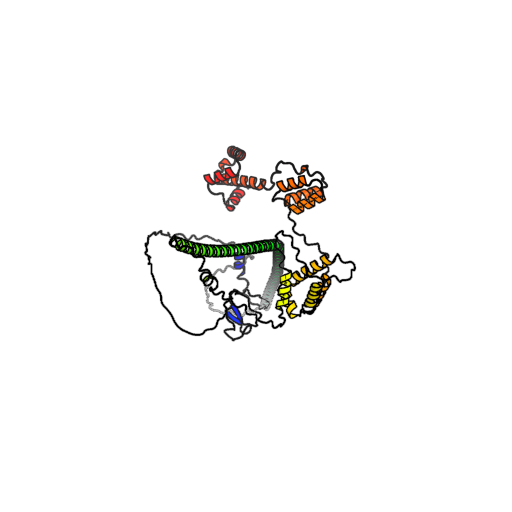2.750 -18.937 1.00 79.12 359 LEU A O 1
ATOM 2614 N N . LEU A 1 360 ? 22.831 -42.683 -20.281 1.00 80.06 360 LEU A N 1
ATOM 2615 C CA . LEU A 1 360 ? 21.817 -42.631 -19.220 1.00 80.06 360 LEU A CA 1
ATOM 2616 C C . LEU A 1 360 ? 21.873 -43.826 -18.267 1.00 80.06 360 LEU A C 1
ATOM 2618 O O . LEU A 1 360 ? 21.703 -43.657 -17.062 1.00 80.06 360 LEU A O 1
ATOM 2622 N N . SER A 1 361 ? 22.141 -45.018 -18.798 1.00 77.75 361 SER A N 1
ATOM 2623 C CA . SER A 1 361 ? 22.266 -46.243 -17.999 1.00 77.75 361 SER A CA 1
ATOM 2624 C C . SER A 1 361 ? 23.576 -46.298 -17.201 1.00 77.75 361 SER A C 1
ATOM 2626 O O . SER A 1 361 ? 23.662 -47.031 -16.220 1.00 77.75 361 SER A O 1
ATOM 2628 N N . SER A 1 362 ? 24.584 -45.517 -17.606 1.00 78.56 362 SER A N 1
ATOM 2629 C CA . SER A 1 362 ? 25.902 -45.439 -16.960 1.00 78.56 362 SER A CA 1
ATOM 2630 C C . SER A 1 362 ? 26.030 -44.339 -15.899 1.00 78.56 362 SER A C 1
ATOM 2632 O O . SER A 1 362 ? 27.056 -44.269 -15.225 1.00 78.56 362 SER A O 1
ATOM 2634 N N . ILE A 1 363 ? 25.011 -43.483 -15.732 1.00 85.06 363 ILE A N 1
ATOM 2635 C CA . ILE A 1 363 ? 25.014 -42.419 -14.717 1.00 85.06 363 ILE A CA 1
ATOM 2636 C C . ILE A 1 363 ? 24.941 -43.063 -13.329 1.00 85.06 363 ILE A C 1
ATOM 2638 O O . ILE A 1 363 ? 23.942 -43.685 -12.959 1.00 85.06 363 ILE A O 1
ATOM 2642 N N . ASP A 1 364 ? 26.003 -42.893 -12.548 1.00 83.81 364 ASP A N 1
ATOM 2643 C CA . ASP A 1 364 ? 26.056 -43.315 -11.155 1.00 83.81 364 ASP A CA 1
ATOM 2644 C C . ASP A 1 364 ? 25.323 -42.321 -10.231 1.00 83.81 364 ASP A C 1
ATOM 2646 O O . ASP A 1 364 ? 24.928 -41.212 -10.611 1.00 83.81 364 ASP A O 1
ATOM 2650 N N . GLU A 1 365 ? 25.126 -42.722 -8.977 1.00 76.94 365 GLU A N 1
ATOM 2651 C CA . GLU A 1 365 ? 24.377 -41.936 -7.994 1.00 76.94 365 GLU A CA 1
ATOM 2652 C C . GLU A 1 365 ? 25.009 -40.555 -7.755 1.00 76.94 365 GLU A C 1
ATOM 2654 O O . GLU A 1 365 ? 24.301 -39.547 -7.679 1.00 76.94 365 GLU A O 1
ATOM 2659 N N . THR A 1 366 ? 26.342 -40.468 -7.753 1.00 77.94 366 THR A N 1
ATOM 2660 C CA . THR A 1 366 ? 27.048 -39.200 -7.528 1.00 77.94 366 THR A CA 1
ATOM 2661 C C . THR A 1 366 ? 26.860 -38.210 -8.678 1.00 77.94 366 THR A C 1
ATOM 2663 O O . THR A 1 366 ? 26.672 -37.011 -8.440 1.00 77.94 366 THR A O 1
ATOM 2666 N N . THR A 1 367 ? 26.841 -38.694 -9.923 1.00 77.88 367 THR A N 1
ATOM 2667 C CA . THR A 1 367 ? 26.614 -37.859 -11.108 1.00 77.88 367 THR A CA 1
ATOM 2668 C C . THR A 1 367 ? 25.149 -37.439 -11.218 1.00 77.88 367 THR A C 1
ATOM 2670 O O . THR A 1 367 ? 24.870 -36.304 -11.606 1.00 77.88 367 THR A O 1
ATOM 2673 N N . SER A 1 368 ? 24.209 -38.282 -10.776 1.00 74.88 368 SER A N 1
ATOM 2674 C CA . SER A 1 368 ? 22.781 -37.935 -10.743 1.00 74.88 368 SER A CA 1
ATOM 2675 C C . SER A 1 368 ? 22.489 -36.719 -9.850 1.00 74.88 368 SER A C 1
ATOM 2677 O O . SER A 1 368 ? 21.798 -35.793 -10.271 1.00 74.88 368 SER A O 1
ATOM 2679 N N . VAL A 1 369 ? 23.115 -36.633 -8.669 1.00 74.69 369 VAL A N 1
ATOM 2680 C CA . VAL A 1 369 ? 22.963 -35.488 -7.753 1.00 74.69 369 VAL A CA 1
ATOM 2681 C C . VAL A 1 369 ? 23.574 -34.210 -8.339 1.00 74.69 369 VAL A C 1
ATOM 2683 O O . VAL A 1 369 ? 23.053 -33.113 -8.127 1.00 74.69 369 VAL A O 1
ATOM 2686 N N . LYS A 1 370 ? 24.676 -34.323 -9.092 1.00 74.19 370 LYS A N 1
ATOM 2687 C CA . LYS A 1 370 ? 25.299 -33.176 -9.774 1.00 74.19 370 LYS A CA 1
ATOM 2688 C C . LYS A 1 370 ? 24.431 -32.658 -10.923 1.00 74.19 370 LYS A C 1
ATOM 2690 O O . LYS A 1 370 ? 24.276 -31.447 -11.055 1.00 74.19 370 LYS A O 1
ATOM 2695 N N . LEU A 1 371 ? 23.838 -33.557 -11.709 1.00 75.44 371 LEU A N 1
ATOM 2696 C CA . LEU A 1 371 ? 22.918 -33.212 -12.797 1.00 75.44 371 LEU A CA 1
ATOM 2697 C C . LEU A 1 371 ? 21.631 -32.554 -12.276 1.00 75.44 371 LEU A C 1
ATOM 2699 O O . LEU A 1 371 ? 21.157 -31.598 -12.890 1.00 75.44 371 LEU A O 1
ATOM 2703 N N . ASP A 1 372 ? 21.113 -33.007 -11.128 1.00 75.75 372 ASP A N 1
ATOM 2704 C CA . ASP A 1 372 ? 19.947 -32.402 -10.466 1.00 75.75 372 ASP A CA 1
ATOM 2705 C C . ASP A 1 372 ? 20.248 -30.980 -9.988 1.00 75.75 372 ASP A C 1
ATOM 2707 O O . ASP A 1 372 ? 19.542 -30.034 -10.335 1.00 75.75 372 ASP A O 1
ATOM 2711 N N . LYS A 1 373 ? 21.376 -30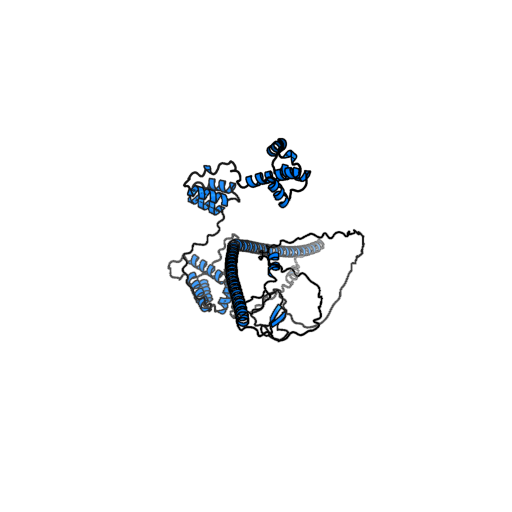.795 -9.290 1.00 70.62 373 LYS A N 1
ATOM 2712 C CA . LYS A 1 373 ? 21.825 -29.468 -8.838 1.00 70.62 373 LYS A CA 1
ATOM 2713 C C . LYS A 1 373 ? 22.111 -28.505 -9.992 1.00 70.62 373 LYS A C 1
ATOM 2715 O O . LYS A 1 373 ? 21.983 -27.298 -9.811 1.00 70.62 373 LYS A O 1
ATOM 2720 N N . ALA A 1 374 ? 22.486 -29.024 -11.160 1.00 72.56 374 ALA A N 1
ATOM 2721 C CA . ALA A 1 374 ? 22.711 -28.242 -12.371 1.00 72.56 374 ALA A CA 1
ATOM 2722 C C . ALA A 1 374 ? 21.430 -27.991 -13.196 1.00 72.56 374 ALA A C 1
ATOM 2724 O O . ALA A 1 374 ? 21.504 -27.343 -14.238 1.00 72.56 374 ALA A O 1
ATOM 2725 N N . GLY A 1 375 ? 20.266 -28.510 -12.777 1.00 77.38 375 GLY A N 1
ATOM 2726 C CA . GLY A 1 375 ? 19.005 -28.381 -13.519 1.00 77.38 375 GLY A CA 1
ATOM 2727 C C . GLY A 1 375 ? 18.994 -29.108 -14.871 1.00 77.38 375 GLY A C 1
ATOM 2728 O O . GLY A 1 375 ? 18.137 -28.845 -15.714 1.00 77.38 375 GLY A O 1
ATOM 2729 N N . MET A 1 376 ? 19.936 -30.028 -15.110 1.00 79.19 376 MET A N 1
ATOM 2730 C CA . MET A 1 376 ? 20.113 -30.677 -16.415 1.00 79.19 376 MET A CA 1
ATOM 2731 C C . MET A 1 376 ? 19.053 -31.746 -16.717 1.00 79.19 376 MET A C 1
ATOM 2733 O O . MET A 1 376 ? 18.858 -32.100 -17.880 1.00 79.19 376 MET A O 1
ATOM 2737 N N . PHE A 1 377 ? 18.312 -32.230 -15.714 1.00 79.56 377 PHE A N 1
ATOM 2738 C CA . PHE A 1 377 ? 17.247 -33.216 -15.937 1.00 79.56 377 PHE A CA 1
ATOM 2739 C C . PHE A 1 377 ? 16.073 -32.673 -16.753 1.00 79.56 377 PHE A C 1
ATOM 2741 O O . PHE A 1 377 ? 15.475 -33.422 -17.526 1.00 79.56 377 PHE A O 1
ATOM 2748 N N . ASP A 1 378 ? 15.757 -31.383 -16.643 1.00 72.25 378 ASP A N 1
ATOM 2749 C CA . ASP A 1 378 ? 14.681 -30.792 -17.441 1.00 72.25 378 ASP A CA 1
ATOM 2750 C C . ASP A 1 378 ? 15.104 -30.587 -18.901 1.00 72.25 378 ASP A C 1
ATOM 2752 O O . ASP A 1 378 ? 14.310 -30.845 -19.807 1.00 72.25 378 ASP A O 1
ATOM 2756 N N . ALA A 1 379 ? 16.377 -30.264 -19.156 1.00 71.38 379 ALA A N 1
ATOM 2757 C CA . ALA A 1 379 ? 16.938 -30.269 -20.509 1.00 71.38 379 ALA A CA 1
ATOM 2758 C C . ALA A 1 379 ? 16.886 -31.675 -21.130 1.00 71.38 379 ALA A C 1
ATOM 2760 O O . ALA A 1 379 ? 16.484 -31.840 -22.284 1.00 71.38 379 ALA A O 1
ATOM 2761 N N . LEU A 1 380 ? 17.196 -32.707 -20.340 1.00 78.38 380 LEU A N 1
ATOM 2762 C CA . LEU A 1 380 ? 17.151 -34.092 -20.796 1.00 78.38 380 LEU A CA 1
ATOM 2763 C C . LEU A 1 380 ? 15.729 -34.555 -21.155 1.00 78.38 380 LEU A C 1
ATOM 2765 O O . LEU A 1 380 ? 15.537 -35.238 -22.163 1.00 78.38 380 LEU A O 1
ATOM 2769 N N . LYS A 1 381 ? 14.716 -34.136 -20.381 1.00 74.44 381 LYS A N 1
ATOM 2770 C CA . LYS A 1 381 ? 13.297 -34.386 -20.696 1.00 74.44 381 LYS A CA 1
ATOM 2771 C C . LYS A 1 381 ? 12.882 -33.734 -22.013 1.00 74.44 381 LYS A C 1
ATOM 2773 O O . LYS A 1 381 ? 12.161 -34.355 -22.790 1.00 74.44 381 LYS A O 1
ATOM 2778 N N . VAL A 1 382 ? 13.336 -32.508 -22.282 1.00 70.12 382 VAL A N 1
ATOM 2779 C CA . VAL A 1 382 ? 13.035 -31.797 -23.536 1.00 70.12 382 VAL A CA 1
ATOM 2780 C C . VAL A 1 382 ? 13.677 -32.500 -24.734 1.00 70.12 382 VAL A C 1
ATOM 2782 O O . VAL A 1 382 ? 13.009 -32.690 -25.752 1.00 70.12 382 VAL A O 1
ATOM 2785 N N . ILE A 1 383 ? 14.931 -32.946 -24.607 1.00 75.31 383 ILE A N 1
ATOM 2786 C CA . ILE A 1 383 ? 15.633 -33.708 -25.652 1.00 75.31 383 ILE A CA 1
ATOM 2787 C C . ILE A 1 383 ? 14.906 -35.032 -25.929 1.00 75.31 383 ILE A C 1
ATOM 2789 O O . ILE A 1 383 ? 14.581 -35.325 -27.081 1.00 75.31 383 ILE A O 1
ATOM 2793 N N . CYS A 1 384 ? 14.548 -35.785 -24.883 1.00 76.56 384 CYS A N 1
ATOM 2794 C CA . CYS A 1 384 ? 13.792 -37.034 -25.024 1.00 76.56 384 CYS A CA 1
ATOM 2795 C C . CYS A 1 384 ? 12.403 -36.802 -25.644 1.00 76.56 384 CYS A C 1
ATOM 2797 O O . CYS A 1 384 ? 11.971 -37.566 -26.506 1.00 76.56 384 CYS A O 1
ATOM 2799 N N . GLY A 1 385 ? 11.718 -35.720 -25.261 1.00 70.06 385 GLY A N 1
ATOM 2800 C CA . GLY A 1 385 ? 10.429 -35.335 -25.832 1.00 70.06 385 GLY A CA 1
ATOM 2801 C C . GLY A 1 385 ? 10.511 -35.037 -27.331 1.00 70.06 385 GLY A C 1
ATOM 2802 O O . GLY A 1 385 ? 9.673 -35.521 -28.091 1.00 70.06 385 GLY A O 1
ATOM 2803 N N . ARG A 1 386 ? 11.549 -34.310 -27.768 1.00 69.50 386 ARG A N 1
ATOM 2804 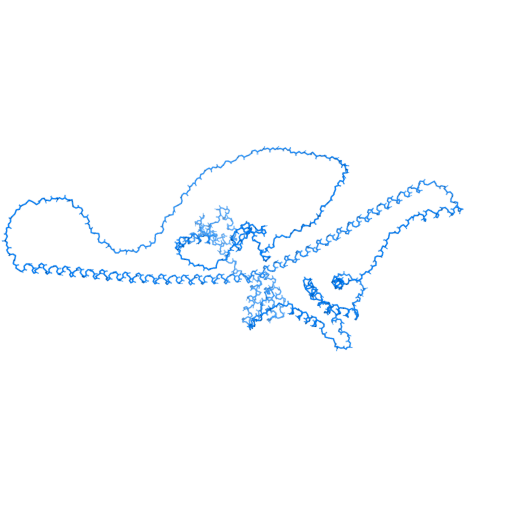C CA . ARG A 1 386 ? 11.802 -34.012 -29.190 1.00 69.50 386 ARG A CA 1
ATOM 2805 C C . ARG A 1 386 ? 12.149 -35.263 -29.999 1.00 69.50 386 ARG A C 1
ATOM 2807 O O . ARG A 1 386 ? 11.670 -35.414 -31.118 1.00 69.50 386 ARG A O 1
ATOM 2814 N N . MET A 1 387 ? 12.922 -36.184 -29.426 1.00 71.00 387 MET A N 1
ATOM 2815 C CA . MET A 1 387 ? 13.223 -37.465 -30.072 1.00 71.00 387 MET A CA 1
ATOM 2816 C C . MET A 1 387 ? 11.963 -38.327 -30.258 1.00 71.00 387 MET A C 1
ATOM 2818 O O . MET A 1 387 ? 11.768 -38.918 -31.319 1.00 71.00 387 MET A O 1
ATOM 2822 N N . CYS A 1 388 ? 11.068 -38.350 -29.266 1.00 66.94 388 CYS A N 1
ATOM 2823 C CA . CYS A 1 388 ? 9.802 -39.083 -29.342 1.00 66.94 388 CYS A CA 1
ATOM 2824 C C . CYS A 1 388 ? 8.816 -38.491 -30.359 1.00 66.94 388 CYS A C 1
ATOM 2826 O O . CYS A 1 388 ? 8.108 -39.241 -31.032 1.00 66.94 388 CYS A O 1
ATOM 2828 N N . THR A 1 389 ? 8.736 -37.162 -30.491 1.00 65.75 389 THR A N 1
ATOM 2829 C CA . THR A 1 389 ? 7.822 -36.534 -31.461 1.00 65.75 389 THR A CA 1
ATOM 2830 C C . THR A 1 389 ? 8.270 -36.748 -32.902 1.00 65.75 389 THR A C 1
ATOM 2832 O O . THR A 1 389 ? 7.416 -36.907 -33.772 1.00 65.75 389 THR A O 1
ATOM 2835 N N . GLN A 1 390 ? 9.578 -36.829 -33.155 1.00 63.81 390 GLN A N 1
ATOM 2836 C CA . GLN A 1 390 ? 10.128 -37.086 -34.488 1.00 63.81 390 GLN A CA 1
ATOM 2837 C C . GLN A 1 390 ? 10.020 -38.562 -34.915 1.00 63.81 390 GLN A C 1
ATOM 2839 O O . GLN A 1 390 ? 9.923 -38.855 -36.104 1.00 63.81 390 GLN A O 1
ATOM 2844 N N . ALA A 1 391 ? 9.951 -39.494 -33.958 1.00 57.97 391 ALA A N 1
ATOM 2845 C CA . ALA A 1 391 ? 9.785 -40.927 -34.219 1.00 57.97 391 ALA A CA 1
ATOM 2846 C C . ALA A 1 391 ? 8.368 -41.333 -34.688 1.00 57.97 391 ALA A C 1
ATOM 2848 O O . ALA A 1 391 ? 8.164 -42.475 -35.097 1.00 57.97 391 ALA A O 1
ATOM 2849 N N . LYS A 1 392 ? 7.388 -40.412 -34.693 1.00 52.59 392 LYS A N 1
ATOM 2850 C CA . LYS A 1 392 ? 5.995 -40.670 -35.123 1.00 52.59 392 LYS A CA 1
ATOM 2851 C C . LYS A 1 392 ? 5.818 -41.026 -36.614 1.00 52.59 392 LYS A C 1
ATOM 2853 O O . LYS A 1 392 ? 4.691 -41.265 -37.033 1.00 52.59 392 LYS A O 1
ATOM 2858 N N . GLY A 1 393 ? 6.894 -41.084 -37.402 1.00 53.22 393 GLY A N 1
ATOM 2859 C CA . GLY A 1 393 ? 6.873 -41.466 -38.820 1.00 53.22 393 GLY A CA 1
ATOM 2860 C C . GLY A 1 393 ? 7.298 -42.906 -39.145 1.00 53.22 393 GLY A C 1
ATOM 2861 O O . GLY A 1 393 ? 7.368 -43.235 -40.324 1.00 53.22 393 GLY A O 1
ATOM 2862 N N . MET A 1 394 ? 7.613 -43.764 -38.163 1.00 45.22 394 MET A N 1
ATOM 2863 C CA . MET A 1 394 ? 8.089 -45.131 -38.443 1.00 45.22 394 MET A CA 1
ATOM 2864 C C . MET A 1 394 ? 6.980 -46.195 -38.318 1.00 45.22 394 MET A C 1
ATOM 2866 O O . MET A 1 394 ? 6.331 -46.282 -37.272 1.00 45.22 394 MET A O 1
ATOM 2870 N N . PRO A 1 395 ? 6.771 -47.046 -39.342 1.00 43.41 395 PRO A N 1
ATOM 2871 C CA . PRO A 1 395 ? 5.844 -48.164 -39.266 1.00 43.41 395 PRO A CA 1
ATOM 2872 C C . PRO A 1 395 ? 6.517 -49.324 -38.528 1.00 43.41 395 PRO A C 1
ATOM 2874 O O . PRO A 1 395 ? 7.345 -50.030 -39.094 1.00 43.41 395 PRO A O 1
ATOM 2877 N N . ASN A 1 396 ? 6.210 -49.433 -37.235 1.00 43.09 396 ASN A N 1
ATOM 2878 C CA . ASN A 1 396 ? 6.142 -50.639 -36.394 1.00 43.09 396 ASN A CA 1
ATOM 2879 C C . ASN A 1 396 ? 6.341 -50.194 -34.944 1.00 43.09 396 ASN A C 1
ATOM 2881 O O . ASN A 1 396 ? 7.447 -50.140 -34.407 1.00 43.09 396 ASN A O 1
ATOM 2885 N N . GLY A 1 397 ? 5.225 -49.787 -34.339 1.00 51.22 397 GLY A N 1
ATOM 2886 C CA . GLY A 1 397 ? 5.165 -49.331 -32.963 1.00 51.22 397 GLY A CA 1
ATOM 2887 C C . GLY A 1 397 ? 5.395 -50.474 -31.986 1.00 51.22 397 GLY A C 1
ATOM 2888 O O . GLY A 1 397 ? 4.559 -51.360 -31.871 1.00 51.22 397 GLY A O 1
ATOM 2889 N N . GLN A 1 398 ? 6.505 -50.399 -31.258 1.00 47.75 398 GLN A N 1
ATOM 2890 C CA . GLN A 1 398 ? 6.654 -50.875 -29.882 1.00 47.75 398 GLN A CA 1
ATOM 2891 C C . GLN A 1 398 ? 7.989 -50.350 -29.339 1.00 47.75 398 GLN A C 1
ATOM 2893 O O . GLN A 1 398 ? 8.965 -51.075 -29.192 1.00 47.75 398 GLN A O 1
ATOM 2898 N N . TYR A 1 399 ? 8.038 -49.052 -29.046 1.00 46.31 399 TYR A N 1
ATOM 2899 C CA . TYR A 1 399 ? 9.026 -48.534 -28.105 1.00 46.31 399 TYR A CA 1
ATOM 2900 C C . TYR A 1 399 ? 8.278 -47.902 -26.934 1.00 46.31 399 TYR A C 1
ATOM 2902 O O . TYR A 1 399 ? 7.331 -47.141 -27.163 1.00 46.31 399 TYR A O 1
ATOM 2910 N N . PRO A 1 400 ? 8.644 -48.234 -25.683 1.00 53.16 400 PRO A N 1
ATOM 2911 C CA . PRO A 1 400 ? 8.036 -47.606 -24.525 1.00 53.16 400 PRO A CA 1
ATOM 2912 C C . PRO A 1 400 ? 8.300 -46.101 -24.590 1.00 53.16 400 PRO A C 1
ATOM 2914 O O . PRO A 1 400 ? 9.360 -45.661 -25.034 1.00 53.16 400 PRO A O 1
ATOM 2917 N N . ASN A 1 401 ? 7.312 -45.310 -24.175 1.00 60.47 401 ASN A N 1
ATOM 2918 C CA . ASN A 1 401 ? 7.412 -43.859 -24.115 1.00 60.47 401 ASN A CA 1
ATOM 2919 C C . ASN A 1 401 ? 8.655 -43.487 -23.289 1.00 60.47 401 ASN A C 1
ATOM 2921 O O . ASN A 1 401 ? 8.635 -43.596 -22.064 1.00 60.47 401 ASN A O 1
ATOM 2925 N N . LEU A 1 402 ? 9.743 -43.076 -23.953 1.00 56.81 402 LEU A N 1
ATOM 2926 C CA . LEU A 1 402 ? 11.021 -42.776 -23.298 1.00 56.81 402 LEU A CA 1
ATOM 2927 C C . LEU A 1 402 ? 10.854 -41.718 -22.208 1.00 56.81 402 LEU A C 1
ATOM 2929 O O . LEU A 1 402 ? 11.529 -41.782 -21.189 1.00 56.81 402 LEU A O 1
ATOM 2933 N N . THR A 1 403 ? 9.900 -40.798 -22.359 1.00 59.41 403 THR A N 1
ATOM 2934 C CA . THR A 1 403 ? 9.570 -39.823 -21.319 1.00 59.41 403 THR A CA 1
ATOM 2935 C C . THR A 1 403 ? 9.010 -40.501 -20.071 1.00 59.41 403 THR A C 1
ATOM 2937 O O . THR A 1 403 ? 9.352 -40.087 -18.966 1.00 59.41 403 THR A O 1
ATOM 2940 N N . SER A 1 404 ? 8.189 -41.549 -20.209 1.00 63.00 404 SER A N 1
ATOM 2941 C CA . SER A 1 404 ? 7.676 -42.303 -19.059 1.00 63.00 404 SER A CA 1
ATOM 2942 C C . SER A 1 404 ? 8.757 -43.178 -18.432 1.00 63.00 404 SER A C 1
ATOM 2944 O O . SER A 1 404 ? 8.851 -43.198 -17.212 1.00 63.00 404 SER A O 1
ATOM 2946 N N . VAL A 1 405 ? 9.610 -43.823 -19.236 1.00 63.53 405 VAL A N 1
ATOM 2947 C CA . VAL A 1 405 ? 10.725 -44.652 -18.744 1.00 63.53 405 VAL A CA 1
ATOM 2948 C C . VAL A 1 405 ? 11.747 -43.796 -17.999 1.00 63.53 405 VAL A C 1
ATOM 2950 O O . VAL A 1 405 ? 12.100 -44.110 -16.869 1.00 63.53 405 VAL A O 1
ATOM 2953 N N . VAL A 1 406 ? 12.157 -42.660 -18.570 1.00 67.12 406 VAL A N 1
ATOM 2954 C CA . VAL A 1 406 ? 13.059 -41.709 -17.906 1.00 67.12 406 VAL A CA 1
ATOM 2955 C C . VAL A 1 406 ? 12.394 -41.133 -16.656 1.00 67.12 406 VAL A C 1
ATOM 2957 O O . VAL A 1 406 ? 13.019 -41.083 -15.605 1.00 67.12 406 VAL A O 1
ATOM 2960 N N . SER A 1 407 ? 11.109 -40.768 -16.708 1.00 69.44 407 SER A N 1
ATOM 2961 C CA . SER A 1 407 ? 10.397 -40.275 -15.518 1.00 69.44 407 SER A CA 1
ATOM 2962 C C . SER A 1 407 ? 10.266 -41.331 -14.420 1.00 69.44 407 SER A C 1
ATOM 2964 O O . SER A 1 407 ? 10.291 -40.971 -13.247 1.00 69.44 407 SER A O 1
ATOM 2966 N N . GLN A 1 408 ? 10.122 -42.607 -14.780 1.00 68.81 408 GLN A N 1
ATOM 2967 C CA . GLN A 1 408 ? 10.024 -43.722 -13.845 1.00 68.81 408 GLN A CA 1
ATOM 2968 C C . GLN A 1 408 ? 11.382 -44.036 -13.213 1.00 68.81 408 GLN A C 1
ATOM 2970 O O . GLN A 1 408 ? 11.473 -44.055 -11.992 1.00 68.81 408 GLN A O 1
ATOM 2975 N N . VAL A 1 409 ? 12.447 -44.144 -14.012 1.00 64.00 409 VAL A N 1
ATOM 2976 C CA . VAL A 1 409 ? 13.819 -44.338 -13.513 1.00 64.00 409 VAL A CA 1
ATOM 2977 C C . VAL A 1 409 ? 14.245 -43.175 -12.609 1.00 64.00 409 VAL A C 1
ATOM 2979 O O . VAL A 1 409 ? 14.851 -43.393 -11.564 1.00 64.00 409 VAL A O 1
ATOM 2982 N N . LEU A 1 410 ? 13.884 -41.933 -12.955 1.00 67.62 410 LEU A N 1
ATOM 2983 C CA . LEU A 1 410 ? 14.162 -40.762 -12.115 1.00 67.62 410 LEU A CA 1
ATOM 2984 C C . LEU A 1 410 ? 13.349 -40.751 -10.815 1.00 67.62 410 LEU A C 1
ATOM 2986 O O . LEU A 1 410 ? 13.829 -40.233 -9.809 1.00 67.62 410 LEU A O 1
ATOM 2990 N N . ARG A 1 411 ? 12.132 -41.308 -10.819 1.00 68.88 411 ARG A N 1
ATOM 2991 C CA . ARG A 1 411 ? 11.284 -41.425 -9.624 1.00 68.88 411 ARG A CA 1
ATOM 2992 C C . ARG A 1 411 ? 11.814 -42.514 -8.693 1.00 68.88 411 ARG A C 1
ATOM 2994 O O . ARG A 1 411 ? 12.100 -42.218 -7.543 1.00 68.88 411 ARG A O 1
ATOM 3001 N N . GLU A 1 412 ? 12.098 -43.699 -9.228 1.00 67.75 412 GLU A N 1
ATOM 3002 C CA . GLU A 1 412 ? 12.697 -44.822 -8.494 1.00 67.75 412 GLU A CA 1
ATOM 3003 C C . GLU A 1 412 ? 14.058 -44.447 -7.876 1.00 67.75 412 GLU A C 1
ATOM 3005 O O . GLU A 1 412 ? 14.338 -44.794 -6.731 1.00 67.75 412 GLU A O 1
ATOM 3010 N N . ARG A 1 413 ? 14.891 -43.671 -8.586 1.00 62.34 413 ARG A N 1
ATOM 3011 C CA . ARG A 1 413 ? 16.186 -43.183 -8.072 1.00 62.34 413 ARG A CA 1
ATOM 3012 C C . ARG A 1 413 ? 16.042 -42.073 -7.026 1.00 62.34 413 ARG A C 1
ATOM 3014 O O . ARG A 1 413 ? 16.835 -42.026 -6.091 1.00 62.34 413 ARG A O 1
ATOM 3021 N N . ARG A 1 414 ? 15.039 -41.197 -7.155 1.00 61.78 414 ARG A N 1
ATOM 3022 C CA . ARG A 1 414 ? 14.721 -40.177 -6.140 1.00 61.78 414 ARG A CA 1
ATOM 3023 C C . ARG A 1 414 ? 14.197 -40.818 -4.853 1.00 61.78 414 ARG A C 1
ATOM 3025 O O . ARG A 1 414 ? 14.577 -40.380 -3.772 1.00 61.78 414 ARG A O 1
ATOM 3032 N N . ASP A 1 415 ? 13.384 -41.861 -4.978 1.00 61.47 415 ASP A N 1
ATOM 3033 C CA . ASP A 1 415 ? 12.831 -42.602 -3.844 1.00 61.47 415 ASP A CA 1
ATOM 3034 C C . ASP A 1 415 ? 13.911 -43.461 -3.153 1.00 61.47 415 ASP A C 1
ATOM 3036 O O . ASP A 1 415 ? 13.926 -43.570 -1.926 1.00 61.47 415 ASP A O 1
ATOM 3040 N N . ALA A 1 416 ? 14.886 -43.986 -3.910 1.00 60.31 416 ALA A N 1
ATOM 3041 C CA . ALA A 1 416 ? 16.054 -44.687 -3.367 1.00 60.31 416 ALA A CA 1
ATOM 3042 C C . ALA A 1 416 ? 17.030 -43.772 -2.594 1.00 60.31 416 ALA A C 1
ATOM 3044 O O . ALA A 1 416 ? 17.710 -44.241 -1.685 1.00 60.31 416 ALA A O 1
ATOM 3045 N N . ALA A 1 417 ? 17.063 -42.466 -2.890 1.00 54.09 417 ALA A N 1
ATOM 3046 C CA . ALA A 1 417 ? 17.947 -41.487 -2.243 1.00 54.09 417 ALA A CA 1
ATOM 3047 C C . ALA A 1 417 ? 17.487 -41.026 -0.834 1.00 54.09 417 ALA A C 1
ATOM 3049 O O . ALA A 1 417 ? 18.016 -40.055 -0.292 1.00 54.09 417 ALA A O 1
ATOM 3050 N N . GLY A 1 418 ? 16.523 -41.716 -0.208 1.00 43.31 418 GLY A N 1
ATOM 3051 C CA . GLY A 1 418 ? 16.307 -41.643 1.245 1.00 43.31 418 GLY A CA 1
ATOM 3052 C C . GLY A 1 418 ? 15.613 -40.382 1.781 1.00 43.31 418 GLY A C 1
ATOM 3053 O O . GLY A 1 418 ? 15.832 -40.004 2.931 1.00 43.31 418 GLY A O 1
ATOM 3054 N N . GLY A 1 419 ? 14.753 -39.734 0.993 1.00 39.75 419 GLY A N 1
ATOM 3055 C CA . GLY A 1 419 ? 13.915 -38.614 1.442 1.00 39.75 419 GLY A CA 1
ATOM 3056 C C . GLY A 1 419 ? 12.538 -39.062 1.939 1.00 39.75 419 GLY A C 1
ATOM 3057 O O . GLY A 1 419 ? 11.543 -38.874 1.244 1.00 39.75 419 GLY A O 1
ATOM 3058 N N . GLY A 1 420 ? 12.463 -39.656 3.133 1.00 39.50 420 GLY A N 1
ATOM 3059 C CA . GLY A 1 420 ? 11.204 -40.097 3.740 1.00 39.50 420 GLY A CA 1
ATOM 3060 C C . GLY A 1 420 ? 10.193 -38.958 3.916 1.00 39.50 420 GLY A C 1
ATOM 3061 O O . GLY A 1 420 ? 10.385 -38.071 4.744 1.00 39.50 420 GLY A O 1
ATOM 3062 N N . SER A 1 421 ? 9.090 -39.013 3.168 1.00 37.91 421 SER A N 1
ATOM 3063 C CA . SER A 1 421 ? 7.900 -38.190 3.398 1.00 37.91 421 SER A CA 1
ATOM 3064 C C . SER A 1 421 ? 6.753 -39.111 3.790 1.00 37.91 421 SER A C 1
ATOM 3066 O O . SER A 1 421 ? 6.174 -39.801 2.954 1.00 37.91 421 SER A O 1
ATOM 3068 N N . HIS A 1 422 ? 6.460 -39.144 5.088 1.00 33.44 422 HIS A N 1
ATOM 3069 C CA . HIS A 1 422 ? 5.261 -39.771 5.623 1.00 33.44 422 HIS A CA 1
ATOM 3070 C C . HIS A 1 422 ? 4.023 -39.105 5.019 1.00 33.44 422 HIS A C 1
ATOM 3072 O O . HIS A 1 422 ? 3.811 -37.899 5.149 1.00 33.44 422 HIS A O 1
ATOM 3078 N N . ALA A 1 423 ? 3.206 -39.932 4.379 1.00 34.78 423 ALA A N 1
ATOM 3079 C CA . ALA A 1 423 ? 1.847 -39.619 4.005 1.00 34.78 423 ALA A CA 1
ATOM 3080 C C . ALA A 1 423 ? 1.005 -39.320 5.254 1.00 34.78 423 ALA A C 1
ATOM 3082 O O . ALA A 1 423 ? 0.947 -40.128 6.181 1.00 34.78 423 ALA A O 1
ATOM 3083 N N . LEU A 1 424 ? 0.283 -38.203 5.226 1.00 29.95 424 LEU A N 1
ATOM 3084 C CA . LEU A 1 424 ? -1.035 -38.128 5.838 1.00 29.95 424 LEU A CA 1
ATOM 3085 C C . LEU A 1 424 ? -2.014 -37.702 4.753 1.00 29.95 424 LEU A C 1
ATOM 3087 O O . LEU A 1 424 ? -2.001 -36.573 4.267 1.00 29.95 424 LEU A O 1
ATOM 3091 N N . ALA A 1 425 ? -2.820 -38.678 4.354 1.00 38.12 425 ALA A N 1
ATOM 3092 C CA . ALA A 1 425 ? -4.034 -38.481 3.600 1.00 38.12 425 ALA A CA 1
ATOM 3093 C C . ALA A 1 425 ? -5.002 -37.642 4.443 1.00 38.12 425 ALA A C 1
ATOM 3095 O O . ALA A 1 425 ? -5.370 -38.040 5.547 1.00 38.12 425 ALA A O 1
ATOM 3096 N N . ILE A 1 426 ? -5.414 -36.497 3.906 1.00 31.47 426 ILE A N 1
ATOM 3097 C CA . ILE A 1 426 ? -6.661 -35.841 4.282 1.00 31.47 426 ILE A CA 1
ATOM 3098 C C . ILE A 1 426 ? -7.400 -35.564 2.978 1.00 31.47 426 ILE A C 1
ATOM 3100 O O . ILE A 1 426 ? -6.896 -34.886 2.082 1.00 31.47 426 ILE A O 1
ATOM 3104 N N . GLU A 1 427 ? -8.577 -36.169 2.883 1.00 44.34 427 GLU A N 1
ATOM 3105 C CA . GLU A 1 427 ? -9.605 -35.891 1.895 1.00 44.34 427 GLU A CA 1
ATOM 3106 C C . GLU A 1 427 ? -9.876 -34.384 1.831 1.00 44.34 427 GLU A C 1
ATOM 3108 O O . GLU A 1 427 ? -10.199 -33.754 2.837 1.00 44.34 427 GLU A O 1
ATOM 3113 N N . ALA A 1 428 ? -9.758 -33.792 0.645 1.00 31.48 428 ALA A N 1
ATOM 3114 C CA . ALA A 1 428 ? -10.209 -32.430 0.406 1.00 31.48 428 ALA A CA 1
ATOM 3115 C C . ALA A 1 428 ? -10.787 -32.318 -1.006 1.00 31.48 428 ALA A C 1
ATOM 3117 O O . ALA A 1 428 ? -10.121 -31.923 -1.962 1.00 31.48 428 ALA A O 1
ATOM 3118 N N . SER A 1 429 ? -12.078 -32.624 -1.118 1.00 44.44 429 SER A N 1
ATOM 3119 C CA . SER A 1 429 ? -12.962 -31.899 -2.024 1.00 44.44 429 SER A CA 1
ATOM 3120 C C . SER A 1 429 ? -13.045 -30.446 -1.534 1.00 44.44 429 SER A C 1
ATOM 3122 O O . SER A 1 429 ? -13.899 -30.099 -0.721 1.00 44.44 429 SER A O 1
ATOM 3124 N N . GLY A 1 430 ? -12.101 -29.611 -1.964 1.00 32.66 430 GLY A N 1
ATOM 3125 C CA . GLY A 1 430 ? -12.060 -28.173 -1.697 1.00 32.66 430 GLY A CA 1
ATOM 3126 C C . GLY A 1 430 ? -11.973 -27.393 -3.013 1.00 32.66 430 GLY A C 1
ATOM 3127 O O . GLY A 1 430 ? -11.370 -27.891 -3.966 1.00 32.66 430 GLY A O 1
ATOM 3128 N N . PRO A 1 431 ? -12.604 -26.209 -3.111 1.00 38.44 431 PRO A N 1
ATOM 3129 C CA . PRO A 1 431 ? -12.775 -25.499 -4.371 1.00 38.44 431 PRO A CA 1
ATOM 3130 C C . PRO A 1 431 ? -11.426 -25.028 -4.921 1.00 38.44 431 PRO A C 1
ATOM 3132 O O . PRO A 1 431 ? -10.582 -24.508 -4.193 1.00 38.44 431 PRO A O 1
ATOM 3135 N N . VAL A 1 432 ? -11.253 -25.217 -6.230 1.00 30.80 432 VAL A N 1
ATOM 3136 C CA . VAL A 1 432 ? -10.089 -24.796 -7.020 1.00 30.80 432 VAL A CA 1
ATOM 3137 C C . VAL A 1 432 ? -9.712 -23.342 -6.682 1.00 30.80 432 VAL A C 1
ATOM 3139 O O . VAL A 1 432 ? -10.602 -22.485 -6.674 1.00 30.80 432 VAL A O 1
ATOM 3142 N N . PRO A 1 433 ? -8.426 -23.031 -6.420 1.00 36.00 433 PRO A N 1
ATOM 3143 C CA . PRO A 1 433 ? -7.989 -21.675 -6.110 1.00 36.00 433 PRO A CA 1
ATOM 3144 C C . PRO A 1 433 ? -8.344 -20.737 -7.267 1.00 36.00 433 PRO A C 1
ATOM 3146 O O . PRO A 1 433 ? -7.902 -20.919 -8.403 1.00 36.00 433 PRO A O 1
ATOM 3149 N N . GLN A 1 434 ? -9.180 -19.742 -6.970 1.00 38.12 434 GLN A N 1
ATOM 3150 C CA . GLN A 1 434 ? -9.565 -18.695 -7.908 1.00 38.12 434 GLN A CA 1
ATOM 3151 C C . GLN A 1 434 ? -8.314 -17.880 -8.241 1.00 38.12 434 GLN A C 1
ATOM 3153 O O . GLN A 1 434 ? -7.853 -17.062 -7.448 1.00 38.12 434 GLN A O 1
ATOM 3158 N N . VAL A 1 435 ? -7.746 -18.123 -9.420 1.00 32.97 435 VAL A N 1
ATOM 3159 C CA . VAL A 1 435 ? -6.816 -17.196 -10.067 1.00 32.97 435 VAL A CA 1
ATOM 3160 C C . VAL A 1 435 ? -7.495 -15.826 -10.058 1.00 32.97 435 VAL A C 1
ATOM 3162 O O . VAL A 1 435 ? -8.626 -15.713 -10.531 1.00 32.97 435 VAL A O 1
ATOM 3165 N N . THR A 1 436 ? -6.854 -14.796 -9.497 1.00 45.06 436 THR A N 1
ATOM 3166 C CA . THR A 1 436 ? -7.371 -13.420 -9.519 1.00 45.06 436 THR A CA 1
ATOM 3167 C C . THR A 1 436 ? -7.251 -12.881 -10.939 1.00 45.06 436 THR A C 1
ATOM 3169 O O . THR A 1 436 ? -6.327 -12.150 -11.289 1.00 45.06 436 THR A O 1
ATOM 3172 N N . THR A 1 437 ? -8.151 -13.336 -11.797 1.00 70.44 437 THR A N 1
ATOM 3173 C CA . THR A 1 437 ? -8.321 -12.859 -13.163 1.00 70.44 437 THR A CA 1
ATOM 3174 C C . THR A 1 437 ? -8.669 -11.386 -13.074 1.00 70.44 437 THR A C 1
ATOM 3176 O O . THR A 1 437 ? -9.523 -11.035 -12.253 1.00 70.44 437 THR A O 1
ATOM 3179 N N . SER A 1 438 ? -7.998 -10.539 -13.856 1.00 90.25 438 SER A N 1
ATOM 3180 C CA . SER A 1 438 ? -8.221 -9.091 -13.791 1.00 90.25 438 SER A CA 1
ATOM 3181 C C . SER A 1 438 ? -9.716 -8.787 -13.934 1.00 90.25 438 SER A C 1
ATOM 3183 O O . SER A 1 438 ? -10.439 -9.524 -14.611 1.00 90.25 438 SER A O 1
ATOM 3185 N N . ASP A 1 439 ? -10.215 -7.729 -13.293 1.00 92.81 439 ASP A N 1
ATOM 3186 C CA . ASP A 1 439 ? -11.651 -7.423 -13.341 1.00 92.81 439 ASP A CA 1
ATOM 3187 C C . ASP A 1 439 ? -12.152 -7.253 -14.784 1.00 92.81 439 ASP A C 1
ATOM 3189 O O . ASP A 1 439 ? -13.263 -7.669 -15.105 1.00 92.81 439 ASP A O 1
ATOM 3193 N N . ARG A 1 440 ? -11.282 -6.810 -15.701 1.00 95.56 440 ARG A N 1
ATOM 3194 C CA . ARG A 1 440 ? -11.532 -6.807 -17.148 1.00 95.56 440 ARG A CA 1
ATOM 3195 C C . ARG A 1 440 ? -11.837 -8.202 -17.709 1.00 95.56 440 ARG A C 1
ATOM 3197 O O . ARG A 1 440 ? -12.778 -8.361 -18.487 1.00 95.56 440 ARG A O 1
ATOM 3204 N N . GLU A 1 441 ? -11.074 -9.223 -17.324 1.00 95.50 441 GLU A N 1
ATOM 3205 C CA . GLU A 1 441 ? -11.339 -10.611 -17.725 1.00 95.50 441 GLU A CA 1
ATOM 3206 C C . GLU A 1 441 ? -12.621 -11.155 -17.093 1.00 95.50 441 GLU A C 1
ATOM 3208 O O . GLU A 1 441 ? -13.367 -11.880 -17.752 1.00 95.50 441 GLU A O 1
ATOM 3213 N N . ARG A 1 442 ? -12.908 -10.792 -15.837 1.00 96.00 442 ARG A N 1
ATOM 3214 C CA . ARG A 1 442 ? -14.142 -11.202 -15.145 1.00 96.00 442 ARG A CA 1
ATOM 3215 C C . ARG A 1 442 ? -15.374 -10.629 -15.836 1.00 96.00 442 ARG A C 1
ATOM 3217 O O . ARG A 1 442 ? -16.318 -11.374 -16.093 1.00 96.00 442 ARG A O 1
ATOM 3224 N N . VAL A 1 443 ? -15.333 -9.344 -16.198 1.00 96.88 443 VAL A N 1
ATOM 3225 C CA . VAL A 1 443 ? -16.365 -8.684 -17.009 1.00 96.88 443 VAL A CA 1
ATOM 3226 C C . VAL A 1 443 ? -16.498 -9.378 -18.362 1.00 96.88 443 VAL A C 1
ATOM 3228 O O . VAL A 1 443 ? -17.606 -9.738 -18.746 1.00 96.88 443 VAL A O 1
ATOM 3231 N N . SER A 1 444 ? -15.381 -9.644 -19.047 1.00 96.56 444 SER A N 1
ATOM 3232 C CA . SER A 1 444 ? -15.399 -10.267 -20.378 1.00 96.56 444 SER A CA 1
ATOM 3233 C C . SER A 1 444 ? -16.030 -11.660 -20.361 1.00 96.56 444 SER A C 1
ATOM 3235 O O . SER A 1 444 ? -16.862 -11.968 -21.208 1.00 96.56 444 SER A O 1
ATOM 3237 N N . ARG A 1 445 ? -15.699 -12.496 -19.367 1.00 96.44 445 ARG A N 1
ATOM 3238 C CA . ARG A 1 445 ? -16.297 -13.833 -19.217 1.00 96.44 445 ARG A CA 1
ATOM 3239 C C . ARG A 1 445 ? -17.775 -13.770 -18.862 1.00 96.44 445 ARG A C 1
ATOM 3241 O O . ARG A 1 445 ? -18.564 -14.508 -19.447 1.00 96.44 445 ARG A O 1
ATOM 3248 N N . LEU A 1 446 ? -18.150 -12.909 -17.914 1.00 96.06 446 LEU A N 1
ATOM 3249 C CA . LEU A 1 446 ? -19.545 -12.744 -17.509 1.00 96.06 446 LEU A CA 1
ATOM 3250 C C . LEU A 1 446 ? -20.401 -12.270 -18.689 1.00 96.06 446 LEU A C 1
ATOM 3252 O O . LEU A 1 446 ? -21.493 -12.792 -18.905 1.00 96.06 446 LEU A O 1
ATOM 3256 N N . PHE A 1 447 ? -19.880 -11.330 -19.476 1.00 96.50 447 PHE A N 1
ATOM 3257 C CA . PHE A 1 447 ? -20.561 -10.798 -20.645 1.00 96.50 447 PHE A CA 1
ATOM 3258 C C . PHE A 1 447 ? -20.676 -11.840 -21.764 1.00 96.50 447 PHE A C 1
ATOM 3260 O O . PHE A 1 447 ? -21.781 -12.099 -22.222 1.00 96.50 447 PHE A O 1
ATOM 3267 N N . LEU A 1 448 ? -19.586 -12.526 -22.125 1.00 95.19 448 LEU A N 1
ATOM 3268 C CA . LEU A 1 448 ? -19.595 -13.593 -23.139 1.00 95.19 448 LEU A CA 1
ATOM 3269 C C . LEU A 1 448 ? -20.526 -14.761 -22.788 1.00 95.19 448 LEU A C 1
ATOM 3271 O O . LEU A 1 448 ? -21.118 -15.359 -23.680 1.00 95.19 448 LEU A O 1
ATOM 3275 N N . THR A 1 449 ? -20.673 -15.075 -21.498 1.00 96.62 449 THR A N 1
ATOM 3276 C CA . THR A 1 449 ? -21.566 -16.150 -21.035 1.00 96.62 449 THR A CA 1
ATOM 3277 C C . THR A 1 449 ? -23.041 -15.797 -21.240 1.00 96.62 449 THR A C 1
ATOM 3279 O O . THR A 1 449 ? -23.844 -16.677 -21.534 1.00 96.62 449 THR A O 1
ATOM 3282 N N . ASN A 1 450 ? -23.409 -14.522 -21.088 1.00 96.31 450 ASN A N 1
ATOM 3283 C CA . ASN A 1 450 ? -24.802 -14.078 -21.188 1.00 96.31 450 ASN A CA 1
ATOM 3284 C C . ASN A 1 450 ? -25.158 -13.534 -22.581 1.00 96.31 450 ASN A C 1
ATOM 3286 O O . ASN A 1 450 ? -26.313 -13.632 -22.994 1.00 96.31 450 ASN A O 1
ATOM 3290 N N . LYS A 1 451 ? -24.184 -12.954 -23.295 1.00 94.69 451 LYS A N 1
ATOM 3291 C CA . LYS A 1 451 ? -24.350 -12.244 -24.570 1.00 94.69 451 LYS A CA 1
ATOM 3292 C C . LYS A 1 451 ? -23.114 -12.374 -25.476 1.00 94.69 451 LYS A C 1
ATOM 3294 O O . LYS A 1 451 ? -22.340 -11.423 -25.612 1.00 94.69 451 LYS A O 1
ATOM 3299 N N . PRO A 1 452 ? -22.912 -13.534 -26.119 1.00 94.69 452 PRO A N 1
ATOM 3300 C CA . PRO A 1 452 ? -21.739 -13.760 -26.963 1.00 94.69 452 PRO A CA 1
ATOM 3301 C C . PRO A 1 452 ? -21.692 -12.853 -28.207 1.00 94.69 452 PRO A C 1
ATOM 3303 O O . PRO A 1 452 ? -20.602 -12.533 -28.672 1.00 94.69 452 PRO A O 1
ATOM 3306 N N . ASP A 1 453 ? -22.842 -12.384 -28.704 1.00 96.06 453 ASP A N 1
ATOM 3307 C CA . ASP A 1 453 ? -22.936 -11.642 -29.973 1.00 96.06 453 ASP A CA 1
ATOM 3308 C C . ASP A 1 453 ? -22.656 -10.127 -29.847 1.00 96.06 453 ASP A C 1
ATOM 3310 O O . ASP A 1 453 ? -22.572 -9.431 -30.854 1.00 96.06 453 ASP A O 1
ATOM 3314 N N . GLN A 1 454 ? -22.499 -9.591 -28.627 1.00 94.62 454 GLN A N 1
ATOM 3315 C CA . GLN A 1 454 ? -22.343 -8.145 -28.363 1.00 94.62 454 GLN A CA 1
ATOM 3316 C C . GLN A 1 454 ? -20.916 -7.752 -27.931 1.00 94.62 454 GLN A C 1
ATOM 3318 O O . GLN A 1 454 ? -20.712 -6.910 -27.054 1.00 94.62 454 GLN A O 1
ATOM 3323 N N . LEU A 1 455 ? -19.899 -8.365 -28.536 1.00 92.94 455 LEU A N 1
ATOM 3324 C CA . LEU A 1 455 ? -18.493 -8.114 -28.190 1.00 92.94 455 LEU A CA 1
ATOM 3325 C C . LEU A 1 455 ? -18.045 -6.657 -28.409 1.00 92.94 455 LEU A C 1
ATOM 3327 O O . LEU A 1 455 ? -17.232 -6.144 -27.638 1.00 92.94 455 LEU A O 1
ATOM 3331 N N . ASP A 1 456 ? -18.591 -5.973 -29.413 1.00 94.62 456 ASP A N 1
ATOM 3332 C CA . ASP A 1 456 ? -18.241 -4.576 -29.698 1.00 94.62 456 ASP A CA 1
ATOM 3333 C C . ASP A 1 456 ? -18.767 -3.617 -28.619 1.00 94.62 456 ASP A C 1
ATOM 3335 O O . ASP A 1 456 ? -18.054 -2.710 -28.180 1.00 94.62 456 ASP A O 1
ATOM 3339 N N . GLU A 1 457 ? -19.974 -3.873 -28.106 1.00 94.69 457 GLU A N 1
ATOM 3340 C CA . GLU A 1 457 ? -20.576 -3.107 -27.008 1.00 94.69 457 GLU A CA 1
ATOM 3341 C C . GLU A 1 457 ? -19.787 -3.300 -25.706 1.00 94.69 457 GLU A C 1
ATOM 3343 O O . GLU A 1 457 ? -19.506 -2.340 -24.984 1.00 94.69 457 GLU A O 1
ATOM 3348 N N . LEU A 1 458 ? -19.336 -4.532 -25.442 1.00 95.19 458 LEU A N 1
ATOM 3349 C CA . LEU A 1 458 ? -18.440 -4.835 -24.329 1.00 95.19 458 LEU A CA 1
ATOM 3350 C C . LEU A 1 458 ? -17.129 -4.043 -24.419 1.00 95.19 458 LEU A C 1
ATOM 3352 O O . LEU A 1 458 ? -16.685 -3.485 -23.415 1.00 95.19 458 LEU A O 1
ATOM 3356 N N . ASN A 1 459 ? -16.508 -3.970 -25.598 1.00 94.31 459 ASN A N 1
ATOM 3357 C CA . ASN A 1 459 ? -15.270 -3.211 -25.781 1.00 94.31 459 ASN A CA 1
ATOM 3358 C C . ASN A 1 459 ? -15.478 -1.709 -25.537 1.00 94.31 459 ASN A C 1
ATOM 3360 O O . ASN A 1 459 ? -14.638 -1.081 -24.888 1.00 94.31 459 ASN A O 1
ATOM 3364 N N . MET A 1 460 ? -16.611 -1.149 -25.972 1.00 94.06 460 MET A N 1
ATOM 3365 C CA . MET A 1 460 ? -16.990 0.234 -25.659 1.00 94.06 460 MET A CA 1
ATOM 3366 C C . MET A 1 460 ? -17.204 0.456 -24.155 1.00 94.06 460 MET A C 1
ATOM 3368 O O . MET A 1 460 ? -16.689 1.426 -23.596 1.00 94.06 460 MET A O 1
ATOM 3372 N N . MET A 1 461 ? -17.908 -0.449 -23.469 1.00 94.62 461 MET A N 1
ATOM 3373 C CA . MET A 1 461 ? -18.096 -0.365 -22.015 1.00 94.62 461 MET A CA 1
ATOM 3374 C C . MET A 1 461 ? -16.766 -0.465 -21.265 1.00 94.62 461 MET A C 1
ATOM 3376 O O . MET A 1 461 ? -16.507 0.330 -20.365 1.00 94.62 461 MET A O 1
ATOM 3380 N N . LEU A 1 462 ? -15.886 -1.388 -21.659 1.00 95.12 462 LEU A N 1
ATOM 3381 C CA . LEU A 1 462 ? -14.560 -1.532 -21.059 1.00 95.12 462 LEU A CA 1
ATOM 3382 C C . LEU A 1 462 ? -13.664 -0.309 -21.298 1.00 95.12 462 LEU A C 1
ATOM 3384 O O . LEU A 1 462 ? -12.829 -0.010 -20.449 1.00 95.12 462 LEU A O 1
ATOM 3388 N N . ALA A 1 463 ? -13.826 0.402 -22.416 1.00 94.75 463 ALA A N 1
ATOM 3389 C CA . ALA A 1 463 ? -13.128 1.665 -22.654 1.00 94.75 463 ALA A CA 1
ATOM 3390 C C . ALA A 1 463 ? -13.643 2.784 -21.728 1.00 94.75 463 ALA A C 1
ATOM 3392 O O . ALA A 1 463 ? -12.847 3.496 -21.120 1.00 94.75 463 ALA A O 1
ATOM 3393 N N . ASN A 1 464 ? -14.963 2.891 -21.543 1.00 92.94 464 ASN A N 1
ATOM 3394 C CA . ASN A 1 464 ? -15.582 3.906 -20.674 1.00 92.94 464 ASN A CA 1
ATOM 3395 C C . ASN A 1 464 ? -15.339 3.663 -19.169 1.00 92.94 464 ASN A C 1
ATOM 3397 O O . ASN A 1 464 ? -15.395 4.594 -18.360 1.00 92.94 464 ASN A O 1
ATOM 3401 N N . TYR A 1 465 ? -15.066 2.414 -18.789 1.00 94.81 465 TYR A N 1
ATOM 3402 C CA . TYR A 1 465 ? -14.828 1.980 -17.409 1.00 94.81 465 TYR A CA 1
ATOM 3403 C C . TYR A 1 465 ? -13.363 1.607 -17.132 1.00 94.81 465 TYR A C 1
ATOM 3405 O O . TYR A 1 465 ? -13.094 0.843 -16.206 1.00 94.81 465 TYR A O 1
ATOM 3413 N N . GLN A 1 466 ? -12.403 2.148 -17.888 1.00 93.06 466 GLN A N 1
ATOM 3414 C CA . GLN A 1 466 ? -10.983 1.880 -17.649 1.00 93.06 466 GLN A CA 1
ATOM 3415 C C . GLN A 1 466 ? -10.567 2.302 -16.224 1.00 93.06 466 GLN A C 1
ATOM 3417 O O . GLN A 1 466 ? -10.752 3.454 -15.828 1.00 93.06 466 GLN A O 1
ATOM 3422 N N . GLY A 1 467 ? -10.034 1.363 -15.438 1.00 89.62 467 GLY A N 1
ATOM 3423 C CA . GLY A 1 467 ? -9.697 1.542 -14.018 1.00 89.62 467 GLY A CA 1
ATOM 3424 C C . GLY A 1 467 ? -10.877 1.429 -13.038 1.00 89.62 467 GLY A C 1
ATOM 3425 O O . GLY A 1 467 ? -10.672 1.549 -11.831 1.00 89.62 467 GLY A O 1
ATOM 3426 N N . ARG A 1 468 ? -12.102 1.204 -13.531 1.00 95.00 468 ARG A N 1
ATOM 3427 C CA . ARG A 1 468 ? -13.338 0.972 -12.752 1.00 95.00 468 ARG A CA 1
ATOM 3428 C C . ARG A 1 468 ? -14.056 -0.304 -13.198 1.00 95.00 468 ARG A C 1
ATOM 3430 O O . ARG A 1 468 ? -15.278 -0.427 -13.102 1.00 95.00 468 ARG A O 1
ATOM 3437 N N . GLU A 1 469 ? -13.306 -1.281 -13.693 1.00 95.75 469 GLU A N 1
ATOM 3438 C CA . GLU A 1 469 ? -13.854 -2.519 -14.244 1.00 95.75 469 GLU A CA 1
ATOM 3439 C C . GLU A 1 469 ? -14.582 -3.353 -13.173 1.00 95.75 469 GLU A C 1
ATOM 3441 O O . GLU A 1 469 ? -15.543 -4.055 -13.487 1.00 95.75 469 GLU A O 1
ATOM 3446 N N . GLY A 1 470 ? -14.190 -3.229 -11.899 1.00 92.81 470 GLY A N 1
ATOM 3447 C CA . GLY A 1 470 ? -14.875 -3.871 -10.773 1.00 92.81 470 GLY A CA 1
ATOM 3448 C C . GLY A 1 470 ? -16.311 -3.369 -10.556 1.00 92.81 470 GLY A C 1
ATOM 3449 O O . GLY A 1 470 ? -17.208 -4.168 -10.278 1.00 92.81 470 GLY A O 1
ATOM 3450 N N . GLU A 1 471 ? -16.567 -2.071 -10.752 1.00 94.19 471 GLU A N 1
ATOM 3451 C CA . GLU A 1 471 ? -17.922 -1.501 -10.677 1.00 94.19 471 GLU A CA 1
ATOM 3452 C C . GLU A 1 471 ? -18.790 -1.980 -11.842 1.00 94.19 471 GLU A C 1
ATOM 3454 O O . GLU A 1 471 ? -19.954 -2.344 -11.653 1.00 94.19 471 GLU A O 1
ATOM 3459 N N . LEU A 1 472 ? -18.208 -2.022 -13.046 1.00 96.00 472 LEU A N 1
ATOM 3460 C CA . LEU A 1 472 ? -18.875 -2.543 -14.237 1.00 96.00 472 LEU A CA 1
ATOM 3461 C C . LEU A 1 472 ? -19.260 -4.017 -14.045 1.00 96.00 472 LEU A C 1
ATOM 3463 O O . LEU A 1 472 ? -20.386 -4.402 -14.360 1.00 96.00 472 LEU A O 1
ATOM 3467 N N . TYR A 1 473 ? -18.371 -4.826 -13.459 1.00 96.44 473 TYR A N 1
ATOM 3468 C CA . TYR A 1 473 ? -18.658 -6.221 -13.127 1.00 96.44 473 TYR A CA 1
ATOM 3469 C C . TYR A 1 473 ? -19.846 -6.356 -12.172 1.00 96.44 473 TYR A C 1
ATOM 3471 O O . TYR A 1 473 ? -20.749 -7.152 -12.426 1.00 96.44 473 TYR A O 1
ATOM 3479 N N . ALA A 1 474 ? -19.872 -5.574 -11.088 1.00 94.94 474 ALA A N 1
ATOM 3480 C CA . ALA A 1 474 ? -20.957 -5.619 -10.110 1.00 94.94 474 ALA A CA 1
ATOM 3481 C C . ALA A 1 474 ? -22.309 -5.230 -10.732 1.00 94.94 474 ALA A C 1
ATOM 3483 O O . ALA A 1 474 ? -23.309 -5.912 -10.498 1.00 94.94 474 ALA A O 1
ATOM 3484 N N . LYS A 1 475 ? -22.330 -4.185 -11.573 1.00 95.31 475 LYS A N 1
ATOM 3485 C CA . LYS A 1 475 ? -23.536 -3.740 -12.288 1.00 95.31 475 LYS A CA 1
ATOM 3486 C C . LYS A 1 475 ? -24.043 -4.790 -13.274 1.00 95.31 475 LYS A C 1
ATOM 3488 O O . LYS A 1 475 ? -25.218 -5.147 -13.215 1.00 95.31 475 LYS A O 1
ATOM 3493 N N . LEU A 1 476 ? -23.165 -5.322 -14.128 1.00 95.94 476 LEU A N 1
ATOM 3494 C CA . LEU A 1 476 ? -23.528 -6.355 -15.104 1.00 95.94 476 LEU A CA 1
ATOM 3495 C C . LEU A 1 476 ? -24.002 -7.635 -14.416 1.00 95.94 476 LEU A C 1
ATOM 3497 O O . LEU A 1 476 ? -25.002 -8.217 -14.823 1.00 95.94 476 LEU A O 1
ATOM 3501 N N . LYS A 1 477 ? -23.339 -8.048 -13.330 1.00 96.19 477 LYS A N 1
ATOM 3502 C CA . LYS A 1 477 ? -23.754 -9.214 -12.545 1.00 96.19 477 LYS A CA 1
ATOM 3503 C C . LYS A 1 477 ? -25.157 -9.027 -11.968 1.00 96.19 477 LYS A C 1
ATOM 3505 O O . LYS A 1 477 ? -26.008 -9.884 -12.176 1.00 96.19 477 LYS A O 1
ATOM 3510 N N . ALA A 1 478 ? -25.423 -7.888 -11.330 1.00 94.62 478 ALA A N 1
ATOM 3511 C CA . ALA A 1 478 ? -26.742 -7.580 -10.780 1.00 94.62 478 ALA A CA 1
ATOM 3512 C C . ALA A 1 478 ? -27.831 -7.422 -11.860 1.00 94.62 478 ALA A C 1
ATOM 3514 O O . ALA A 1 478 ? -29.016 -7.612 -11.579 1.00 94.62 478 ALA A O 1
ATOM 3515 N N . GLN A 1 479 ? -27.468 -7.032 -13.085 1.00 93.94 479 GLN A N 1
ATOM 3516 C CA . GLN A 1 479 ? -28.409 -6.950 -14.202 1.00 93.94 479 GLN A CA 1
ATOM 3517 C C . GLN A 1 479 ? -28.753 -8.341 -14.747 1.00 93.94 479 GLN A C 1
ATOM 3519 O O . GLN A 1 479 ? -29.931 -8.680 -14.854 1.00 93.94 479 GLN A O 1
ATOM 3524 N N . PHE A 1 480 ? -27.745 -9.179 -15.005 1.00 95.44 480 PHE A N 1
ATOM 3525 C CA . PHE A 1 480 ? -27.967 -10.539 -15.494 1.00 95.44 480 PHE A CA 1
ATOM 3526 C C . PHE A 1 480 ? -28.677 -11.426 -14.461 1.00 95.44 480 PHE A C 1
ATOM 3528 O O . PHE A 1 480 ? -29.533 -12.223 -14.837 1.00 95.44 480 PHE A O 1
ATOM 3535 N N . GLU A 1 481 ? -28.418 -11.242 -13.161 1.00 94.19 481 GLU A N 1
ATOM 3536 C CA . GLU A 1 481 ? -29.154 -11.934 -12.088 1.00 94.19 481 GLU A CA 1
ATOM 3537 C C . GLU A 1 481 ? -30.637 -11.532 -12.020 1.00 94.19 481 GLU A C 1
ATOM 3539 O O . GLU A 1 481 ? -31.470 -12.337 -11.610 1.00 94.19 481 GLU A O 1
ATOM 3544 N N . ARG A 1 482 ? -30.997 -10.322 -12.473 1.00 94.44 482 ARG A N 1
ATOM 3545 C CA . ARG A 1 482 ? -32.399 -9.888 -12.608 1.00 94.44 482 ARG A CA 1
ATOM 3546 C C . ARG A 1 482 ? -33.091 -10.443 -13.858 1.00 94.44 482 ARG A C 1
ATOM 3548 O O . ARG A 1 482 ? -34.285 -10.215 -14.031 1.00 94.44 482 ARG A O 1
ATOM 3555 N N . GLY A 1 483 ? -32.369 -11.176 -14.708 1.00 92.25 483 GLY A N 1
ATOM 3556 C CA . GLY A 1 483 ? -32.891 -11.723 -15.961 1.00 92.25 483 GLY A CA 1
ATOM 3557 C C . GLY A 1 483 ? -33.127 -10.668 -17.042 1.00 92.25 483 GLY A C 1
ATOM 3558 O O . GLY A 1 483 ? -33.775 -10.964 -18.047 1.00 92.25 483 GLY A O 1
ATOM 3559 N N . ASP A 1 484 ? -32.611 -9.453 -16.849 1.00 87.56 484 ASP A N 1
ATOM 3560 C CA . ASP A 1 484 ? -32.756 -8.378 -17.816 1.00 87.56 484 ASP A CA 1
ATOM 3561 C C . ASP A 1 484 ? -31.753 -8.578 -18.957 1.00 87.56 484 ASP A C 1
ATOM 3563 O O . ASP A 1 484 ? -30.533 -8.581 -18.762 1.00 87.56 484 ASP A O 1
ATOM 3567 N N . LYS A 1 485 ? -32.283 -8.830 -20.155 1.00 82.88 485 LYS A N 1
ATOM 3568 C CA . LYS A 1 485 ? -31.484 -9.095 -21.355 1.00 82.88 485 LYS A CA 1
ATOM 3569 C C . LYS A 1 485 ? -31.156 -7.821 -22.118 1.00 82.88 485 LYS A C 1
ATOM 3571 O O . LYS A 1 485 ? -30.407 -7.909 -23.089 1.00 82.88 485 LYS A O 1
ATOM 3576 N N . ASP A 1 486 ? -31.667 -6.658 -21.724 1.00 82.75 486 ASP A N 1
ATOM 3577 C CA . ASP A 1 486 ? -31.368 -5.409 -22.417 1.00 82.75 486 ASP A CA 1
ATOM 3578 C C . ASP A 1 486 ? -30.234 -4.646 -21.717 1.00 82.75 486 ASP A C 1
ATOM 3580 O O . ASP A 1 486 ? -30.411 -4.010 -20.682 1.00 82.75 486 ASP A O 1
ATOM 3584 N N . VAL A 1 487 ? -29.025 -4.731 -22.278 1.00 72.88 487 VAL A N 1
ATOM 3585 C CA . VAL A 1 487 ? -27.842 -4.035 -21.728 1.00 72.88 487 VAL A CA 1
ATOM 3586 C C . VAL A 1 487 ? -27.738 -2.619 -22.301 1.00 72.88 487 VAL A C 1
ATOM 3588 O O . VAL A 1 487 ? -27.084 -1.770 -21.696 1.00 72.88 487 VAL A O 1
ATOM 3591 N N . GLY A 1 488 ? -28.475 -2.316 -23.378 1.00 72.12 488 GLY A N 1
ATOM 3592 C CA . GLY A 1 488 ? -28.458 -1.001 -24.014 1.00 72.12 488 GLY A CA 1
ATOM 3593 C C . GLY A 1 488 ? -28.945 0.108 -23.079 1.00 72.12 488 GLY A C 1
ATOM 3594 O O . GLY A 1 488 ? -28.473 1.237 -23.164 1.00 72.12 488 GLY A O 1
ATOM 3595 N N . SER A 1 489 ? -29.800 -0.220 -22.101 1.00 64.44 489 SER A N 1
ATOM 3596 C CA . SER A 1 489 ? -30.247 0.729 -21.072 1.00 64.44 489 SER A CA 1
ATOM 3597 C C . SER A 1 489 ? -29.176 1.073 -20.022 1.00 64.44 489 SER A C 1
ATOM 3599 O O . SER A 1 489 ? -29.379 2.000 -19.237 1.00 64.44 489 SER A O 1
ATOM 3601 N N . LEU A 1 490 ? -28.053 0.346 -19.969 1.00 62.91 490 LEU A N 1
ATOM 3602 C CA . LEU A 1 490 ? -26.931 0.630 -19.062 1.00 62.91 490 LEU A CA 1
ATOM 3603 C C . LEU A 1 490 ? -25.928 1.624 -19.674 1.00 62.91 490 LEU A C 1
ATOM 3605 O O . LEU A 1 490 ? -25.084 2.172 -18.960 1.00 62.91 490 LEU A O 1
ATOM 3609 N N . VAL A 1 491 ? -26.057 1.874 -20.981 1.00 58.34 491 VAL A N 1
ATOM 3610 C CA . VAL A 1 491 ? -25.302 2.857 -21.760 1.00 58.34 491 VAL A CA 1
ATOM 3611 C C . VAL A 1 491 ? -26.201 4.066 -22.030 1.00 58.34 491 VAL A C 1
ATOM 3613 O O . VAL A 1 491 ? -26.488 4.407 -23.171 1.00 58.34 491 VAL A O 1
ATOM 3616 N N . ASP A 1 492 ? -26.658 4.742 -20.976 1.00 47.94 492 ASP A N 1
ATOM 3617 C CA . ASP A 1 492 ? -26.990 6.160 -21.123 1.00 47.94 492 ASP A CA 1
ATOM 3618 C C . ASP A 1 492 ? -25.638 6.903 -21.177 1.00 47.94 492 ASP A C 1
ATOM 3620 O O . ASP A 1 492 ? -24.879 6.835 -20.206 1.00 47.94 492 ASP A O 1
ATOM 3624 N N . PRO A 1 493 ? -25.253 7.561 -22.292 1.00 47.09 493 PRO A N 1
ATOM 3625 C CA . PRO A 1 493 ? -23.990 8.296 -22.383 1.00 47.09 493 PRO A CA 1
ATOM 3626 C C . PRO A 1 493 ? -23.964 9.526 -21.477 1.00 47.09 493 PRO A C 1
ATOM 3628 O O . PRO A 1 493 ? -22.947 10.217 -21.409 1.00 47.09 493 PRO A O 1
ATOM 3631 N N . ARG A 1 494 ? -25.066 9.829 -20.780 1.00 43.72 494 ARG A N 1
ATOM 3632 C CA . ARG A 1 494 ? -25.012 10.730 -19.637 1.00 43.72 494 ARG A CA 1
ATOM 3633 C C . ARG A 1 494 ? -24.135 10.070 -18.584 1.00 43.72 494 ARG A C 1
ATOM 3635 O O . ARG A 1 494 ? -24.492 8.990 -18.120 1.00 43.72 494 ARG A O 1
ATOM 3642 N N . PRO A 1 495 ? -23.008 10.691 -18.190 1.00 40.19 495 PRO A N 1
ATOM 3643 C CA . PRO A 1 495 ? -22.251 10.232 -17.041 1.00 40.19 495 PRO A CA 1
ATOM 3644 C C . PRO A 1 495 ? -23.244 10.085 -15.892 1.00 40.19 495 PRO A C 1
ATOM 3646 O O . PRO A 1 495 ? -23.770 11.082 -15.406 1.00 40.19 495 PRO A O 1
ATOM 3649 N N . LEU A 1 496 ? -23.576 8.845 -15.528 1.00 42.94 496 LEU A N 1
ATOM 3650 C CA . LEU A 1 496 ? -24.318 8.568 -14.313 1.00 42.94 496 LEU A CA 1
ATOM 3651 C C . LEU A 1 496 ? -23.448 9.133 -13.199 1.00 42.94 496 LEU A C 1
ATOM 3653 O O . LEU A 1 496 ? -22.372 8.608 -12.903 1.00 42.94 496 LEU A O 1
ATOM 3657 N N . GLU A 1 497 ? -23.899 10.291 -12.729 1.00 40.84 497 GLU A N 1
ATOM 3658 C CA . GLU A 1 497 ? -23.347 11.117 -11.677 1.00 40.84 497 GLU A CA 1
ATOM 3659 C C . GLU A 1 497 ? -22.713 10.243 -10.600 1.00 40.84 497 GLU A C 1
ATOM 3661 O O . GLU A 1 497 ? -23.308 9.307 -10.061 1.00 40.84 497 GLU A O 1
ATOM 3666 N N . ALA A 1 498 ? -21.450 10.547 -10.339 1.00 44.03 498 ALA A N 1
ATOM 3667 C CA . ALA A 1 498 ? -20.645 9.903 -9.337 1.00 44.03 498 ALA A CA 1
ATOM 3668 C C . ALA A 1 498 ? -21.309 10.018 -7.957 1.00 44.03 498 ALA A C 1
ATOM 3670 O O . ALA A 1 498 ? -21.245 11.068 -7.319 1.00 44.03 498 ALA A O 1
ATOM 3671 N N . GLY A 1 499 ? -21.821 8.896 -7.452 1.00 36.28 499 GLY A N 1
ATOM 3672 C CA . GLY A 1 499 ? -22.174 8.697 -6.041 1.00 36.28 499 GLY A CA 1
ATOM 3673 C C . GLY A 1 499 ? -20.972 8.691 -5.083 1.00 36.28 499 GLY A C 1
ATOM 3674 O O . GLY A 1 499 ? -21.073 8.140 -4.000 1.00 36.28 499 GLY A O 1
ATOM 3675 N N . ASP A 1 500 ? -19.849 9.278 -5.498 1.00 42.94 500 ASP A N 1
ATOM 3676 C CA . ASP A 1 500 ? -18.660 9.562 -4.683 1.00 42.94 500 ASP A CA 1
ATOM 3677 C C . ASP A 1 500 ? -18.100 10.980 -4.974 1.00 42.94 500 ASP A C 1
ATOM 3679 O O . ASP A 1 500 ? -17.141 11.439 -4.363 1.00 42.94 500 ASP A O 1
ATOM 3683 N N . ARG A 1 501 ? -18.716 11.744 -5.902 1.00 45.06 501 ARG A N 1
ATOM 3684 C CA . ARG A 1 501 ? -18.427 13.184 -6.077 1.00 45.06 501 ARG A CA 1
ATOM 3685 C C . ARG A 1 501 ? -19.417 14.067 -5.342 1.00 45.06 501 ARG A C 1
ATOM 3687 O O . ARG A 1 501 ? -19.031 15.166 -4.950 1.00 45.06 501 ARG A O 1
ATOM 3694 N N . THR A 1 502 ? -20.648 13.611 -5.110 1.00 48.38 502 THR A N 1
ATOM 3695 C CA . THR A 1 502 ? -21.580 14.331 -4.232 1.00 48.38 502 THR A CA 1
ATOM 3696 C C . THR A 1 502 ? -21.000 14.483 -2.837 1.00 48.38 502 THR A C 1
ATOM 3698 O O . THR A 1 502 ? -21.165 15.543 -2.246 1.00 48.38 502 THR A O 1
ATOM 3701 N N . ASP A 1 503 ? -20.239 13.502 -2.356 1.00 56.25 503 ASP A N 1
ATOM 3702 C CA . ASP A 1 503 ? -19.586 13.566 -1.049 1.00 56.25 503 ASP A CA 1
ATOM 3703 C C . ASP A 1 503 ? -18.490 14.634 -1.046 1.00 56.25 503 ASP A C 1
ATOM 3705 O O . ASP A 1 503 ? -18.474 15.479 -0.160 1.00 56.25 503 ASP A O 1
ATOM 3709 N N . THR A 1 504 ? -17.684 14.742 -2.109 1.00 74.81 504 THR A N 1
ATOM 3710 C CA . THR A 1 504 ? -16.702 15.837 -2.226 1.00 74.81 504 THR A CA 1
ATOM 3711 C C . THR A 1 504 ? -17.347 17.213 -2.403 1.00 74.81 504 THR A C 1
ATOM 3713 O O . THR A 1 504 ? -16.892 18.176 -1.798 1.00 74.81 504 THR A O 1
ATOM 3716 N N . ALA A 1 505 ? -18.422 17.337 -3.187 1.00 83.00 505 ALA A N 1
ATOM 3717 C CA . ALA A 1 505 ? -19.089 18.616 -3.421 1.00 83.00 505 ALA A CA 1
ATOM 3718 C C . ALA A 1 505 ? -19.854 19.090 -2.177 1.00 83.00 505 ALA A C 1
ATOM 3720 O O . ALA A 1 505 ? -19.800 20.270 -1.828 1.00 83.00 505 ALA A O 1
ATOM 3721 N N . THR A 1 506 ? -20.525 18.174 -1.473 1.00 86.62 506 THR A N 1
ATOM 3722 C CA . THR A 1 506 ? -21.192 18.460 -0.196 1.00 86.62 506 THR A CA 1
ATOM 3723 C C . THR A 1 506 ? -20.179 18.718 0.917 1.00 86.62 506 THR A C 1
ATOM 3725 O O . THR A 1 506 ? -20.378 19.643 1.704 1.00 86.62 506 THR A O 1
ATOM 3728 N N . GLU A 1 507 ? -19.051 18.003 0.947 1.00 89.31 507 GLU A N 1
ATOM 3729 C CA . GLU A 1 507 ? -17.947 18.261 1.876 1.00 89.31 507 GLU A CA 1
ATOM 3730 C C . GLU A 1 507 ? -17.286 19.618 1.602 1.00 89.31 507 GLU A C 1
ATOM 3732 O O . GLU A 1 507 ? -17.054 20.391 2.533 1.00 89.31 507 GLU A O 1
ATOM 3737 N N . LEU A 1 508 ? -17.023 19.961 0.339 1.00 93.94 508 LEU A N 1
ATOM 3738 C CA . LEU A 1 508 ? -16.486 21.267 -0.045 1.00 93.94 508 LEU A CA 1
ATOM 3739 C C . LEU A 1 508 ? -17.470 22.388 0.295 1.00 93.94 508 LEU A C 1
ATOM 3741 O O . LEU A 1 508 ? -17.064 23.409 0.848 1.00 93.94 508 LEU A O 1
ATOM 3745 N N . HIS A 1 509 ? -18.766 22.185 0.058 1.00 94.25 509 HIS A N 1
ATOM 3746 C CA . HIS A 1 509 ? -19.804 23.122 0.476 1.00 94.25 509 HIS A CA 1
ATOM 3747 C C . HIS A 1 509 ? -19.817 23.300 2.003 1.00 94.25 509 HIS A C 1
ATOM 3749 O O . HIS A 1 509 ? -19.841 24.429 2.497 1.00 94.25 509 HIS A O 1
ATOM 3755 N N . ALA A 1 510 ? -19.717 22.208 2.767 1.00 93.06 510 ALA A N 1
ATOM 3756 C CA . ALA A 1 510 ? -19.611 22.258 4.222 1.00 93.06 510 ALA A CA 1
ATOM 3757 C C . ALA A 1 510 ? -18.343 23.002 4.681 1.00 93.06 510 ALA A C 1
ATOM 3759 O O . ALA A 1 510 ? -18.413 23.825 5.595 1.00 93.06 510 ALA A O 1
ATOM 3760 N N . ARG A 1 511 ? -17.197 22.788 4.022 1.00 94.50 511 ARG A N 1
ATOM 3761 C CA . ARG A 1 511 ? -15.933 23.499 4.298 1.00 94.50 511 ARG A CA 1
ATOM 3762 C C . ARG A 1 511 ? -16.051 24.998 4.034 1.00 94.50 511 ARG A C 1
ATOM 3764 O O . ARG A 1 511 ? -15.635 25.790 4.880 1.00 94.50 511 ARG A O 1
ATOM 3771 N N . ILE A 1 512 ? -16.682 25.397 2.928 1.00 96.50 512 ILE A N 1
ATOM 3772 C CA . ILE A 1 512 ? -16.959 26.807 2.614 1.00 96.50 512 ILE A CA 1
ATOM 3773 C C . ILE A 1 512 ? -17.850 27.432 3.696 1.00 96.50 512 ILE A C 1
ATOM 3775 O O . ILE A 1 512 ? -17.536 28.507 4.205 1.00 96.50 512 ILE A O 1
ATOM 3779 N N . MET A 1 513 ? -18.914 26.745 4.120 1.00 95.25 513 MET A N 1
ATOM 3780 C CA . MET A 1 513 ? -19.799 27.236 5.186 1.00 95.25 513 MET A CA 1
ATOM 3781 C C . MET A 1 513 ? -19.074 27.392 6.528 1.00 95.25 513 MET A C 1
ATOM 3783 O O . MET A 1 513 ? -19.312 28.359 7.254 1.00 95.25 513 MET A O 1
ATOM 3787 N N . ILE A 1 514 ? -18.154 26.482 6.857 1.00 95.25 514 ILE A N 1
ATOM 3788 C CA . ILE A 1 514 ? -17.334 26.581 8.071 1.00 95.25 514 ILE A CA 1
ATOM 3789 C C . ILE A 1 514 ? -16.357 27.768 7.991 1.00 95.25 514 ILE A C 1
ATOM 3791 O O . ILE A 1 514 ? -16.202 28.491 8.979 1.00 95.25 514 ILE A O 1
ATOM 3795 N N . MET A 1 515 ? -15.749 28.023 6.826 1.00 96.69 515 MET A N 1
ATOM 3796 C CA . MET A 1 515 ? -14.918 29.215 6.597 1.00 96.69 515 MET A CA 1
ATOM 3797 C C . MET A 1 515 ? -15.723 30.503 6.817 1.00 96.69 515 MET A C 1
ATOM 3799 O O . MET A 1 515 ? -15.303 31.371 7.585 1.00 96.69 515 MET A O 1
ATOM 3803 N N . TYR A 1 516 ? -16.915 30.613 6.223 1.00 96.56 516 TYR A N 1
ATOM 3804 C CA . TYR A 1 516 ? -17.783 31.774 6.439 1.00 96.56 516 TYR A CA 1
ATOM 3805 C C . TYR A 1 516 ? -18.221 31.913 7.906 1.00 96.56 516 TYR A C 1
ATOM 3807 O O . TYR A 1 516 ? -18.265 33.031 8.404 1.00 96.56 516 TYR A O 1
ATOM 3815 N N . ARG A 1 517 ? -18.441 30.818 8.649 1.00 94.88 517 ARG A N 1
ATOM 3816 C CA . ARG A 1 517 ? -18.717 30.862 10.107 1.00 94.88 517 ARG A CA 1
ATOM 3817 C C . ARG A 1 517 ? -17.599 31.468 10.917 1.00 94.88 517 ARG A C 1
ATOM 3819 O O . ARG A 1 517 ? -17.871 32.302 11.776 1.00 94.88 517 ARG A O 1
ATOM 3826 N N . LYS A 1 518 ? -16.362 31.062 10.651 1.00 95.50 518 LYS A N 1
ATOM 3827 C CA . LYS A 1 518 ? -15.219 31.542 11.426 1.00 95.50 518 LYS A CA 1
ATOM 3828 C C . LYS A 1 518 ? -14.899 33.004 11.119 1.00 95.50 518 LYS A C 1
ATOM 3830 O O . LYS A 1 518 ? -14.624 33.767 12.038 1.00 95.50 518 LYS A O 1
ATOM 3835 N N . TYR A 1 519 ? -14.938 33.390 9.844 1.00 96.06 519 TYR A N 1
ATOM 3836 C CA . TYR A 1 519 ? -14.393 34.677 9.403 1.00 96.06 519 TYR A CA 1
ATOM 3837 C C . TYR A 1 519 ? -15.452 35.742 9.081 1.00 96.06 519 TYR A C 1
ATOM 3839 O O . TYR A 1 519 ? -15.162 36.930 9.199 1.00 96.06 519 TYR A O 1
ATOM 3847 N N . GLN A 1 520 ? -16.668 35.359 8.670 1.00 96.00 520 GLN A N 1
ATOM 3848 C CA . GLN A 1 520 ? -17.752 36.283 8.288 1.00 96.00 520 GLN A CA 1
ATOM 3849 C C . GLN A 1 520 ? -19.145 35.749 8.663 1.00 96.00 520 GLN A C 1
ATOM 3851 O O . GLN A 1 520 ? -19.974 35.505 7.777 1.00 96.00 520 GLN A O 1
ATOM 3856 N N . PRO A 1 521 ? -19.452 35.602 9.965 1.00 95.38 521 PRO A N 1
ATOM 3857 C CA . PRO A 1 521 ? -20.701 34.983 10.409 1.00 95.38 521 PRO A CA 1
ATOM 3858 C C . PRO A 1 521 ? -21.952 35.708 9.884 1.00 95.38 521 PRO A C 1
ATOM 3860 O O . PRO A 1 521 ? -22.956 35.072 9.572 1.00 95.38 521 PRO A O 1
ATOM 3863 N N . ASN A 1 522 ? -21.865 37.024 9.673 1.00 96.00 522 ASN A N 1
ATOM 3864 C CA . ASN A 1 522 ? -22.970 37.848 9.176 1.00 96.00 522 ASN A CA 1
ATOM 3865 C C . ASN A 1 522 ? -23.395 37.523 7.728 1.00 96.00 522 ASN A C 1
ATOM 3867 O O . ASN A 1 522 ? -24.458 37.965 7.302 1.00 96.00 522 ASN A O 1
ATOM 3871 N N . LYS A 1 523 ? -22.589 36.774 6.956 1.00 94.81 523 LYS A N 1
ATOM 3872 C CA . LYS A 1 523 ? -22.880 36.450 5.546 1.00 94.81 523 LYS A CA 1
ATOM 3873 C C . LYS A 1 523 ? -23.487 35.069 5.315 1.00 94.81 523 LYS A C 1
ATOM 3875 O O . LYS A 1 523 ? -23.895 34.778 4.200 1.00 94.81 523 LYS A O 1
ATOM 3880 N N . ILE A 1 524 ? -23.590 34.223 6.336 1.00 93.19 524 ILE A N 1
ATOM 3881 C CA . ILE A 1 524 ? -24.068 32.837 6.160 1.00 93.19 524 ILE A CA 1
ATOM 3882 C C . ILE A 1 524 ? -25.532 32.766 5.734 1.00 93.19 524 ILE A C 1
ATOM 3884 O O . ILE A 1 524 ? -25.924 31.829 5.051 1.00 93.19 524 ILE A O 1
ATOM 3888 N N . GLY A 1 525 ? -26.331 33.763 6.111 1.00 92.56 525 GLY A N 1
ATOM 3889 C CA . GLY A 1 525 ? -27.715 33.905 5.661 1.00 92.56 525 GLY A CA 1
ATOM 3890 C C . GLY A 1 525 ? -27.902 34.942 4.554 1.00 92.56 525 GLY A C 1
ATOM 3891 O O . GLY A 1 525 ? -29.042 35.259 4.223 1.00 92.56 525 GLY A O 1
ATOM 3892 N N . SER A 1 526 ? -26.826 35.533 4.018 1.00 95.69 526 SER A N 1
ATOM 3893 C CA . SER A 1 526 ? -26.980 36.546 2.977 1.00 95.69 526 SER A CA 1
ATOM 3894 C C . SER A 1 526 ? -27.285 35.882 1.635 1.00 95.69 526 SER A C 1
ATOM 3896 O O . SER A 1 526 ? -26.706 34.859 1.265 1.00 95.69 526 SER A O 1
ATOM 3898 N N . ARG A 1 527 ? -28.187 36.497 0.866 1.00 95.62 527 ARG A N 1
ATOM 3899 C CA . ARG A 1 527 ? -28.509 36.056 -0.499 1.00 95.62 527 ARG A CA 1
ATOM 3900 C C . ARG A 1 527 ? -27.270 36.027 -1.401 1.00 95.62 527 ARG A C 1
ATOM 3902 O O . ARG A 1 527 ? -27.134 35.140 -2.232 1.00 95.62 527 ARG A O 1
ATOM 3909 N N . GLU A 1 528 ? -26.332 36.939 -1.160 1.00 94.12 528 GLU A N 1
ATOM 3910 C CA . GLU A 1 528 ? -25.057 37.020 -1.876 1.00 94.12 528 GLU A CA 1
ATOM 3911 C C . GLU A 1 528 ? -24.231 35.733 -1.768 1.00 94.12 528 GLU A C 1
ATOM 3913 O O . GLU A 1 528 ? -23.608 35.328 -2.745 1.00 94.12 528 GLU A O 1
ATOM 3918 N N . LEU A 1 529 ? -24.225 35.070 -0.604 1.00 94.94 529 LEU A N 1
ATOM 3919 C CA . LEU A 1 529 ? -23.491 33.816 -0.436 1.00 94.94 529 LEU A CA 1
ATOM 3920 C C . LEU A 1 529 ? -24.087 32.709 -1.312 1.00 94.94 529 LEU A C 1
ATOM 3922 O O . LEU A 1 529 ? -23.346 31.979 -1.971 1.00 94.94 529 LEU A O 1
ATOM 3926 N N . HIS A 1 530 ? -25.416 32.619 -1.365 1.00 94.38 530 HIS A N 1
ATOM 3927 C CA . HIS A 1 530 ? -26.109 31.672 -2.237 1.00 94.38 530 HIS A CA 1
ATOM 3928 C C . HIS A 1 530 ? -25.843 31.956 -3.720 1.00 94.38 530 HIS A C 1
ATOM 3930 O O . HIS A 1 530 ? -25.563 31.022 -4.470 1.00 94.38 530 HIS A O 1
ATOM 3936 N N . ASP A 1 531 ? -25.843 33.227 -4.130 1.00 96.56 531 ASP A N 1
ATOM 3937 C CA . ASP A 1 531 ? -25.547 33.615 -5.513 1.00 96.56 531 ASP A CA 1
ATOM 3938 C C . ASP A 1 531 ? -24.092 33.280 -5.900 1.00 96.56 531 ASP A C 1
ATOM 3940 O O . ASP A 1 531 ? -23.826 32.832 -7.016 1.00 96.56 531 ASP A O 1
ATOM 3944 N N . VAL A 1 532 ? -23.137 33.435 -4.974 1.00 95.69 532 VAL A N 1
ATOM 3945 C CA . VAL A 1 532 ? -21.726 33.061 -5.188 1.00 95.69 532 VAL A CA 1
ATOM 3946 C C . VAL A 1 532 ? -21.562 31.546 -5.310 1.00 95.69 532 VAL A C 1
ATOM 3948 O O . VAL A 1 532 ? -20.876 31.093 -6.225 1.00 95.69 532 VAL A O 1
ATOM 3951 N N . LEU A 1 533 ? -22.215 30.769 -4.440 1.00 95.88 533 LEU A N 1
ATOM 3952 C CA . LEU A 1 533 ? -22.190 29.301 -4.479 1.00 95.88 533 LEU A CA 1
ATOM 3953 C C . LEU A 1 533 ? -22.846 28.732 -5.742 1.00 95.88 533 LEU A C 1
ATOM 3955 O O . LEU A 1 533 ? -22.443 27.671 -6.205 1.00 95.88 533 LEU A O 1
ATOM 3959 N N . ALA A 1 534 ? -23.832 29.432 -6.306 1.00 96.19 534 ALA A N 1
ATOM 3960 C CA . ALA A 1 534 ? -24.451 29.054 -7.573 1.00 96.19 534 ALA A CA 1
ATOM 3961 C C . ALA A 1 534 ? -23.586 29.429 -8.788 1.00 96.19 534 ALA A C 1
ATOM 3963 O O . ALA A 1 534 ? -23.616 28.741 -9.807 1.00 96.19 534 ALA A O 1
ATOM 3964 N N . LYS A 1 535 ? -22.833 30.533 -8.703 1.00 97.38 535 LYS A N 1
ATOM 3965 C CA . LYS A 1 535 ? -22.082 31.091 -9.835 1.00 97.38 535 LYS A CA 1
ATOM 3966 C C . LYS A 1 535 ? -20.686 30.491 -10.013 1.00 97.38 535 LYS A C 1
ATOM 3968 O O . LYS A 1 535 ? -20.190 30.474 -11.139 1.00 97.38 535 LYS A O 1
ATOM 3973 N N . TYR A 1 536 ? -20.040 30.042 -8.939 1.00 96.69 536 TYR A N 1
ATOM 3974 C CA . TYR A 1 536 ? -18.652 29.579 -8.979 1.00 96.69 536 TYR A CA 1
ATOM 3975 C C . TYR A 1 536 ? -18.503 28.155 -8.434 1.00 96.69 536 TYR A C 1
ATOM 3977 O O . TYR A 1 536 ? -19.195 27.791 -7.484 1.00 96.69 536 TYR A O 1
ATOM 3985 N N . PRO A 1 537 ? -17.572 27.356 -8.989 1.00 95.56 537 PRO A N 1
ATOM 3986 C CA . PRO A 1 537 ? -17.283 26.031 -8.460 1.00 95.56 537 PRO A CA 1
ATOM 3987 C C . PRO A 1 537 ? -16.704 26.130 -7.035 1.00 95.56 537 PRO A C 1
ATOM 3989 O O . PRO A 1 537 ? -15.948 27.067 -6.734 1.00 95.56 537 PRO A O 1
ATOM 3992 N N . PRO A 1 538 ? -17.049 25.185 -6.143 1.00 95.06 538 PRO A N 1
ATOM 3993 C CA . PRO A 1 538 ? -16.735 25.272 -4.720 1.00 95.06 538 PRO A CA 1
ATOM 3994 C C . PRO A 1 538 ? -15.223 25.300 -4.434 1.00 95.06 538 PRO A C 1
ATOM 3996 O O . PRO A 1 538 ? -14.791 25.952 -3.486 1.00 95.06 538 PRO A O 1
ATOM 3999 N N . GLU A 1 539 ? -14.392 24.690 -5.280 1.00 95.69 539 GLU A N 1
ATOM 4000 C CA . GLU A 1 539 ? -12.932 24.699 -5.144 1.00 95.69 539 GLU A CA 1
ATOM 4001 C C . GLU A 1 539 ? -12.351 26.112 -5.297 1.00 95.69 539 GLU A C 1
ATOM 4003 O O . GLU A 1 539 ? -11.466 26.509 -4.538 1.00 95.69 539 GLU A O 1
ATOM 4008 N N . LEU A 1 540 ? -12.870 26.907 -6.243 1.00 96.50 540 LEU A N 1
ATOM 4009 C CA . LEU A 1 540 ? -12.420 28.288 -6.448 1.00 96.50 540 LEU A CA 1
ATOM 4010 C C . LEU A 1 540 ? -12.858 29.193 -5.300 1.00 96.50 540 LEU A C 1
ATOM 4012 O O . LEU A 1 540 ? -12.086 30.044 -4.853 1.00 96.50 540 LEU A O 1
ATOM 4016 N N . ILE A 1 541 ? -14.077 28.988 -4.798 1.00 97.12 541 ILE A N 1
ATOM 4017 C CA . ILE A 1 541 ? -14.582 29.732 -3.644 1.00 97.12 541 ILE A CA 1
ATOM 4018 C C . ILE A 1 541 ? -13.695 29.437 -2.435 1.00 97.12 541 ILE A C 1
ATOM 4020 O O . ILE A 1 541 ? -13.195 30.373 -1.814 1.00 97.12 541 ILE A O 1
ATOM 4024 N N . LEU A 1 542 ? -13.434 28.160 -2.145 1.00 96.62 542 LEU A N 1
ATOM 4025 C CA . LEU A 1 542 ? -12.611 27.753 -1.011 1.00 96.62 542 LEU A CA 1
ATOM 4026 C C . LEU A 1 542 ? -11.186 28.317 -1.102 1.00 96.62 542 LEU A C 1
ATOM 4028 O O . LEU A 1 542 ? -10.726 28.933 -0.144 1.00 96.62 542 LEU A O 1
ATOM 4032 N N . ASN A 1 543 ? -10.530 28.214 -2.262 1.00 96.44 543 ASN A N 1
ATOM 4033 C CA . ASN A 1 543 ? -9.192 28.781 -2.471 1.00 96.44 543 ASN A CA 1
ATOM 4034 C C . ASN A 1 543 ? -9.173 30.304 -2.265 1.00 96.44 543 ASN A C 1
ATOM 4036 O O . ASN A 1 543 ? -8.287 30.823 -1.589 1.00 96.44 543 ASN A O 1
ATOM 4040 N N . SER A 1 544 ? -10.188 31.018 -2.766 1.00 97.12 544 SER A N 1
ATOM 4041 C CA . SER A 1 544 ? -10.292 32.473 -2.585 1.00 97.12 544 SER A CA 1
ATOM 4042 C C . SER A 1 544 ? -10.526 32.883 -1.126 1.00 97.12 544 SER A C 1
ATOM 4044 O O . SER A 1 544 ? -10.086 33.950 -0.696 1.00 97.12 544 SER A O 1
ATOM 4046 N N . LEU A 1 545 ? -11.214 32.042 -0.348 1.00 97.00 545 LEU A N 1
ATOM 4047 C CA . LEU A 1 545 ? -11.414 32.259 1.082 1.00 97.00 545 LEU A CA 1
ATOM 4048 C C . LEU A 1 545 ? -10.129 31.996 1.863 1.00 97.00 545 LEU A C 1
ATOM 4050 O O . LEU A 1 545 ? -9.834 32.754 2.784 1.00 97.00 545 LEU A O 1
ATOM 4054 N N . VAL A 1 546 ? -9.360 30.974 1.478 1.00 97.44 546 VAL A N 1
ATOM 4055 C CA . VAL A 1 546 ? -8.060 30.674 2.092 1.00 97.44 546 VAL A CA 1
ATOM 4056 C C . VAL A 1 546 ? -7.056 31.797 1.836 1.00 97.44 546 VAL A C 1
ATOM 4058 O O . VAL A 1 546 ? -6.356 32.222 2.751 1.00 97.44 546 VAL A O 1
ATOM 4061 N N . GLU A 1 547 ? -7.034 32.344 0.621 1.00 97.88 547 GLU A N 1
ATOM 4062 C CA . GLU A 1 547 ? -6.169 33.474 0.270 1.00 97.88 547 GLU A CA 1
ATOM 4063 C C . GLU A 1 547 ? -6.539 34.757 1.038 1.00 97.88 547 GLU A C 1
ATOM 4065 O O . GLU A 1 547 ? -5.658 35.478 1.503 1.00 97.88 547 GLU A O 1
ATOM 4070 N N . LYS A 1 548 ? -7.838 35.035 1.223 1.00 97.50 548 LYS A N 1
ATOM 4071 C CA . LYS A 1 548 ? -8.314 36.261 1.894 1.00 97.50 548 LYS A CA 1
ATOM 4072 C C . LYS A 1 548 ? -8.284 36.202 3.420 1.00 97.50 548 LYS A C 1
ATOM 4074 O O . LYS A 1 548 ? -8.055 37.232 4.050 1.00 97.50 548 LYS A O 1
ATOM 4079 N N . TYR A 1 549 ? -8.589 35.047 4.012 1.00 96.25 549 TYR A N 1
ATOM 4080 C CA . TYR A 1 549 ? -8.821 34.910 5.458 1.00 96.25 549 TYR A CA 1
ATOM 4081 C C . TYR A 1 549 ? -7.822 33.988 6.167 1.00 96.25 549 TYR A C 1
ATOM 4083 O O . TYR A 1 549 ? -7.805 33.944 7.399 1.00 96.25 549 TYR A O 1
ATOM 4091 N N . GLY A 1 550 ? -6.957 33.298 5.419 1.00 94.88 550 GLY A N 1
ATOM 4092 C CA . GLY A 1 550 ? -5.936 32.403 5.956 1.00 94.88 550 GLY A CA 1
ATOM 4093 C C . GLY A 1 550 ? -6.322 30.917 5.902 1.00 94.88 550 GLY A C 1
ATOM 4094 O O . GLY A 1 550 ? -7.315 30.547 5.278 1.00 94.88 550 GLY A O 1
ATOM 4095 N N . PRO A 1 551 ? -5.518 30.034 6.522 1.00 95.81 551 PRO A N 1
ATOM 4096 C CA . PRO A 1 551 ? -5.665 28.586 6.387 1.00 95.81 551 PRO A CA 1
ATOM 4097 C C . PRO A 1 551 ? -7.013 28.073 6.907 1.00 95.81 551 PRO A C 1
ATOM 4099 O O . PRO A 1 551 ? -7.595 28.633 7.836 1.00 95.81 551 PRO A O 1
ATOM 4102 N N . GLU A 1 552 ? -7.482 26.963 6.333 1.00 95.81 552 GLU A N 1
ATOM 4103 C CA . GLU A 1 552 ? -8.742 26.343 6.745 1.00 95.81 552 GLU A CA 1
ATOM 4104 C C . GLU A 1 552 ? -8.746 25.947 8.231 1.00 95.81 552 GLU A C 1
ATOM 4106 O O . GLU A 1 552 ? -7.731 25.457 8.740 1.00 95.81 552 GLU A O 1
ATOM 4111 N N . PRO A 1 553 ? -9.899 26.066 8.922 1.00 93.19 553 PRO A N 1
ATOM 4112 C CA . PRO A 1 553 ? -10.039 25.629 10.300 1.00 93.19 553 PRO A CA 1
ATOM 4113 C C . PRO A 1 553 ? -9.648 24.164 10.442 1.00 93.19 553 PRO A C 1
ATOM 4115 O O . PRO A 1 553 ? -10.064 23.320 9.638 1.00 93.19 553 PRO A O 1
ATOM 4118 N N . THR A 1 554 ? -8.856 23.853 11.465 1.00 91.31 554 THR A N 1
ATOM 4119 C CA . THR A 1 554 ? -8.387 22.482 11.705 1.00 91.31 554 THR A CA 1
ATOM 4120 C C . THR A 1 554 ? -9.563 21.550 11.997 1.00 91.31 554 THR A C 1
ATOM 4122 O O . THR A 1 554 ? -10.648 21.991 12.371 1.00 91.31 554 THR A O 1
ATOM 4125 N N . GLY A 1 555 ? -9.372 20.233 11.866 1.00 85.81 555 GLY A N 1
ATOM 4126 C CA . GLY A 1 555 ? -10.444 19.263 12.130 1.00 85.81 555 GLY A CA 1
ATOM 4127 C C . GLY A 1 555 ? -11.086 19.400 13.519 1.00 85.81 555 GLY A C 1
ATOM 4128 O O . GLY A 1 555 ? -12.268 19.109 13.676 1.00 85.81 555 GLY A O 1
ATOM 4129 N N . GLU A 1 556 ? -10.340 19.881 14.515 1.00 86.25 556 GLU A N 1
ATOM 4130 C CA . GLU A 1 556 ? -10.854 20.145 15.859 1.00 86.25 556 GLU A CA 1
ATOM 4131 C C . GLU A 1 556 ? -11.709 21.418 15.924 1.00 86.25 556 GLU A C 1
ATOM 4133 O O . GLU A 1 556 ? -12.831 21.371 16.425 1.00 86.25 556 GLU A O 1
ATOM 4138 N N . GLU A 1 557 ? -11.243 22.517 15.327 1.00 84.62 557 GLU A N 1
ATOM 4139 C CA . GLU A 1 557 ? -12.025 23.753 15.203 1.00 84.62 557 GLU A CA 1
ATOM 4140 C C . GLU A 1 557 ? -13.300 23.538 14.377 1.00 84.62 557 GLU A C 1
ATOM 4142 O O . GLU A 1 557 ? -14.359 24.055 14.729 1.00 84.62 557 GLU A O 1
ATOM 4147 N N . ARG A 1 558 ? -13.231 22.723 13.313 1.00 88.06 558 ARG A N 1
ATOM 4148 C CA . ARG A 1 558 ? -14.405 22.326 12.522 1.00 88.06 558 ARG A CA 1
ATOM 4149 C C . ARG A 1 558 ? -15.447 21.633 13.393 1.00 88.06 558 ARG A C 1
ATOM 4151 O O . ARG A 1 558 ? -16.623 21.966 13.297 1.00 88.06 558 ARG A O 1
ATOM 4158 N N . ARG A 1 559 ? -15.032 20.716 14.274 1.00 85.88 559 ARG A N 1
ATOM 4159 C CA . ARG A 1 559 ? -15.952 20.036 15.202 1.00 85.88 559 ARG A CA 1
ATOM 4160 C C . ARG A 1 559 ? -16.599 21.009 16.187 1.00 85.88 559 ARG A C 1
ATOM 4162 O O . ARG A 1 559 ? -17.806 20.918 16.377 1.00 85.88 559 ARG A O 1
ATOM 4169 N N . MET A 1 560 ? -15.848 21.960 16.746 1.00 85.00 560 MET A N 1
ATOM 4170 C CA . MET A 1 560 ? -16.408 22.978 17.650 1.00 85.00 560 MET A CA 1
ATOM 4171 C C . MET A 1 560 ? -17.407 23.903 16.938 1.00 85.00 560 MET A C 1
ATOM 4173 O O . MET A 1 560 ? -18.484 24.172 17.462 1.00 85.00 560 MET A O 1
ATOM 4177 N N . LEU A 1 561 ? -17.088 24.342 15.715 1.00 83.94 561 LEU A N 1
ATOM 4178 C CA . LEU A 1 561 ? -17.970 25.195 14.908 1.00 83.94 561 LEU A CA 1
ATOM 4179 C C . LEU A 1 561 ? -19.231 24.464 14.429 1.00 83.94 561 LEU A C 1
ATOM 4181 O O . LEU A 1 561 ? -20.253 25.109 14.210 1.00 83.94 561 LEU A O 1
ATOM 4185 N N . ILE A 1 562 ? -19.167 23.139 14.265 1.00 83.38 562 ILE A N 1
ATOM 4186 C CA . ILE A 1 562 ? -20.341 22.306 13.976 1.00 83.38 562 ILE A CA 1
ATOM 4187 C C . ILE A 1 562 ? -21.184 22.089 15.240 1.00 83.38 562 ILE A C 1
ATOM 4189 O O . ILE A 1 562 ? -22.407 22.129 15.166 1.00 83.38 562 ILE A O 1
ATOM 4193 N N . GLN A 1 563 ? -20.557 21.899 16.403 1.00 82.31 563 GLN A N 1
ATOM 4194 C CA . GLN A 1 563 ? -21.267 21.682 17.669 1.00 82.31 563 GLN A CA 1
ATOM 4195 C C . GLN A 1 563 ? -22.008 22.924 18.172 1.00 82.31 563 GLN A C 1
ATOM 4197 O O . GLN A 1 563 ? -23.051 22.770 18.786 1.00 82.31 563 GLN A O 1
ATOM 4202 N N . GLY A 1 564 ? -21.544 24.136 17.855 1.00 71.56 564 GLY A N 1
ATOM 4203 C CA . GLY A 1 564 ? -22.276 25.374 18.162 1.00 71.56 564 GLY A CA 1
ATOM 4204 C C . GLY A 1 564 ? -23.547 25.614 17.327 1.00 71.56 564 GLY A C 1
ATOM 4205 O O . GLY A 1 564 ? -24.124 26.693 17.424 1.00 71.56 564 GLY A O 1
ATOM 4206 N N . ILE A 1 565 ? -23.940 24.665 16.464 1.00 58.12 565 ILE A N 1
ATOM 4207 C CA . ILE A 1 565 ? -25.156 24.714 15.626 1.00 58.12 565 ILE A CA 1
ATOM 4208 C C . ILE A 1 565 ? -26.340 24.007 16.304 1.00 58.12 565 ILE A C 1
ATOM 4210 O O . ILE A 1 565 ? -27.486 24.306 15.970 1.00 58.12 565 ILE A O 1
ATOM 4214 N N . ALA A 1 566 ? -26.061 23.058 17.204 1.00 42.47 566 ALA A N 1
ATOM 4215 C CA . ALA A 1 566 ? -27.063 22.316 17.966 1.00 42.47 566 ALA A CA 1
ATOM 4216 C C . ALA A 1 566 ? -27.333 23.019 19.298 1.00 42.47 566 ALA A C 1
ATOM 4218 O O . ALA A 1 566 ? -28.520 23.056 19.691 1.00 42.47 566 ALA A O 1
#

Organism: Neobodo designis (NCBI:txid312471)

Sequence (566 aa):
SFCTLLACALRPIINKRVSCSLLGVPHMSRGYWRCTVCQASNNAASFACTSCGHRPSAGARFNSAGAGASTGVSSAASPQPMYGSPRGSSVASDIAGHSSSSAPDGGGIAGPYSFMRSPQQQLPPQQQRGGHGSAAASPSPSASRGPTAAASPMETSRASHTMLQQALREAQSGKEQVDYLQNVLQNSRQYGRDVEAAIEHLANLLHKKTVECENLRALANENYAPLRNAVRSQFETTVKQEARQQAELRHLQGQIDTLLGERSTLQQEIGSLKSLVKELEGAPPHASYNPADKGLLFNRVTAGDLSDPDHDGGRRGSVAAPDAAAATIASWNLGGSGGAASGGAALPGNAGQRELMTLLSSIDETTSVKLDKAGMFDALKVICGRMCTQAKGMPNGQYPNLTSVVSQVLRERRDAAGGGSHALAIEASGPVPQVTTSDRERVSRLFLTNKPDQLDELNMMLANYQGREGELYAKLKAQFERGDKDVGSLVDPRPLEAGDRTDTATELHARIMIMYRKYQPNKIGSRELHDVLAKYPPELILNSLVEKYGPEPTGEERRMLIQGIA

Radius of gyration: 51.77 Å; chains: 1; bounding box: 103×89×182 Å